Protein AF-A0A9R1WN78-F1 (afdb_monomer)

Foldseek 3Di:
DDVVVVVVVVVVVVVVVVPQDDDDPPFWLVNDDLVRSLSLLVVLVFDEAAFAAEPVVQCVLPCLCVLCVQLQNVLLNVDDDQWFLGVQLSQFLSNWDWDDAFQAIKIWGDFPRDIAIDHLVLLCVRRVGSVDRPPDPPDDATQDDPCLLPPPDCPDPVNQVLDVLFFPDHSVPQDQDLPRLLGTDLSLLVCLLNCCRRQQDDDPPPSSGDDSNSSSVSSCSRVVPHSHGSSSSLSNSSVCCSTDSNNSYHYHRRSSRVSCVVVVSADPVSVVVINRHDSVVRYDHPVSRPPSPPPPDDPDDDDDPPDDDDDDDDDPVVVVVVVVVVVVVVVVVVVVVVVVVVVVVVVVPPPDDDDDDDDDDDDDDDPQPWDAAPNATDGPVLNVVLNVCCVVPNQQCPPFPDPDRPVSNVLSRLVSVLVVCVVPDDLVVCVVCLVVNVVSVVVSVVRNGRCVVVVVVSVVSVVVVVVVVVVVVVVVVVVVVSVVVVVVVVVVVVVVVVVVVVVVVVVVVVVVVVVVVVVVVVPDDDDDD

pLDDT: mean 75.26, std 19.89, range [23.64, 98.5]

Radius of gyration: 38.38 Å; Cα contacts (8 Å, |Δi|>4): 533; chains: 1; bounding box: 100×77×128 Å

Structure (mmCIF, N/CA/C/O backbone):
data_AF-A0A9R1WN78-F1
#
_entry.id   AF-A0A9R1WN78-F1
#
loop_
_atom_site.group_PDB
_atom_site.id
_atom_site.type_symbol
_atom_site.label_atom_id
_atom_site.label_alt_id
_atom_site.label_comp_id
_atom_site.label_asym_id
_atom_site.label_entity_id
_atom_site.label_seq_id
_atom_site.pdbx_PDB_ins_code
_atom_site.Cartn_x
_atom_site.Cartn_y
_atom_site.Cartn_z
_atom_site.occupancy
_atom_site.B_iso_or_equiv
_atom_site.auth_seq_id
_atom_site.auth_comp_id
_atom_site.auth_asym_id
_atom_site.auth_atom_id
_atom_site.pdbx_PDB_model_num
ATOM 1 N N . MET A 1 1 ? -44.577 1.901 -25.208 1.00 52.97 1 MET A N 1
ATOM 2 C CA . MET A 1 1 ? -44.640 2.736 -23.996 1.00 52.97 1 MET A CA 1
ATOM 3 C C . MET A 1 1 ? -45.296 4.042 -24.375 1.00 52.97 1 MET A C 1
ATOM 5 O O . MET A 1 1 ? -44.700 4.784 -25.152 1.00 52.97 1 MET A O 1
ATOM 9 N N . THR A 1 2 ? -46.530 4.253 -23.927 1.00 62.47 2 THR A N 1
ATOM 10 C CA . THR A 1 2 ? -47.273 5.505 -24.140 1.00 62.47 2 THR A CA 1
ATOM 11 C C . THR A 1 2 ? -46.642 6.631 -23.314 1.00 62.47 2 THR A C 1
ATOM 13 O O . THR A 1 2 ? -45.937 6.374 -22.335 1.00 62.47 2 THR A O 1
ATOM 16 N N . ASP A 1 3 ? -46.834 7.888 -23.716 1.00 60.00 3 ASP A N 1
ATOM 17 C CA . ASP A 1 3 ? -46.209 9.029 -23.031 1.00 60.00 3 ASP A CA 1
ATOM 18 C C . ASP A 1 3 ? -46.700 9.190 -21.576 1.00 60.00 3 ASP A C 1
ATOM 20 O O . ASP A 1 3 ? -45.928 9.607 -20.714 1.00 60.00 3 ASP A O 1
ATOM 24 N N . GLU A 1 4 ? -47.902 8.700 -21.256 1.00 57.88 4 GLU A N 1
ATOM 25 C CA . GLU A 1 4 ? -48.415 8.586 -19.880 1.00 57.88 4 GLU A CA 1
ATOM 26 C C . GLU A 1 4 ? -47.627 7.571 -19.027 1.00 57.88 4 GLU A C 1
ATOM 28 O O . GLU A 1 4 ? -47.317 7.842 -17.868 1.00 57.88 4 GLU A O 1
ATOM 33 N N . GLU A 1 5 ? -47.198 6.433 -19.588 1.00 47.09 5 GLU A N 1
ATOM 34 C CA . GLU A 1 5 ? -46.370 5.446 -18.870 1.00 47.09 5 GLU A CA 1
ATOM 35 C C . GLU A 1 5 ? -44.957 5.973 -18.580 1.00 47.09 5 GLU A C 1
ATOM 37 O O . GLU A 1 5 ? -44.337 5.601 -17.579 1.00 47.09 5 GLU A O 1
ATOM 42 N N . LYS A 1 6 ? -44.429 6.851 -19.443 1.00 56.56 6 LYS A N 1
ATOM 43 C CA . LYS A 1 6 ? -43.162 7.554 -19.186 1.00 56.56 6 LYS A CA 1
ATOM 44 C C . LYS A 1 6 ? -43.326 8.592 -18.086 1.00 56.56 6 LYS A C 1
ATOM 46 O O . LYS A 1 6 ? -42.440 8.712 -17.243 1.00 56.56 6 LYS A O 1
ATOM 51 N N . GLN A 1 7 ? -44.441 9.314 -18.072 1.00 60.19 7 GLN A N 1
ATOM 52 C CA . GLN A 1 7 ? -44.708 10.360 -17.090 1.00 60.19 7 GLN A CA 1
ATOM 53 C C . GLN A 1 7 ? -44.928 9.770 -15.690 1.00 60.19 7 GLN A C 1
ATOM 55 O O . GLN A 1 7 ? -44.264 10.198 -14.750 1.00 60.19 7 GLN A O 1
ATOM 60 N N . ILE A 1 8 ? -45.691 8.678 -15.577 1.00 61.16 8 ILE A N 1
ATOM 61 C CA . ILE A 1 8 ? -45.889 7.941 -14.318 1.00 61.16 8 ILE A CA 1
ATOM 62 C C . ILE A 1 8 ? -44.568 7.354 -13.800 1.00 61.16 8 ILE A C 1
ATOM 64 O O . ILE A 1 8 ? -44.266 7.484 -12.616 1.00 61.16 8 ILE A O 1
ATOM 68 N N . LYS A 1 9 ? -43.724 6.770 -14.665 1.00 52.22 9 LYS A N 1
ATOM 69 C CA . LYS A 1 9 ? -42.389 6.288 -14.253 1.00 52.22 9 LYS A CA 1
ATOM 70 C C . LYS A 1 9 ? -41.464 7.421 -13.812 1.00 52.22 9 LYS A C 1
ATOM 72 O O . LYS A 1 9 ? -40.677 7.233 -12.889 1.00 52.22 9 LYS A O 1
ATOM 77 N N . THR A 1 10 ? -41.554 8.588 -14.448 1.00 56.00 10 THR A N 1
ATOM 78 C CA . THR A 1 10 ? -40.733 9.763 -14.116 1.00 56.00 10 THR A CA 1
ATOM 79 C C . THR A 1 10 ? -41.171 10.383 -12.787 1.00 56.00 10 THR A C 1
ATOM 81 O O . THR A 1 10 ? -40.327 10.711 -11.955 1.00 56.00 10 THR A O 1
ATOM 84 N N . GLU A 1 11 ? -42.478 10.466 -12.537 1.00 52.00 11 GLU A N 1
ATOM 85 C CA . GLU A 1 11 ? -43.053 10.949 -11.279 1.00 52.00 11 GLU A CA 1
ATOM 86 C C . GLU A 1 11 ? -42.831 9.962 -10.126 1.00 52.00 11 GLU A C 1
ATOM 88 O O . GLU A 1 11 ? -42.456 10.381 -9.031 1.00 52.00 11 GLU A O 1
ATOM 93 N N . GLN A 1 12 ? -42.937 8.652 -10.374 1.00 50.44 12 GLN A N 1
ATOM 94 C CA . GLN A 1 12 ? -42.575 7.615 -9.401 1.00 50.44 12 GLN A CA 1
ATOM 95 C C . GLN A 1 12 ? -41.075 7.646 -9.074 1.00 50.44 12 GLN A C 1
ATOM 97 O O . GLN A 1 12 ? -40.710 7.622 -7.899 1.00 50.44 12 GLN A O 1
ATOM 102 N N . HIS A 1 13 ? -40.192 7.796 -10.068 1.00 47.28 13 HIS A N 1
ATOM 103 C CA . HIS A 1 13 ? -38.755 7.975 -9.825 1.00 47.28 13 HIS A CA 1
ATOM 104 C C . HIS A 1 13 ? -38.437 9.258 -9.042 1.00 47.28 13 HIS A C 1
ATOM 106 O O . HIS A 1 13 ? -37.548 9.248 -8.187 1.00 47.28 13 HIS A O 1
ATOM 112 N N . ALA A 1 14 ? -39.154 10.355 -9.298 1.00 47.88 14 ALA A N 1
ATOM 113 C CA . ALA A 1 14 ? -39.000 11.609 -8.564 1.00 47.88 14 ALA A CA 1
ATOM 114 C C . ALA A 1 14 ? -39.529 11.517 -7.120 1.00 47.88 14 ALA A C 1
ATOM 116 O O . ALA A 1 14 ? -38.940 12.107 -6.212 1.00 47.88 14 ALA A O 1
ATOM 117 N N . HIS A 1 15 ? -40.600 10.750 -6.885 1.00 40.50 15 HIS A N 1
ATOM 118 C CA . HIS A 1 15 ? -41.156 10.509 -5.553 1.00 40.50 15 HIS A CA 1
ATOM 119 C C . HIS A 1 15 ? -40.252 9.598 -4.706 1.00 40.50 15 HIS A C 1
ATOM 121 O O . HIS A 1 15 ? -40.000 9.901 -3.542 1.00 40.50 15 HIS A O 1
ATOM 127 N N . VAL A 1 16 ? -39.665 8.556 -5.308 1.00 49.69 16 VAL A N 1
ATOM 128 C CA . VAL A 1 16 ? -38.678 7.675 -4.654 1.00 49.69 16 VAL A CA 1
ATOM 129 C C . VAL A 1 16 ? -37.390 8.432 -4.306 1.00 49.69 16 VAL A C 1
ATOM 131 O O . VAL A 1 16 ? -36.855 8.256 -3.214 1.00 49.69 16 VAL A O 1
ATOM 134 N N . LYS A 1 17 ? -36.918 9.344 -5.171 1.00 51.62 17 LYS A N 1
ATOM 135 C CA . LYS A 1 17 ? -35.765 10.215 -4.864 1.00 51.62 17 LYS A CA 1
ATOM 136 C C . LYS A 1 17 ? -36.006 11.143 -3.669 1.00 51.62 17 LYS A C 1
ATOM 138 O O . LYS A 1 17 ? -35.068 11.408 -2.930 1.00 51.62 17 LYS A O 1
ATOM 143 N N . LYS A 1 18 ? -37.241 11.619 -3.464 1.00 52.19 18 LYS A N 1
ATOM 144 C CA . LYS A 1 18 ? -37.604 12.495 -2.334 1.00 52.19 18 LYS A CA 1
ATOM 145 C C . LYS A 1 18 ? -37.668 11.779 -0.979 1.00 52.19 18 LYS A C 1
ATOM 147 O O . LYS A 1 18 ? -37.672 12.462 0.038 1.00 52.19 18 LYS A O 1
ATOM 152 N N . GLN A 1 19 ? -37.738 10.447 -0.954 1.00 60.09 19 GLN A N 1
ATOM 153 C CA . GLN A 1 19 ? -37.835 9.659 0.284 1.00 60.09 19 GLN A CA 1
ATOM 154 C C . GLN A 1 19 ? -36.508 9.026 0.724 1.00 60.09 19 GLN A C 1
ATOM 156 O O . GLN A 1 19 ? -36.435 8.466 1.815 1.00 60.09 19 GLN A O 1
ATOM 161 N N . GLN A 1 20 ? -35.454 9.093 -0.093 1.00 66.94 20 GLN A N 1
ATOM 162 C CA . GLN A 1 20 ? -34.156 8.540 0.287 1.00 66.94 20 GLN A CA 1
ATOM 163 C C . GLN A 1 20 ? -33.356 9.546 1.122 1.00 66.94 20 GLN A C 1
ATOM 165 O O . GLN A 1 20 ? -33.268 10.710 0.730 1.00 66.94 20 GLN A O 1
ATOM 170 N N . PRO A 1 21 ? -32.728 9.114 2.231 1.00 80.62 21 PRO A N 1
ATOM 171 C CA . PRO A 1 21 ? -31.893 9.994 3.032 1.00 80.62 21 PRO A CA 1
ATOM 172 C C . PRO A 1 21 ? -30.714 10.513 2.196 1.00 80.62 21 PRO A C 1
ATOM 174 O O . PRO A 1 21 ? -30.135 9.786 1.376 1.00 80.62 21 PRO A O 1
ATOM 177 N N . GLU A 1 22 ? -30.373 11.786 2.396 1.00 86.25 22 GLU A N 1
ATOM 178 C CA . GLU A 1 22 ? -29.258 12.459 1.730 1.00 86.25 22 GLU A CA 1
ATOM 179 C C . GLU A 1 22 ? -28.224 12.942 2.744 1.00 86.25 22 GLU A C 1
ATOM 181 O O . GLU A 1 22 ? -28.546 13.278 3.884 1.00 86.25 22 GLU A O 1
ATOM 186 N N . TRP A 1 23 ? -26.968 12.972 2.307 1.00 89.56 23 TRP A N 1
ATOM 187 C CA . TRP A 1 23 ? -25.873 13.524 3.091 1.00 89.56 23 TRP A CA 1
ATOM 188 C C . TRP A 1 23 ? -26.045 15.032 3.229 1.00 89.56 23 TRP A C 1
ATOM 190 O O . TRP A 1 23 ? -26.181 15.737 2.228 1.00 89.56 23 TRP A O 1
ATOM 200 N N . ILE A 1 24 ? -25.984 15.535 4.462 1.00 87.75 24 ILE A N 1
ATOM 201 C CA . ILE A 1 24 ? -25.933 16.982 4.692 1.00 87.75 24 ILE A CA 1
ATOM 202 C C . ILE A 1 24 ? -24.504 17.439 4.370 1.00 87.75 24 ILE A C 1
ATOM 204 O O . ILE A 1 24 ? -23.552 16.879 4.919 1.00 87.75 24 ILE A O 1
ATOM 208 N N . PRO A 1 25 ? -24.308 18.431 3.483 1.00 87.25 25 PRO A N 1
ATOM 209 C CA . PRO A 1 25 ? -22.974 18.914 3.149 1.00 87.25 25 PRO A CA 1
ATOM 210 C C . PRO A 1 25 ? -22.183 19.333 4.393 1.00 87.25 25 PRO A C 1
ATOM 212 O O . PRO A 1 25 ? -22.677 20.078 5.236 1.00 87.25 25 PRO A O 1
ATOM 215 N N . GLY A 1 26 ? -20.945 18.850 4.495 1.00 83.31 26 GLY A N 1
ATOM 216 C CA . GLY A 1 26 ? -20.051 19.129 5.622 1.00 83.31 26 GLY A CA 1
ATOM 217 C C . GLY A 1 26 ? -20.288 18.268 6.864 1.00 83.31 26 GLY A C 1
ATOM 218 O O . GLY A 1 26 ? -19.461 18.321 7.769 1.00 83.31 26 GLY A O 1
ATOM 219 N N . TYR A 1 27 ? -21.356 17.463 6.904 1.00 89.69 27 TYR A N 1
ATOM 220 C CA . TYR A 1 27 ? -21.581 16.533 8.004 1.00 89.69 27 TYR A CA 1
ATOM 221 C C . TYR A 1 27 ? -20.777 15.253 7.795 1.00 89.69 27 TYR A C 1
ATOM 223 O O . TYR A 1 27 ? -20.657 14.737 6.679 1.00 89.69 27 TYR A O 1
ATOM 231 N N . THR A 1 28 ? -20.253 14.723 8.891 1.00 92.62 28 THR A N 1
ATOM 232 C CA . THR A 1 28 ? -19.768 13.351 8.955 1.00 92.62 28 THR A CA 1
ATOM 233 C C . THR A 1 28 ? -20.923 12.398 9.270 1.00 92.62 28 THR A C 1
ATOM 235 O O . THR A 1 28 ? -21.980 12.817 9.746 1.00 92.62 28 THR A O 1
ATOM 238 N N . LEU A 1 29 ? -20.755 11.100 8.998 1.00 93.25 29 LEU A N 1
ATOM 239 C CA . LEU A 1 29 ? -21.853 10.139 9.155 1.00 93.25 29 LEU A CA 1
ATOM 240 C C . LEU A 1 29 ? -22.415 10.092 10.580 1.00 93.25 29 LEU A C 1
ATOM 242 O O . LEU A 1 29 ? -23.632 10.064 10.762 1.00 93.25 29 LEU A O 1
ATOM 246 N N . SER A 1 30 ? -21.543 10.119 11.591 1.00 93.88 30 SER A N 1
ATOM 247 C CA . SER A 1 30 ? -21.948 10.133 12.999 1.00 93.88 30 SER A CA 1
ATOM 248 C C . SER A 1 30 ? -22.775 11.362 13.397 1.00 93.88 30 SER A C 1
ATOM 250 O O . SER A 1 30 ? -23.521 11.296 14.373 1.00 93.88 30 SER A O 1
ATOM 252 N N . GLN A 1 31 ? -22.716 12.458 12.635 1.00 94.56 31 GLN A N 1
ATOM 253 C CA . GLN A 1 31 ? -23.523 13.659 12.876 1.00 94.56 31 GLN A CA 1
ATOM 254 C C . GLN A 1 31 ? -24.962 13.532 12.353 1.00 94.56 31 GLN A C 1
ATOM 256 O O . GLN A 1 31 ? -25.804 14.378 12.655 1.00 94.56 31 GLN A O 1
ATOM 261 N N . HIS A 1 32 ? -25.276 12.484 11.588 1.00 93.88 32 HIS A N 1
ATOM 262 C CA . HIS A 1 32 ? -26.643 12.173 11.172 1.00 93.88 32 HIS A CA 1
ATOM 263 C C . HIS A 1 32 ? -27.412 11.377 12.244 1.00 93.88 32 HIS A C 1
ATOM 265 O O . HIS A 1 32 ? -26.780 10.711 13.072 1.00 93.88 32 HIS A O 1
ATOM 271 N N . PRO A 1 33 ? -28.762 11.408 12.235 1.00 92.44 33 PRO A N 1
ATOM 272 C CA . PRO A 1 33 ? -29.593 10.529 13.065 1.00 92.44 33 PRO A CA 1
ATOM 273 C C . PRO A 1 33 ? -29.248 9.053 12.852 1.00 92.44 33 PRO A C 1
ATOM 275 O O . PRO A 1 33 ? -29.004 8.634 11.719 1.00 92.44 33 PRO A O 1
ATOM 278 N N . GLU A 1 34 ? -29.208 8.273 13.933 1.00 89.94 34 GLU A N 1
ATOM 279 C CA . GLU A 1 34 ? -28.734 6.883 13.928 1.00 89.94 34 GLU A CA 1
ATOM 280 C C . GLU A 1 34 ? -29.525 5.999 12.955 1.00 89.94 34 GLU A C 1
ATOM 282 O O . GLU A 1 34 ? -28.941 5.184 12.242 1.00 89.94 34 GLU A O 1
ATOM 287 N N . GLU A 1 35 ? -30.827 6.251 12.833 1.00 90.75 35 GLU A N 1
ATOM 288 C CA . GLU A 1 35 ? -31.771 5.479 12.025 1.00 90.75 35 GLU A CA 1
ATOM 289 C C . GLU A 1 35 ? -31.475 5.557 10.521 1.00 90.75 35 GLU A C 1
ATOM 291 O O . GLU A 1 35 ? -31.875 4.674 9.763 1.00 90.75 35 GLU A O 1
ATOM 296 N N . ILE A 1 36 ? -30.773 6.605 10.070 1.00 92.06 36 ILE A N 1
ATOM 297 C CA . ILE A 1 36 ? -30.464 6.815 8.650 1.00 92.06 36 ILE A CA 1
ATOM 298 C C . ILE A 1 36 ? -28.996 6.557 8.298 1.00 92.06 36 ILE A C 1
ATOM 300 O O . ILE A 1 36 ? -28.668 6.503 7.110 1.00 92.06 36 ILE A O 1
ATOM 304 N N . ARG A 1 37 ? -28.103 6.382 9.285 1.00 94.44 37 ARG A N 1
ATOM 305 C CA . ARG A 1 37 ? -26.649 6.263 9.043 1.00 94.44 37 ARG A CA 1
ATOM 306 C C . ARG A 1 37 ? -26.309 5.083 8.145 1.00 94.44 37 ARG A C 1
ATOM 308 O O . ARG A 1 37 ? -25.579 5.250 7.172 1.00 94.44 37 ARG A O 1
ATOM 315 N N . GLN A 1 38 ? -26.886 3.915 8.422 1.00 94.06 38 GLN A N 1
ATOM 316 C CA . GLN A 1 38 ? -26.626 2.720 7.624 1.00 94.06 38 GLN A CA 1
ATOM 317 C C . GLN A 1 38 ? -27.085 2.911 6.170 1.00 94.06 38 GLN A C 1
ATOM 319 O O . GLN A 1 38 ? -26.332 2.640 5.238 1.00 94.06 38 GLN A O 1
ATOM 324 N N . ALA A 1 39 ? -28.285 3.462 5.957 1.00 92.75 39 ALA A N 1
ATOM 325 C CA . ALA A 1 39 ? -28.803 3.742 4.617 1.00 92.75 39 ALA A CA 1
ATOM 326 C C . ALA A 1 39 ? -27.921 4.750 3.852 1.00 92.75 39 ALA A C 1
ATOM 328 O O . ALA A 1 39 ? -27.628 4.556 2.669 1.00 92.75 39 ALA A O 1
ATOM 329 N N . LEU A 1 40 ? -27.446 5.799 4.532 1.00 93.56 40 LEU A N 1
ATOM 330 C CA . LEU A 1 40 ? -26.511 6.777 3.972 1.00 93.56 40 LEU A CA 1
ATOM 331 C C . LEU A 1 40 ? -25.146 6.168 3.640 1.00 93.56 40 LEU A C 1
ATOM 333 O O . LEU A 1 40 ? -24.553 6.533 2.621 1.00 93.56 40 LEU A O 1
ATOM 337 N N . PHE A 1 41 ? -24.656 5.238 4.465 1.00 94.19 41 PHE A N 1
ATOM 338 C CA . PHE A 1 41 ? -23.435 4.489 4.190 1.00 94.19 41 PHE A CA 1
ATOM 339 C C . PHE A 1 41 ? -23.592 3.621 2.938 1.00 94.19 41 PHE A C 1
ATOM 341 O O . PHE A 1 41 ? -22.766 3.697 2.030 1.00 94.19 41 PHE A O 1
ATOM 348 N N . MET A 1 42 ? -24.688 2.866 2.835 1.00 93.06 42 MET A N 1
ATOM 349 C CA . MET A 1 42 ? -24.951 1.989 1.688 1.00 93.06 42 MET A CA 1
ATOM 350 C C . MET A 1 42 ? -25.130 2.762 0.377 1.00 93.06 42 MET A C 1
ATOM 352 O O . MET A 1 42 ? -24.745 2.273 -0.685 1.00 93.06 42 MET A O 1
ATOM 356 N N . ARG A 1 43 ? -25.617 4.010 0.430 1.00 90.75 43 ARG A N 1
ATOM 357 C CA . ARG A 1 43 ? -25.722 4.892 -0.747 1.00 90.75 43 ARG A CA 1
ATOM 358 C C . ARG A 1 43 ? -24.367 5.219 -1.388 1.00 90.75 43 ARG A C 1
ATOM 360 O O . ARG A 1 43 ? -24.336 5.570 -2.565 1.00 90.75 43 ARG A O 1
ATOM 367 N N . LYS A 1 44 ? -23.253 5.065 -0.660 1.00 89.25 44 LYS A N 1
ATOM 368 C CA . LYS A 1 44 ? -21.896 5.204 -1.217 1.00 89.25 44 LYS A CA 1
ATOM 369 C C . LYS A 1 44 ? -21.543 4.093 -2.215 1.00 89.25 44 LYS A C 1
ATOM 371 O O . LYS A 1 44 ? -20.538 4.230 -2.904 1.00 89.25 44 LYS A O 1
ATOM 376 N N . ASN A 1 45 ? -22.338 3.018 -2.277 1.00 86.12 45 ASN A N 1
ATOM 377 C CA . ASN A 1 45 ? -22.032 1.776 -2.988 1.00 86.12 45 ASN A CA 1
ATOM 378 C C . ASN A 1 45 ? -20.659 1.215 -2.569 1.00 86.12 45 ASN A C 1
ATOM 380 O O . ASN A 1 45 ? -19.702 1.281 -3.346 1.00 86.12 45 ASN A O 1
ATOM 384 N N . PRO A 1 46 ? -20.527 0.762 -1.308 1.00 90.25 46 PRO A N 1
ATOM 385 C CA . PRO A 1 46 ? -19.228 0.437 -0.751 1.00 90.25 46 PRO A CA 1
ATOM 386 C C . PRO A 1 46 ? -18.572 -0.742 -1.478 1.00 90.25 46 PRO A C 1
ATOM 388 O O . PRO A 1 46 ? -19.199 -1.777 -1.705 1.00 90.25 46 PRO A O 1
ATOM 391 N N . SER A 1 47 ? -17.288 -0.599 -1.802 1.00 90.50 47 SER A N 1
ATOM 392 C CA . SER A 1 47 ? -16.456 -1.673 -2.349 1.00 90.50 47 SER A CA 1
ATOM 393 C C . SER A 1 47 ? -15.406 -2.086 -1.325 1.00 90.50 47 SER A C 1
ATOM 395 O O . SER A 1 47 ? -14.945 -1.262 -0.541 1.00 90.50 47 SER A O 1
ATOM 397 N N . VAL A 1 48 ? -15.016 -3.361 -1.299 1.00 90.44 48 VAL A N 1
ATOM 398 C CA . VAL A 1 48 ? -13.990 -3.851 -0.365 1.00 90.44 48 VAL A CA 1
ATOM 399 C C . VAL A 1 48 ? -12.647 -3.964 -1.078 1.00 90.44 48 VAL A C 1
ATOM 401 O O . VAL A 1 48 ? -12.492 -4.743 -2.022 1.00 90.44 48 VAL A O 1
ATOM 404 N N . SER A 1 49 ? -11.676 -3.193 -0.601 1.00 88.25 49 SER A N 1
ATOM 405 C CA . SER A 1 49 ? -10.272 -3.276 -0.986 1.00 88.25 49 SER A CA 1
ATOM 406 C C . SER A 1 49 ? -9.540 -4.271 -0.101 1.00 88.25 49 SER A C 1
ATOM 408 O O . SER A 1 49 ? -9.676 -4.265 1.121 1.00 88.25 49 SER A O 1
ATOM 410 N N . ILE A 1 50 ? -8.732 -5.108 -0.736 1.00 87.00 50 ILE A N 1
ATOM 411 C CA . ILE A 1 50 ? -7.946 -6.150 -0.081 1.00 87.00 50 ILE A CA 1
ATOM 412 C C . ILE A 1 50 ? -6.459 -5.930 -0.331 1.00 87.00 50 ILE A C 1
ATOM 414 O O . ILE A 1 50 ? -6.059 -5.388 -1.366 1.00 87.00 50 ILE A O 1
ATOM 418 N N . GLU A 1 51 ? -5.672 -6.380 0.631 1.00 86.75 51 GLU A N 1
ATOM 419 C CA . GLU A 1 51 ? -4.219 -6.381 0.620 1.00 86.75 51 GLU A CA 1
ATOM 420 C C . GLU A 1 51 ? -3.650 -7.243 -0.522 1.00 86.75 51 GLU A C 1
ATOM 422 O O . GLU A 1 51 ? -4.275 -8.204 -0.984 1.00 86.75 51 GLU A O 1
ATOM 427 N N . LYS A 1 52 ? -2.451 -6.886 -1.000 1.00 84.75 52 LYS A N 1
ATOM 428 C CA . LYS A 1 52 ? -1.694 -7.657 -1.998 1.00 84.75 52 LYS A CA 1
ATOM 429 C C . LYS A 1 52 ? -0.547 -8.401 -1.319 1.00 84.75 52 LYS A C 1
ATOM 431 O O . LYS A 1 52 ? 0.227 -7.794 -0.578 1.00 84.75 52 LYS A O 1
ATOM 436 N N . LYS A 1 53 ? -0.346 -9.668 -1.689 1.00 85.00 53 LYS A N 1
ATOM 437 C CA . LYS A 1 53 ? 0.849 -10.429 -1.294 1.00 85.00 53 LYS A CA 1
ATOM 438 C C . LYS A 1 53 ? 2.094 -9.739 -1.846 1.00 85.00 53 LYS A C 1
ATOM 440 O O . LYS A 1 53 ? 2.156 -9.491 -3.044 1.00 85.00 53 LYS A O 1
ATOM 445 N N . VAL A 1 54 ? 3.087 -9.425 -1.021 1.00 85.06 54 VAL A N 1
ATOM 446 C CA . VAL A 1 54 ? 4.308 -8.748 -1.491 1.00 85.06 54 VAL A CA 1
ATOM 447 C C . VAL A 1 54 ? 5.358 -9.782 -1.883 1.00 85.06 54 VAL A C 1
ATOM 449 O O . VAL A 1 54 ? 5.760 -10.601 -1.060 1.00 85.06 54 VAL A O 1
ATOM 452 N N . LYS A 1 55 ? 5.845 -9.739 -3.129 1.00 84.38 55 LYS A N 1
ATOM 453 C CA . LYS A 1 55 ? 6.975 -10.578 -3.545 1.00 84.38 55 LYS A CA 1
ATOM 454 C C . LYS A 1 55 ? 8.286 -9.968 -3.052 1.00 84.38 55 LYS A C 1
ATOM 456 O O . LYS A 1 55 ? 8.867 -9.120 -3.720 1.00 84.38 55 LYS A O 1
ATOM 461 N N . MET A 1 56 ? 8.734 -10.396 -1.872 1.00 77.69 56 MET A N 1
ATOM 462 C CA . MET A 1 56 ? 9.909 -9.834 -1.190 1.00 77.69 56 MET A CA 1
ATOM 463 C C . MET A 1 56 ? 11.168 -9.783 -2.049 1.00 77.69 56 MET A C 1
ATOM 465 O O . MET A 1 56 ? 11.836 -8.753 -2.066 1.00 77.69 56 MET A O 1
ATOM 469 N N . GLU A 1 57 ? 11.433 -10.848 -2.804 1.00 77.88 57 GLU A N 1
ATOM 470 C CA . GLU A 1 57 ? 12.602 -11.001 -3.680 1.00 77.88 57 GLU A CA 1
ATOM 471 C C . GLU A 1 57 ? 12.772 -9.833 -4.665 1.00 77.88 57 GLU A C 1
ATOM 473 O O . GLU A 1 57 ? 13.891 -9.443 -4.996 1.00 77.88 57 GLU A O 1
ATOM 478 N N . ASP A 1 58 ? 11.666 -9.224 -5.105 1.00 75.06 58 ASP A N 1
ATOM 479 C CA . ASP A 1 58 ? 11.689 -8.090 -6.033 1.00 75.06 58 ASP A CA 1
ATOM 480 C C . ASP A 1 58 ? 12.154 -6.783 -5.351 1.00 75.06 58 ASP A C 1
ATOM 482 O O . ASP A 1 58 ? 12.492 -5.809 -6.028 1.00 75.06 58 ASP A O 1
ATOM 486 N N . PHE A 1 59 ? 12.186 -6.748 -4.014 1.00 73.12 59 PHE A N 1
ATOM 487 C CA . PHE A 1 59 ? 12.498 -5.572 -3.196 1.00 73.12 59 PHE A CA 1
ATOM 488 C C . PHE A 1 59 ? 13.732 -5.741 -2.284 1.00 73.12 59 PHE A C 1
ATOM 490 O O . PHE A 1 59 ? 14.152 -4.768 -1.651 1.00 73.12 59 PHE A O 1
ATOM 497 N N . GLU A 1 60 ? 14.343 -6.931 -2.232 1.00 63.75 60 GLU A N 1
ATOM 498 C CA . GLU A 1 60 ? 15.486 -7.263 -1.357 1.00 63.75 60 GLU A CA 1
ATOM 499 C C . GLU A 1 60 ? 16.716 -6.372 -1.573 1.00 63.75 60 GLU A C 1
ATOM 501 O O . GLU A 1 60 ? 17.402 -5.997 -0.623 1.00 63.75 60 GLU A O 1
ATOM 506 N N . ASP A 1 61 ? 16.975 -5.975 -2.820 1.00 55.19 61 ASP A N 1
ATOM 507 C CA . ASP A 1 61 ? 18.142 -5.167 -3.199 1.00 55.19 61 ASP A CA 1
ATOM 508 C C . ASP A 1 61 ? 18.092 -3.718 -2.667 1.00 55.19 61 ASP A C 1
ATOM 510 O O . ASP A 1 61 ? 19.056 -2.967 -2.844 1.00 55.19 61 ASP A O 1
ATOM 514 N N . TYR A 1 62 ? 16.984 -3.298 -2.049 1.00 56.81 62 TYR A N 1
ATOM 515 C CA . TYR A 1 62 ? 16.695 -1.880 -1.859 1.00 56.81 62 TYR A CA 1
ATOM 516 C C . TYR A 1 62 ? 16.743 -1.376 -0.410 1.00 56.81 62 TYR A C 1
ATOM 518 O O . TYR A 1 62 ? 16.675 -0.166 -0.224 1.00 56.81 62 TYR A O 1
ATOM 526 N N . ASP A 1 63 ? 16.861 -2.226 0.622 1.00 63.09 63 ASP A N 1
ATOM 527 C CA . ASP A 1 63 ? 16.788 -1.799 2.048 1.00 63.09 63 ASP A CA 1
ATOM 528 C C . ASP A 1 63 ? 15.513 -0.960 2.357 1.00 63.09 63 ASP A C 1
ATOM 530 O O . ASP A 1 63 ? 15.388 -0.237 3.345 1.00 63.09 63 ASP A O 1
ATOM 534 N N . VAL A 1 64 ? 14.536 -1.024 1.447 1.00 67.25 64 VAL A N 1
ATOM 535 C CA . VAL A 1 64 ? 13.309 -0.214 1.422 1.00 67.25 64 VAL A CA 1
ATOM 536 C C . VAL A 1 64 ? 12.259 -0.743 2.369 1.00 67.25 64 VAL A C 1
ATOM 538 O O . VAL A 1 64 ? 11.375 0.010 2.758 1.00 67.25 64 VAL A O 1
ATOM 541 N N . MET A 1 65 ? 12.368 -2.015 2.746 1.00 78.81 65 MET A N 1
ATOM 542 C CA . MET A 1 65 ? 11.460 -2.656 3.689 1.00 78.81 65 MET A CA 1
ATOM 543 C C . MET A 1 65 ? 11.962 -2.555 5.132 1.00 78.81 65 MET A C 1
ATOM 545 O O . MET A 1 65 ? 11.167 -2.763 6.045 1.00 78.81 65 MET A O 1
ATOM 549 N N . ASP A 1 66 ? 13.233 -2.188 5.367 1.00 83.62 66 ASP A N 1
ATOM 550 C CA . ASP A 1 66 ? 13.755 -1.987 6.728 1.00 83.62 66 ASP A CA 1
ATOM 551 C C . ASP A 1 66 ? 12.894 -1.011 7.543 1.00 83.62 66 ASP A C 1
ATOM 553 O O . ASP A 1 66 ? 12.552 -1.362 8.666 1.00 83.62 66 ASP A O 1
ATOM 557 N N . PRO A 1 67 ? 12.413 0.128 7.004 1.00 89.06 67 PRO A N 1
ATOM 558 C CA . PRO A 1 67 ? 11.454 0.980 7.705 1.00 89.06 67 PRO A CA 1
ATOM 559 C C . PRO A 1 67 ? 10.203 0.253 8.220 1.00 89.06 67 PRO A C 1
ATOM 561 O O . PRO A 1 67 ? 9.759 0.533 9.328 1.00 89.06 67 PRO A O 1
ATOM 564 N N . ILE A 1 68 ? 9.657 -0.707 7.468 1.00 89.69 68 ILE A N 1
ATOM 565 C CA . ILE A 1 68 ? 8.477 -1.485 7.878 1.00 89.69 68 ILE A CA 1
ATOM 566 C C . ILE A 1 68 ? 8.848 -2.441 9.019 1.00 89.69 68 ILE A C 1
ATOM 568 O O . ILE A 1 68 ? 8.202 -2.446 10.067 1.00 89.69 68 ILE A O 1
ATOM 572 N N . TYR A 1 69 ? 9.931 -3.207 8.866 1.00 89.31 69 TYR A N 1
ATOM 573 C CA . TYR A 1 69 ? 10.388 -4.129 9.911 1.00 89.31 69 TYR A CA 1
ATOM 574 C C . TYR A 1 69 ? 10.863 -3.405 11.173 1.00 89.31 69 TYR A C 1
ATOM 576 O O . TYR A 1 69 ? 10.617 -3.874 12.284 1.00 89.31 69 TYR A O 1
ATOM 584 N N . ARG A 1 70 ? 11.513 -2.249 11.023 1.00 89.94 70 ARG A N 1
ATOM 585 C CA . ARG A 1 70 ? 11.972 -1.405 12.127 1.00 89.94 70 ARG A CA 1
ATOM 586 C C . ARG A 1 70 ? 10.810 -0.928 12.980 1.00 89.94 70 ARG A C 1
ATOM 588 O O . ARG A 1 70 ? 10.936 -0.909 14.198 1.00 89.94 70 ARG A O 1
ATOM 595 N N . MET A 1 71 ? 9.687 -0.600 12.353 1.00 91.31 71 MET A N 1
ATOM 596 C CA . MET A 1 71 ? 8.464 -0.190 13.039 1.00 91.31 71 MET A CA 1
ATOM 597 C C . MET A 1 71 ? 7.691 -1.368 13.653 1.00 91.31 71 MET A C 1
ATOM 599 O O . MET A 1 71 ? 6.676 -1.157 14.314 1.00 91.31 71 MET A O 1
ATOM 603 N N . GLY A 1 72 ? 8.153 -2.609 13.467 1.00 92.19 72 GLY A N 1
ATOM 604 C CA . GLY A 1 72 ? 7.443 -3.806 13.915 1.00 92.19 72 GLY A CA 1
ATOM 605 C C . GLY A 1 72 ? 6.202 -4.104 13.071 1.00 92.19 72 GLY A C 1
ATOM 606 O O . GLY A 1 72 ? 5.239 -4.672 13.573 1.00 92.19 72 GLY A O 1
ATOM 607 N N . TRP A 1 73 ? 6.189 -3.677 11.805 1.00 93.38 73 TRP A N 1
ATOM 608 C CA . TRP A 1 73 ? 5.066 -3.848 10.876 1.00 93.38 73 TRP A CA 1
ATOM 609 C C . TRP A 1 73 ? 5.292 -5.005 9.883 1.00 93.38 73 TRP A C 1
ATOM 611 O O . TRP A 1 73 ? 4.596 -5.087 8.876 1.00 93.38 73 TRP A O 1
ATOM 621 N N . GLY A 1 74 ? 6.268 -5.889 10.126 1.00 89.81 74 GLY A N 1
ATOM 622 C CA . GLY A 1 74 ? 6.654 -6.953 9.181 1.00 89.81 74 GLY A CA 1
ATOM 623 C C . GLY A 1 74 ? 5.481 -7.832 8.735 1.00 89.81 74 GLY A C 1
ATOM 624 O O . GLY A 1 74 ? 5.327 -8.101 7.546 1.00 89.81 74 GLY A O 1
ATOM 625 N N . GLY A 1 75 ? 4.577 -8.141 9.667 1.00 89.31 75 GLY A N 1
ATOM 626 C CA . GLY A 1 75 ? 3.379 -8.929 9.407 1.00 89.31 75 GLY A CA 1
ATOM 627 C C . GLY A 1 75 ? 2.452 -8.377 8.316 1.00 89.31 75 GLY A C 1
ATOM 628 O O . GLY A 1 75 ? 1.802 -9.147 7.618 1.00 89.31 75 GLY A O 1
ATOM 629 N N . VAL A 1 76 ? 2.458 -7.059 8.069 1.00 87.94 76 VAL A N 1
ATOM 630 C CA . VAL A 1 76 ? 1.698 -6.426 6.969 1.00 87.94 76 VAL A CA 1
ATOM 631 C C . VAL A 1 76 ? 2.104 -6.975 5.604 1.00 87.94 76 VAL A C 1
ATOM 633 O O . VAL A 1 76 ? 1.293 -7.025 4.683 1.00 87.94 76 VAL A O 1
ATOM 636 N N . LEU A 1 77 ? 3.374 -7.344 5.453 1.00 86.38 77 LEU A N 1
ATOM 637 C CA . LEU A 1 77 ? 3.908 -7.805 4.182 1.00 86.38 77 LEU A CA 1
ATOM 638 C C . LEU A 1 77 ? 3.835 -9.325 4.010 1.00 86.38 77 LEU A C 1
ATOM 640 O O . LEU A 1 77 ? 3.849 -9.817 2.883 1.00 86.38 77 LEU A O 1
ATOM 644 N N . GLU A 1 78 ? 3.796 -10.041 5.130 1.00 84.06 78 GLU A N 1
ATOM 645 C CA . GLU A 1 78 ? 3.789 -11.504 5.210 1.00 84.06 78 GLU A CA 1
ATOM 646 C C . GLU A 1 78 ? 2.368 -12.075 5.275 1.00 84.06 78 GLU A C 1
ATOM 648 O O . GLU A 1 78 ? 2.177 -13.284 5.170 1.00 84.06 78 GLU A O 1
ATOM 653 N N . PHE A 1 79 ? 1.360 -11.222 5.459 1.00 82.75 79 PHE A N 1
ATOM 654 C CA . PHE A 1 79 ? -0.012 -11.666 5.620 1.00 82.75 79 PHE A CA 1
ATOM 655 C C . PHE A 1 79 ? -0.580 -12.280 4.340 1.00 82.75 79 PHE A C 1
ATOM 657 O O . PHE A 1 79 ? -0.709 -11.623 3.304 1.00 82.75 79 PHE A O 1
ATOM 664 N N . GLU A 1 80 ? -0.989 -13.542 4.448 1.00 77.75 80 GLU A N 1
ATOM 665 C CA . GLU A 1 80 ? -1.605 -14.297 3.365 1.00 77.75 80 GLU A CA 1
ATOM 666 C C . GLU A 1 80 ? -3.076 -14.598 3.668 1.00 77.75 80 GLU A C 1
ATOM 668 O O . GLU A 1 80 ? -3.435 -15.157 4.710 1.00 77.75 80 GLU A O 1
ATOM 673 N N . SER A 1 81 ? -3.934 -14.231 2.719 1.00 79.06 81 SER A N 1
ATOM 674 C CA . SER A 1 81 ? -5.348 -14.585 2.694 1.00 79.06 81 SER A CA 1
ATOM 675 C C . SER A 1 81 ? -5.817 -14.657 1.243 1.00 79.06 81 SER A C 1
ATOM 677 O O . SER A 1 81 ? -5.456 -13.817 0.420 1.00 79.06 81 SER A O 1
ATOM 679 N N . ASP A 1 82 ? -6.617 -15.667 0.928 1.00 76.62 82 ASP A N 1
ATOM 680 C CA . ASP A 1 82 ? -7.271 -15.882 -0.367 1.00 76.62 82 ASP A CA 1
ATOM 681 C C . ASP A 1 82 ? -8.786 -15.659 -0.307 1.00 76.62 82 ASP A C 1
ATOM 683 O O . ASP A 1 82 ? -9.446 -15.639 -1.347 1.00 76.62 82 ASP A O 1
ATOM 687 N N . ILE A 1 83 ? -9.345 -15.480 0.894 1.00 84.12 83 ILE A N 1
ATOM 688 C CA . ILE A 1 83 ? -10.787 -15.381 1.126 1.00 84.12 83 ILE A CA 1
ATOM 689 C C . ILE A 1 83 ? -11.166 -13.978 1.596 1.00 84.12 83 ILE A C 1
ATOM 691 O O . ILE A 1 83 ? -10.613 -13.463 2.569 1.00 84.12 83 ILE A O 1
ATOM 695 N N . CYS A 1 84 ? -12.154 -13.375 0.930 1.00 88.38 84 CYS A N 1
ATOM 696 C CA . CYS A 1 84 ? -12.781 -12.126 1.358 1.00 88.38 84 CYS A CA 1
ATOM 697 C C . CYS A 1 84 ? -14.307 -12.279 1.491 1.00 88.38 84 CYS A C 1
ATOM 699 O O . CYS A 1 84 ? -15.003 -12.539 0.506 1.00 88.38 84 CYS A O 1
ATOM 701 N N . TYR A 1 85 ? -14.834 -12.045 2.697 1.00 90.81 85 TYR A N 1
ATOM 702 C CA . TYR A 1 85 ? -16.271 -12.037 2.997 1.00 90.81 85 TYR A CA 1
ATOM 703 C C . TYR A 1 85 ? -16.838 -10.624 2.829 1.00 90.81 85 TYR A C 1
ATOM 705 O O . TYR A 1 85 ? -17.086 -9.912 3.802 1.00 90.81 85 TYR A O 1
ATOM 713 N N . LYS A 1 86 ? -17.019 -10.186 1.577 1.00 90.12 86 LYS A N 1
ATOM 714 C CA . LYS A 1 86 ? -17.400 -8.795 1.269 1.00 90.12 86 LYS A CA 1
ATOM 715 C C . LYS A 1 86 ? -18.661 -8.332 1.998 1.00 90.12 86 LYS A C 1
ATOM 717 O O . LYS A 1 86 ? -18.647 -7.245 2.564 1.00 90.12 86 LYS A O 1
ATOM 722 N N . GLN A 1 87 ? -19.727 -9.134 1.980 1.00 91.00 87 GLN A N 1
ATOM 723 C CA . GLN A 1 87 ? -21.008 -8.722 2.555 1.00 91.00 87 GLN A CA 1
ATOM 724 C C . GLN A 1 87 ? -20.938 -8.581 4.087 1.00 91.00 87 GLN A C 1
ATOM 726 O O . GLN A 1 87 ? -21.235 -7.491 4.565 1.00 91.00 87 GLN A O 1
ATOM 731 N N . PRO A 1 88 ? -20.421 -9.563 4.855 1.00 93.81 88 PRO A N 1
ATOM 732 C CA . PRO A 1 88 ? -20.197 -9.392 6.295 1.00 93.81 88 PRO A CA 1
ATOM 733 C C . PRO A 1 88 ? -19.312 -8.194 6.650 1.00 93.81 88 PRO A C 1
ATOM 735 O O . PRO A 1 88 ? -19.577 -7.487 7.619 1.00 93.81 88 PRO A O 1
ATOM 738 N N . VAL A 1 89 ? -18.276 -7.927 5.847 1.00 95.56 89 VAL A N 1
ATOM 739 C CA . VAL A 1 89 ? -17.415 -6.747 6.016 1.00 95.56 89 VAL A CA 1
ATOM 740 C C . VAL A 1 89 ? -18.199 -5.445 5.814 1.00 95.56 89 VAL A C 1
ATOM 742 O O . VAL A 1 89 ? -18.052 -4.513 6.607 1.00 95.56 89 VAL A O 1
ATOM 745 N N . ILE A 1 90 ? -19.033 -5.376 4.772 1.00 95.62 90 ILE A N 1
ATOM 746 C CA . ILE A 1 90 ? -19.892 -4.219 4.487 1.00 95.62 90 ILE A CA 1
ATOM 747 C C . ILE A 1 90 ? -20.927 -4.025 5.603 1.00 95.62 90 ILE A C 1
ATOM 749 O O . ILE A 1 90 ? -21.090 -2.906 6.089 1.00 95.62 90 ILE A O 1
ATOM 753 N N . ASP A 1 91 ? -21.583 -5.095 6.047 1.00 94.94 91 ASP A N 1
ATOM 754 C CA . ASP A 1 91 ? -22.587 -5.047 7.112 1.00 94.94 91 ASP A CA 1
ATOM 755 C C . ASP A 1 91 ? -21.971 -4.506 8.407 1.00 94.94 91 ASP A C 1
ATOM 757 O O . ASP A 1 91 ? -22.472 -3.529 8.979 1.00 94.94 91 ASP A O 1
ATOM 761 N N . TRP A 1 92 ? -20.813 -5.055 8.787 1.00 97.56 92 TRP A N 1
ATOM 762 C CA . TRP A 1 92 ? -20.072 -4.632 9.969 1.00 97.56 92 TRP A CA 1
ATOM 763 C C . TRP A 1 92 ? -19.680 -3.154 9.903 1.00 97.56 92 TRP A C 1
ATOM 765 O O . TRP A 1 92 ? -19.938 -2.402 10.843 1.00 97.56 92 TRP A O 1
ATOM 775 N N . ILE A 1 93 ? -19.093 -2.705 8.787 1.00 97.12 93 ILE A N 1
ATOM 776 C CA . ILE A 1 93 ? -18.619 -1.322 8.680 1.00 97.12 93 ILE A CA 1
ATOM 777 C C . ILE A 1 93 ? -19.777 -0.317 8.579 1.00 97.12 93 ILE A C 1
ATOM 779 O O . ILE A 1 93 ? -19.658 0.808 9.058 1.00 97.12 93 ILE A O 1
ATOM 783 N N . SER A 1 94 ? -20.908 -0.715 7.983 1.00 96.06 94 SER A N 1
ATOM 784 C CA . SER A 1 94 ? -22.079 0.151 7.777 1.00 96.06 94 SER A CA 1
ATOM 785 C C . SER A 1 94 ? -22.789 0.550 9.074 1.00 96.06 94 SER A C 1
ATOM 787 O O . SER A 1 94 ? -23.593 1.482 9.077 1.00 96.06 94 SER A O 1
ATOM 789 N N . THR A 1 95 ? -22.473 -0.139 10.171 1.00 96.56 95 THR A N 1
ATOM 790 C CA . THR A 1 95 ? -23.075 0.023 11.501 1.00 96.56 95 THR A CA 1
ATOM 791 C C . THR A 1 95 ? -22.043 0.409 12.564 1.00 96.56 95 THR A C 1
ATOM 793 O O . THR A 1 95 ? -22.286 0.244 13.759 1.00 96.56 95 THR A O 1
ATOM 796 N N . LEU A 1 96 ? -20.884 0.921 12.139 1.00 97.06 96 LEU A N 1
ATOM 797 C CA . LEU A 1 96 ? -19.765 1.205 13.027 1.00 97.06 96 LEU A CA 1
ATOM 798 C C . LEU A 1 96 ? -20.103 2.198 14.144 1.00 97.06 96 LEU A C 1
ATOM 800 O O . LEU A 1 96 ? -20.601 3.304 13.925 1.00 97.06 96 LEU A O 1
ATOM 804 N N . GLN A 1 97 ? -19.692 1.827 15.347 1.00 96.06 97 GLN A N 1
ATOM 805 C CA . GLN A 1 97 ? -19.637 2.668 16.528 1.00 96.06 97 GLN A CA 1
ATOM 806 C C . GLN A 1 97 ? -18.193 2.749 17.018 1.00 96.06 97 GLN A C 1
ATOM 808 O O . GLN A 1 97 ? -17.454 1.762 17.018 1.00 96.06 97 GLN A O 1
ATOM 813 N N . ARG A 1 98 ? -17.787 3.949 17.432 1.00 95.94 98 ARG A N 1
ATOM 814 C CA . ARG A 1 98 ? -16.453 4.225 17.959 1.00 95.94 98 ARG A CA 1
ATOM 815 C C . ARG A 1 98 ? -16.500 4.351 19.473 1.00 95.94 98 ARG A C 1
ATOM 817 O O . ARG A 1 98 ? -17.308 5.106 20.007 1.00 95.94 98 ARG A O 1
ATOM 824 N N . HIS A 1 99 ? -15.582 3.666 20.144 1.00 96.12 99 HIS A N 1
ATOM 825 C CA . HIS A 1 99 ? -15.415 3.712 21.591 1.00 96.12 99 HIS A CA 1
ATOM 826 C C . HIS A 1 99 ? -13.964 4.053 21.934 1.00 96.12 99 HIS A C 1
ATOM 828 O O . HIS A 1 99 ? -13.044 3.490 21.347 1.00 96.12 99 HIS A O 1
ATOM 834 N N . GLY A 1 100 ? -13.761 4.965 22.884 1.00 93.56 100 GLY A N 1
ATOM 835 C CA . GLY A 1 100 ? -12.425 5.391 23.299 1.00 93.56 100 GLY A CA 1
ATOM 836 C C . GLY A 1 100 ? -11.635 6.152 22.227 1.00 93.56 100 GLY A C 1
ATOM 837 O O . GLY A 1 100 ? -12.122 6.490 21.140 1.00 93.56 100 GLY A O 1
ATOM 838 N N . ASP A 1 101 ? -10.383 6.436 22.561 1.00 93.06 101 ASP A N 1
ATOM 839 C CA . ASP A 1 101 ? -9.422 7.160 21.738 1.00 93.06 101 ASP A CA 1
ATOM 840 C C . ASP A 1 101 ? -7.991 6.633 21.933 1.00 93.06 101 ASP A C 1
ATOM 842 O O . ASP A 1 101 ? -7.708 5.807 22.808 1.00 93.06 101 ASP A O 1
ATOM 846 N N . GLY A 1 102 ? -7.089 7.056 21.042 1.00 93.44 102 GLY A N 1
ATOM 847 C CA . GLY A 1 102 ? -5.679 6.676 21.072 1.00 93.44 102 GLY A CA 1
ATOM 848 C C . GLY A 1 102 ? -5.464 5.161 21.204 1.00 93.44 102 GLY A C 1
ATOM 849 O O . GLY A 1 102 ? -5.920 4.375 20.368 1.00 93.44 102 GLY A O 1
ATOM 850 N N . ALA A 1 103 ? -4.789 4.755 22.282 1.00 93.19 103 ALA A N 1
ATOM 851 C CA . ALA A 1 103 ? -4.490 3.357 22.603 1.00 93.19 103 ALA A CA 1
ATOM 852 C C . ALA A 1 103 ? -5.708 2.532 23.059 1.00 93.19 103 ALA A C 1
ATOM 854 O O . ALA A 1 103 ? -5.647 1.307 23.038 1.00 93.19 103 ALA A O 1
ATOM 855 N N . SER A 1 104 ? -6.794 3.187 23.479 1.00 95.19 104 SER A N 1
ATOM 856 C CA . SER A 1 104 ? -8.038 2.545 23.934 1.00 95.19 104 SER A CA 1
ATOM 857 C C . SER A 1 104 ? -9.107 2.442 22.841 1.00 95.19 104 SER A C 1
ATOM 859 O O . SER A 1 104 ? -10.182 1.898 23.084 1.00 95.19 104 SER A O 1
ATOM 861 N N . LEU A 1 105 ? -8.821 2.974 21.645 1.00 97.19 105 LEU A N 1
ATOM 862 C CA . LEU A 1 105 ? -9.753 3.010 20.524 1.00 97.19 105 LEU A CA 1
ATOM 863 C C . LEU A 1 105 ? -10.231 1.599 20.143 1.00 97.19 105 LEU A C 1
ATOM 865 O O . LEU A 1 105 ? -9.442 0.743 19.748 1.00 97.19 105 LEU A O 1
ATOM 869 N N . ALA A 1 106 ? -11.543 1.406 20.176 1.00 98.00 106 ALA A N 1
ATOM 870 C CA . ALA A 1 106 ? -12.233 0.207 19.734 1.00 98.00 106 ALA A CA 1
ATOM 871 C C . ALA A 1 106 ? -13.366 0.571 18.767 1.00 98.00 106 ALA A C 1
ATOM 873 O O . ALA A 1 106 ? -13.980 1.637 18.861 1.00 98.00 106 ALA A O 1
ATOM 874 N N . LEU A 1 107 ? -13.637 -0.331 17.829 1.00 98.50 107 LEU A N 1
ATOM 875 C CA . LEU A 1 107 ? -14.653 -0.172 16.798 1.00 98.50 107 LEU A CA 1
ATOM 876 C C . LEU A 1 107 ? -15.615 -1.352 16.879 1.00 98.50 107 LEU A C 1
ATOM 878 O O . LEU A 1 107 ? -15.182 -2.497 16.782 1.00 98.50 107 LEU A O 1
ATOM 882 N N . THR A 1 108 ? -16.903 -1.080 17.052 1.00 98.25 108 THR A N 1
ATOM 883 C CA . THR A 1 108 ? -17.944 -2.109 17.147 1.00 98.25 108 THR A CA 1
ATOM 884 C C . THR A 1 108 ? -18.886 -1.988 15.965 1.00 98.25 108 THR A C 1
ATOM 886 O O . THR A 1 108 ? -19.367 -0.901 15.674 1.00 98.25 108 THR A O 1
ATOM 889 N N . GLY A 1 109 ? -19.159 -3.098 15.293 1.00 97.69 109 GLY A N 1
ATOM 890 C CA . GLY A 1 109 ? -20.106 -3.174 14.181 1.00 97.69 109 GLY A CA 1
ATOM 891 C C . GLY A 1 109 ? -20.995 -4.404 14.309 1.00 97.69 109 GLY A C 1
ATOM 892 O O . GLY A 1 109 ? -20.745 -5.277 15.144 1.00 97.69 109 GLY A O 1
ATOM 893 N N . ILE A 1 110 ? -22.042 -4.469 13.494 1.00 96.69 110 ILE A N 1
ATOM 894 C CA . ILE A 1 110 ? -23.076 -5.502 13.559 1.00 96.69 110 ILE A CA 1
ATOM 895 C C . ILE A 1 110 ? -23.024 -6.383 12.310 1.00 96.69 110 ILE A C 1
ATOM 897 O O . ILE A 1 110 ? -23.034 -5.881 11.192 1.00 96.69 110 ILE A O 1
ATOM 901 N N . VAL A 1 111 ? -23.039 -7.702 12.508 1.00 95.25 111 VAL A N 1
ATOM 902 C CA . VAL A 1 111 ? -23.238 -8.705 11.448 1.00 95.25 111 VAL A CA 1
ATOM 903 C C . VAL A 1 111 ? -24.332 -9.658 11.909 1.00 95.25 111 VAL A C 1
ATOM 905 O O . VAL A 1 111 ? -24.295 -10.140 13.042 1.00 95.25 111 VAL A O 1
ATOM 908 N N . SER A 1 112 ? -25.346 -9.888 11.072 1.00 91.00 112 SER A N 1
ATOM 909 C CA . SER A 1 112 ? -26.481 -10.774 11.393 1.00 91.00 112 SER A CA 1
ATOM 910 C C . SER A 1 112 ? -27.126 -10.491 12.764 1.00 91.00 112 SER A C 1
ATOM 912 O O . SER A 1 112 ? -27.494 -11.404 13.502 1.00 91.00 112 SER A O 1
ATOM 914 N N . GLY A 1 113 ? -27.222 -9.210 13.140 1.00 91.56 113 GLY A N 1
ATOM 915 C CA . GLY A 1 113 ? -27.815 -8.758 14.405 1.00 91.56 113 GLY A CA 1
ATOM 916 C C . GLY A 1 113 ? -26.938 -8.928 15.655 1.00 91.56 113 GLY A C 1
ATOM 917 O O . GLY A 1 113 ? -27.376 -8.567 16.746 1.00 91.56 113 GLY A O 1
ATOM 918 N N . LYS A 1 114 ? -25.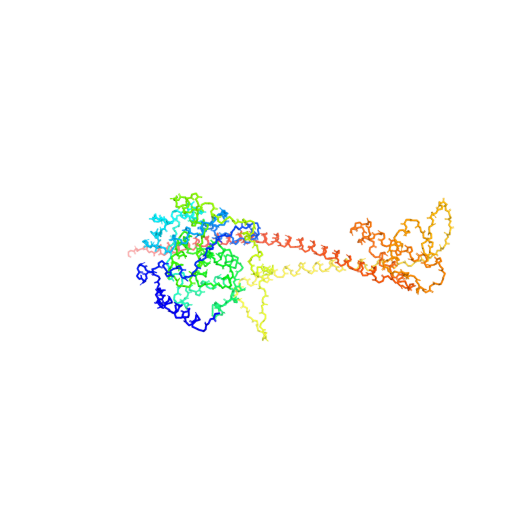708 -9.440 15.529 1.00 96.44 114 LYS A N 1
ATOM 919 C CA . LYS A 1 114 ? -24.743 -9.572 16.631 1.00 96.44 114 LYS A CA 1
ATOM 920 C C . LYS A 1 114 ? -23.642 -8.524 16.522 1.00 96.44 114 LYS A C 1
ATOM 922 O O . LYS A 1 114 ? -23.220 -8.181 15.422 1.00 96.44 114 LYS A O 1
ATOM 927 N N . GLN A 1 115 ? -23.179 -8.026 17.666 1.00 97.56 115 GLN A N 1
ATOM 928 C CA . GLN A 1 115 ? -22.099 -7.044 17.736 1.00 97.56 115 GLN A CA 1
ATOM 929 C C . GLN A 1 115 ? -20.732 -7.722 17.789 1.00 97.56 115 GLN A C 1
ATOM 931 O O . GLN A 1 115 ? -20.533 -8.681 18.533 1.00 97.56 115 GLN A O 1
ATOM 936 N N . TYR A 1 116 ? -19.784 -7.162 17.046 1.00 98.12 116 TYR A N 1
ATOM 937 C CA . TYR A 1 116 ? -18.400 -7.609 16.988 1.00 98.12 116 TYR A CA 1
ATOM 938 C C . TYR A 1 116 ? -17.476 -6.407 17.149 1.00 98.12 116 TYR A C 1
ATOM 940 O O . TYR A 1 116 ? -17.573 -5.440 16.390 1.00 98.12 116 TYR A O 1
ATOM 948 N N . THR A 1 117 ? -16.570 -6.472 18.123 1.00 98.38 117 THR A N 1
ATOM 949 C CA . THR A 1 117 ? -15.651 -5.373 18.448 1.00 98.38 117 THR A CA 1
ATOM 950 C C . THR A 1 117 ? -14.233 -5.691 17.989 1.00 98.38 117 THR A C 1
ATOM 952 O O . THR A 1 117 ? -13.643 -6.690 18.415 1.00 98.38 117 THR A O 1
ATOM 955 N N . LEU A 1 118 ? -13.682 -4.817 17.150 1.00 98.50 118 LEU A N 1
ATOM 956 C CA . LEU A 1 118 ? -12.288 -4.798 16.728 1.00 98.50 118 LEU A CA 1
ATOM 957 C C . LEU A 1 118 ? -11.480 -3.907 17.683 1.00 98.50 118 LEU A C 1
ATOM 959 O O . LEU A 1 118 ? -11.881 -2.783 17.990 1.00 98.50 118 LEU A O 1
ATOM 963 N N . THR A 1 119 ? -10.338 -4.410 18.147 1.00 98.06 119 THR A N 1
ATOM 964 C CA . THR A 1 119 ? -9.396 -3.704 19.033 1.00 98.06 119 THR A CA 1
ATOM 965 C C . THR A 1 119 ? -7.985 -3.790 18.461 1.00 98.06 119 THR A C 1
ATOM 967 O O . THR A 1 119 ? -7.716 -4.638 17.602 1.00 98.06 119 THR A O 1
ATOM 970 N N . HIS A 1 120 ? -7.054 -2.962 18.952 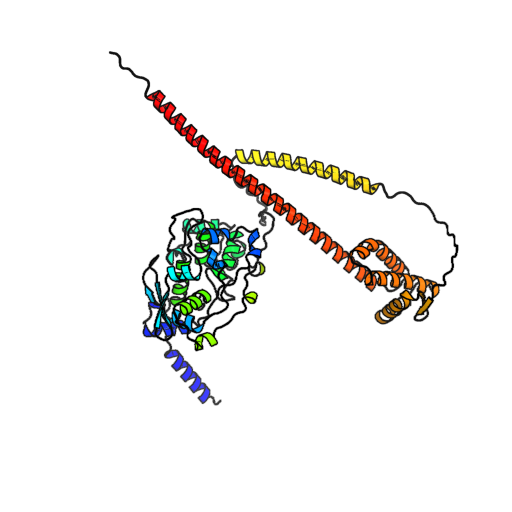1.00 97.75 120 HIS A N 1
ATOM 971 C CA . HIS A 1 120 ? -5.653 -3.052 18.525 1.00 97.75 120 HIS A CA 1
ATOM 972 C C . HIS A 1 120 ? -5.072 -4.447 18.735 1.00 97.75 120 HIS A C 1
ATOM 974 O O . HIS A 1 120 ? -4.405 -4.953 17.841 1.00 97.75 120 HIS A O 1
ATOM 980 N N . ASP A 1 121 ? -5.355 -5.095 19.866 1.00 97.19 121 ASP A N 1
ATOM 981 C CA . ASP A 1 121 ? -4.813 -6.425 20.172 1.00 97.19 121 ASP A CA 1
ATOM 982 C C . ASP A 1 121 ? -5.277 -7.490 19.177 1.00 97.19 121 ASP A C 1
ATOM 984 O O . ASP A 1 121 ? -4.469 -8.306 18.736 1.00 97.19 121 ASP A O 1
ATOM 988 N N . LYS A 1 122 ? -6.542 -7.434 18.739 1.00 97.38 122 LYS A N 1
ATOM 989 C CA . LYS A 1 122 ? -7.046 -8.335 17.694 1.00 97.38 122 LYS A CA 1
ATOM 990 C C . LYS A 1 122 ? -6.322 -8.108 16.368 1.00 97.38 122 LYS A C 1
ATOM 992 O O . LYS A 1 122 ? -5.941 -9.071 15.709 1.00 97.38 122 LYS A O 1
ATOM 997 N N . ILE A 1 123 ? -6.074 -6.850 15.995 1.00 97.00 123 ILE A N 1
ATOM 998 C CA . ILE A 1 123 ? -5.319 -6.519 14.776 1.00 97.00 123 ILE A CA 1
ATOM 999 C C . ILE A 1 123 ? -3.876 -7.029 14.877 1.00 97.00 123 ILE A C 1
ATOM 1001 O O . ILE A 1 123 ? -3.385 -7.664 13.945 1.00 97.00 123 ILE A O 1
ATOM 1005 N N . ARG A 1 124 ? -3.213 -6.808 16.019 1.00 96.56 124 ARG A N 1
ATOM 1006 C CA . ARG A 1 124 ? -1.851 -7.298 16.288 1.00 96.56 124 ARG A CA 1
ATOM 1007 C C . ARG A 1 124 ? -1.767 -8.813 16.193 1.00 96.56 124 ARG A C 1
ATOM 1009 O O . ARG A 1 124 ? -0.834 -9.321 15.584 1.00 96.56 124 ARG A O 1
ATOM 1016 N N . GLN A 1 125 ? -2.747 -9.523 16.748 1.00 94.81 125 GLN A N 1
ATOM 1017 C CA . GLN A 1 125 ? -2.815 -10.981 16.700 1.00 94.81 125 GLN A CA 1
ATOM 1018 C C . GLN A 1 125 ? -3.048 -11.509 15.278 1.00 94.81 125 GLN A C 1
ATOM 1020 O O . GLN A 1 125 ? -2.460 -12.519 14.905 1.00 94.81 125 GLN A O 1
ATOM 1025 N N . ILE A 1 126 ? -3.897 -10.843 14.490 1.00 92.69 126 ILE A N 1
ATOM 1026 C CA . ILE A 1 126 ? -4.222 -11.262 13.119 1.00 92.69 126 ILE A CA 1
ATOM 1027 C C . ILE A 1 126 ? -3.047 -11.030 12.172 1.00 92.69 126 ILE A C 1
ATOM 1029 O O . ILE A 1 126 ? -2.715 -11.920 11.393 1.00 92.69 126 ILE A O 1
ATOM 1033 N N . PHE A 1 127 ? -2.442 -9.842 12.217 1.00 89.62 127 PHE A N 1
ATOM 1034 C CA . PHE A 1 127 ? -1.381 -9.482 11.284 1.00 89.62 127 PHE A CA 1
ATOM 1035 C C . PHE A 1 127 ? 0.023 -9.835 11.771 1.00 89.62 127 PHE A C 1
ATOM 1037 O O . PHE A 1 127 ? 0.905 -9.973 10.939 1.00 89.62 127 PHE A O 1
ATOM 1044 N N . GLY A 1 128 ? 0.273 -9.951 13.078 1.00 91.44 128 GLY A N 1
ATOM 1045 C CA . GLY A 1 128 ? 1.641 -10.022 13.604 1.00 91.44 128 GLY A CA 1
ATOM 1046 C C . GLY A 1 128 ? 2.367 -8.675 13.494 1.00 91.44 128 GLY A C 1
ATOM 1047 O O . GLY A 1 128 ? 3.475 -8.589 12.970 1.00 91.44 128 GLY A O 1
ATOM 1048 N N . VAL A 1 129 ? 1.710 -7.604 13.943 1.00 93.69 129 VAL A N 1
ATOM 1049 C CA . VAL A 1 129 ? 2.187 -6.210 13.843 1.00 93.69 129 VAL A CA 1
ATOM 1050 C C . VAL A 1 129 ? 2.303 -5.556 15.211 1.00 93.69 129 VAL A C 1
ATOM 1052 O O . VAL A 1 129 ? 1.842 -6.096 16.214 1.00 93.69 129 VAL A O 1
ATOM 1055 N N . ASP A 1 130 ? 2.914 -4.375 15.237 1.00 94.75 130 ASP A N 1
ATOM 1056 C CA . ASP A 1 130 ? 3.285 -3.644 16.445 1.00 94.75 130 ASP A CA 1
ATOM 1057 C C . ASP A 1 130 ? 4.164 -4.488 17.390 1.00 94.75 130 ASP A C 1
ATOM 1059 O O . ASP A 1 130 ? 4.026 -4.446 18.612 1.00 94.75 130 ASP A O 1
ATOM 1063 N N . THR A 1 131 ? 5.088 -5.274 16.825 1.00 92.00 131 THR A N 1
ATOM 1064 C CA . THR A 1 131 ? 5.940 -6.223 17.569 1.00 92.00 131 THR A CA 1
ATOM 1065 C C . THR A 1 131 ? 7.087 -5.561 18.347 1.00 92.00 131 THR A C 1
ATOM 1067 O O . THR A 1 131 ? 7.957 -6.250 18.879 1.00 92.00 131 THR A O 1
ATOM 1070 N N . GLY A 1 132 ? 7.121 -4.228 18.392 1.00 88.69 132 GLY A N 1
ATOM 1071 C CA . GLY A 1 132 ? 8.175 -3.417 18.994 1.00 88.69 132 GLY A CA 1
ATOM 1072 C C . GLY A 1 132 ? 9.090 -2.758 17.960 1.00 88.69 132 GLY A C 1
ATOM 1073 O O . GLY A 1 132 ? 9.271 -3.252 16.846 1.00 88.69 132 GLY A O 1
ATOM 1074 N N . ILE A 1 133 ? 9.687 -1.628 18.352 1.00 89.06 133 ILE A N 1
ATOM 1075 C CA . ILE A 1 133 ? 10.584 -0.845 17.495 1.00 89.06 133 ILE A CA 1
ATOM 1076 C C . ILE A 1 133 ? 11.996 -1.441 17.534 1.00 89.06 133 ILE A C 1
ATOM 1078 O O . ILE A 1 133 ? 12.657 -1.476 18.578 1.00 89.06 133 ILE A O 1
ATOM 1082 N N . ARG A 1 134 ? 12.485 -1.925 16.387 1.00 84.62 134 ARG A N 1
ATOM 1083 C CA . ARG A 1 134 ? 13.806 -2.561 16.285 1.00 84.62 134 ARG A CA 1
ATOM 1084 C C . ARG A 1 134 ? 14.905 -1.559 16.635 1.00 84.62 134 ARG A C 1
ATOM 1086 O O . ARG A 1 134 ? 14.981 -0.481 16.059 1.00 84.62 134 ARG A O 1
ATOM 1093 N N . GLY A 1 135 ? 15.801 -1.957 17.534 1.00 82.50 135 GLY A N 1
ATOM 1094 C CA . GLY A 1 135 ? 16.912 -1.113 17.985 1.00 82.50 135 GLY A CA 1
ATOM 1095 C C . GLY A 1 135 ? 16.542 -0.121 19.091 1.00 82.50 135 GLY A C 1
ATOM 1096 O O . GLY A 1 135 ? 17.441 0.517 19.632 1.00 82.50 135 GLY A O 1
ATOM 1097 N N . GLU A 1 136 ? 15.267 -0.049 19.488 1.00 85.31 136 GLU A N 1
ATOM 1098 C CA . GLU A 1 136 ? 14.783 0.828 20.561 1.00 85.31 136 GLU A CA 1
ATOM 1099 C C . GLU A 1 136 ? 13.897 0.055 21.560 1.00 85.31 136 GLU A C 1
ATOM 1101 O O . GLU A 1 136 ? 12.679 0.253 21.614 1.00 85.31 136 GLU A O 1
ATOM 1106 N N . PRO A 1 137 ? 14.483 -0.853 22.370 1.00 82.06 137 PRO A N 1
ATOM 1107 C CA . PRO A 1 137 ? 13.726 -1.634 23.344 1.00 82.06 137 PRO A CA 1
ATOM 1108 C C . PRO A 1 137 ? 12.967 -0.736 24.327 1.00 82.06 137 PRO A C 1
ATOM 1110 O O . PRO A 1 137 ? 13.543 0.172 24.923 1.00 82.06 137 PRO A O 1
ATOM 1113 N N . GLY A 1 138 ? 11.675 -1.011 24.518 1.00 82.75 138 GLY A N 1
ATOM 1114 C CA . GLY A 1 138 ? 10.816 -0.265 25.442 1.00 82.75 138 GLY A CA 1
ATOM 1115 C C . GLY A 1 138 ? 10.234 1.036 24.883 1.00 82.75 138 GLY A C 1
ATOM 1116 O O . GLY A 1 138 ? 9.448 1.678 25.579 1.00 82.75 138 GLY A O 1
ATOM 1117 N N . ARG A 1 139 ? 10.555 1.424 23.639 1.00 91.81 139 ARG A N 1
ATOM 1118 C CA . ARG A 1 139 ? 9.869 2.541 22.983 1.00 91.81 139 ARG A CA 1
ATOM 1119 C C . ARG A 1 139 ? 8.404 2.186 22.731 1.00 91.81 139 ARG A C 1
ATOM 1121 O O . ARG A 1 139 ? 8.104 1.198 22.065 1.00 91.81 139 ARG A O 1
ATOM 1128 N N . ALA A 1 140 ? 7.508 3.003 23.277 1.00 92.81 140 ALA A N 1
ATOM 1129 C CA . ALA A 1 140 ? 6.072 2.849 23.098 1.00 92.81 140 ALA A CA 1
ATOM 1130 C C . ALA A 1 140 ? 5.621 3.337 21.716 1.00 92.81 140 ALA A C 1
ATOM 1132 O O . ALA A 1 140 ? 6.220 4.250 21.143 1.00 92.81 140 ALA A O 1
ATOM 1133 N N . TYR A 1 141 ? 4.536 2.743 21.219 1.00 95.50 141 TYR A N 1
ATOM 1134 C CA . TYR A 1 141 ? 3.855 3.234 20.029 1.00 95.50 141 TYR A CA 1
ATOM 1135 C C . TYR A 1 141 ? 3.048 4.499 20.328 1.00 95.50 141 TYR A C 1
ATOM 1137 O O . TYR A 1 141 ? 2.472 4.658 21.406 1.00 95.50 141 TYR A O 1
ATOM 1145 N N . GLU A 1 142 ? 2.973 5.366 19.331 1.00 94.62 142 GLU A N 1
ATOM 1146 C CA . GLU A 1 142 ? 2.150 6.561 19.301 1.00 94.62 142 GLU A CA 1
ATOM 1147 C C . GLU A 1 142 ? 0.821 6.277 18.593 1.00 94.62 142 GLU A C 1
ATOM 1149 O O . GLU A 1 142 ? 0.740 5.476 17.652 1.00 94.62 142 GLU A O 1
ATOM 1154 N N . TYR A 1 143 ? -0.221 6.972 19.048 1.00 95.25 143 TYR A N 1
ATOM 1155 C CA . TYR A 1 143 ? -1.598 6.814 18.586 1.00 95.25 143 TYR A CA 1
ATOM 1156 C C . TYR A 1 143 ? -2.129 8.164 18.081 1.00 95.25 143 TYR A C 1
ATOM 1158 O O . TYR A 1 143 ? -2.910 8.814 18.779 1.00 95.25 143 TYR A O 1
ATOM 1166 N N . PRO A 1 144 ? -1.622 8.639 16.928 1.00 91.31 144 PRO A N 1
ATOM 1167 C CA . PRO A 1 144 ? -1.974 9.946 16.386 1.00 91.31 144 PRO A CA 1
ATOM 1168 C C . PRO A 1 144 ? -3.440 10.007 15.966 1.00 91.31 144 PRO A C 1
ATOM 1170 O O . PRO A 1 144 ? -3.967 9.042 15.432 1.00 91.31 144 PRO A O 1
ATOM 1173 N N . ASP A 1 145 ? -4.081 11.161 16.126 1.00 90.50 145 ASP A N 1
ATOM 1174 C CA . ASP A 1 145 ? -5.437 11.379 15.628 1.00 90.50 145 ASP A CA 1
ATOM 1175 C C . ASP A 1 145 ? -5.469 11.797 14.141 1.00 90.50 145 ASP A C 1
ATOM 1177 O O . ASP A 1 145 ? -4.451 11.855 13.441 1.00 90.50 145 ASP A O 1
ATOM 1181 N N . GLU A 1 146 ? -6.670 12.104 13.642 1.00 87.50 146 GLU A N 1
ATOM 1182 C CA . GLU A 1 146 ? -6.872 12.553 12.261 1.00 87.50 146 GLU A CA 1
ATOM 1183 C C . GLU A 1 146 ? -6.114 13.853 11.949 1.00 87.50 146 GLU A C 1
ATOM 1185 O O . GLU A 1 146 ? -5.670 14.026 10.820 1.00 87.50 146 GLU A O 1
ATOM 1190 N N . SER A 1 147 ? -5.916 14.743 12.929 1.00 89.19 147 SER A N 1
ATOM 1191 C CA . SER A 1 147 ? -5.252 16.036 12.725 1.00 89.19 147 SER A CA 1
ATOM 1192 C C . SER A 1 147 ? -3.749 15.894 12.489 1.00 89.19 147 SER A C 1
ATOM 1194 O O . SER A 1 147 ? -3.163 16.673 11.742 1.00 89.19 147 SER A O 1
ATOM 1196 N N . TYR A 1 148 ? -3.119 14.868 13.065 1.00 88.88 148 TYR A N 1
ATOM 1197 C CA . TYR A 1 148 ? -1.724 14.546 12.767 1.00 88.88 148 TYR A CA 1
ATOM 1198 C C . TYR A 1 148 ? -1.563 13.958 11.358 1.00 88.88 148 TYR A C 1
ATOM 1200 O O . TYR A 1 148 ? -0.570 14.228 10.671 1.00 88.88 148 TYR A O 1
ATOM 1208 N N . LEU A 1 149 ? -2.516 13.116 10.940 1.00 88.69 149 LEU A N 1
ATOM 1209 C CA . LEU A 1 149 ? -2.484 12.470 9.630 1.00 88.69 149 LEU A CA 1
ATOM 1210 C C . LEU A 1 149 ? -2.837 13.459 8.516 1.00 88.69 149 LEU A C 1
ATOM 1212 O O . LEU A 1 149 ? -2.149 13.494 7.499 1.00 88.69 149 LEU A O 1
ATOM 1216 N N . GLU A 1 150 ? -3.861 14.280 8.723 1.00 87.88 150 GLU A N 1
ATOM 1217 C CA . GLU A 1 150 ? -4.360 15.295 7.796 1.00 87.88 150 GLU A CA 1
ATOM 1218 C C . GLU A 1 150 ? -4.344 16.686 8.464 1.00 87.88 150 GLU A C 1
ATOM 1220 O O . GLU A 1 150 ? -5.399 17.227 8.806 1.00 87.88 150 GLU A O 1
ATOM 1225 N N . PRO A 1 151 ? -3.153 17.284 8.671 1.00 86.19 151 PRO A N 1
ATOM 1226 C CA . PRO A 1 151 ? -3.036 18.607 9.271 1.00 86.19 151 PRO A CA 1
ATOM 1227 C C . PRO A 1 151 ? -3.731 19.672 8.423 1.00 86.19 151 PRO A C 1
ATOM 1229 O O . PRO A 1 151 ? -3.615 19.701 7.198 1.00 86.19 151 PRO A O 1
ATOM 1232 N N . SER A 1 152 ? -4.433 20.586 9.094 1.00 83.81 152 SER A N 1
ATOM 1233 C CA . SER A 1 152 ? -5.152 21.694 8.453 1.00 83.81 152 SER A CA 1
ATOM 1234 C C . SER A 1 152 ? -4.226 22.815 7.975 1.00 83.81 152 SER A C 1
ATOM 1236 O O . SER A 1 152 ? -4.559 23.513 7.020 1.00 83.81 152 SER A O 1
ATOM 1238 N N . ASN A 1 153 ? -3.066 22.981 8.620 1.00 84.75 153 ASN A N 1
ATOM 1239 C CA . ASN A 1 153 ? -2.055 23.967 8.252 1.00 84.75 153 ASN A CA 1
ATOM 1240 C C . ASN A 1 153 ? -0.816 23.284 7.652 1.00 84.75 153 ASN A C 1
ATOM 1242 O O . ASN A 1 153 ? -0.004 22.694 8.367 1.00 84.75 153 ASN A O 1
ATOM 1246 N N . LEU A 1 154 ? -0.666 23.415 6.334 1.00 84.81 154 LEU A N 1
ATOM 1247 C CA . LEU A 1 154 ? 0.436 22.844 5.554 1.00 84.81 154 LEU A CA 1
ATOM 1248 C C . LEU A 1 154 ? 1.624 23.811 5.382 1.00 84.81 154 LEU A C 1
ATOM 1250 O O . LEU A 1 154 ? 2.521 23.539 4.594 1.00 84.81 154 LEU A O 1
ATOM 1254 N N . GLU A 1 155 ? 1.638 24.937 6.096 1.00 82.25 155 GLU A N 1
ATOM 1255 C CA . GLU A 1 155 ? 2.725 25.932 6.061 1.00 82.25 155 GLU A CA 1
ATOM 1256 C C . GLU A 1 155 ? 3.644 25.834 7.290 1.00 82.25 155 GLU A C 1
ATOM 1258 O O . GLU A 1 155 ? 4.571 26.621 7.463 1.00 82.25 155 GLU A O 1
ATOM 1263 N N . THR A 1 156 ? 3.388 24.874 8.181 1.00 84.94 156 THR A N 1
ATOM 1264 C CA . THR A 1 156 ? 4.196 24.685 9.390 1.00 84.94 156 THR A CA 1
ATOM 1265 C C . THR A 1 156 ? 5.588 24.142 9.063 1.00 84.94 156 THR A C 1
ATOM 1267 O O . THR A 1 156 ? 5.761 23.361 8.126 1.00 84.94 156 THR A O 1
ATOM 1270 N N . GLN A 1 157 ? 6.580 24.495 9.888 1.00 85.31 157 GLN A N 1
ATOM 1271 C CA . GLN A 1 157 ? 7.937 23.960 9.739 1.00 85.31 157 GLN A CA 1
ATOM 1272 C C . GLN A 1 157 ? 7.967 22.427 9.853 1.00 85.31 157 GLN A C 1
ATOM 1274 O O . GLN A 1 157 ? 8.670 21.785 9.085 1.00 85.31 157 GLN A O 1
ATOM 1279 N N . ASP A 1 158 ? 7.158 21.832 10.740 1.00 86.00 158 ASP A N 1
ATOM 1280 C CA . ASP A 1 158 ? 7.041 20.367 10.840 1.00 86.00 158 ASP A CA 1
ATOM 1281 C C . ASP A 1 158 ? 6.600 19.756 9.507 1.00 86.00 158 ASP A C 1
ATOM 1283 O O . ASP A 1 158 ? 7.202 18.799 9.028 1.00 86.00 158 ASP A O 1
ATOM 1287 N N . TRP A 1 159 ? 5.584 20.336 8.866 1.00 87.56 159 TRP A N 1
ATOM 1288 C CA . TRP A 1 159 ? 5.111 19.853 7.576 1.00 87.56 159 TRP A CA 1
ATOM 1289 C C . TRP A 1 159 ? 6.167 20.004 6.473 1.00 87.56 159 TRP A C 1
ATOM 1291 O O . TRP A 1 159 ? 6.386 19.079 5.689 1.00 87.56 159 TRP A O 1
ATOM 1301 N N . ILE A 1 160 ? 6.866 21.139 6.451 1.00 83.62 160 ILE A N 1
ATOM 1302 C CA . ILE A 1 160 ? 7.996 21.384 5.552 1.00 83.62 160 ILE A CA 1
ATOM 1303 C C . ILE A 1 160 ? 9.092 20.322 5.741 1.00 83.62 160 ILE A C 1
ATOM 1305 O O . ILE A 1 160 ? 9.567 19.762 4.751 1.00 83.62 160 ILE A O 1
ATOM 1309 N N . ASP A 1 161 ? 9.443 19.983 6.980 1.00 84.81 161 ASP A N 1
ATOM 1310 C CA . ASP A 1 161 ? 10.448 18.962 7.285 1.00 84.81 161 ASP A CA 1
ATOM 1311 C C . ASP A 1 161 ? 10.016 17.577 6.763 1.00 84.81 161 ASP A C 1
ATOM 1313 O O . ASP A 1 161 ? 10.828 16.849 6.185 1.00 84.81 161 ASP A O 1
ATOM 1317 N N . ARG A 1 162 ? 8.722 17.221 6.879 1.00 88.94 162 ARG A N 1
ATOM 1318 C CA . ARG A 1 162 ? 8.177 15.975 6.295 1.00 88.94 162 ARG A CA 1
ATOM 1319 C C . ARG A 1 162 ? 8.373 15.935 4.785 1.00 88.94 162 ARG A C 1
ATOM 1321 O O . ARG A 1 162 ? 8.767 14.908 4.234 1.00 88.94 162 ARG A O 1
ATOM 1328 N N . LEU A 1 163 ? 8.096 17.048 4.110 1.00 87.06 163 LEU A N 1
ATOM 1329 C CA . LEU A 1 163 ? 8.264 17.160 2.666 1.00 87.06 163 LEU A CA 1
ATOM 1330 C C . LEU A 1 163 ? 9.736 17.039 2.252 1.00 87.06 163 LEU A C 1
ATOM 1332 O O . LEU A 1 163 ? 10.049 16.275 1.340 1.00 87.06 163 LEU A O 1
ATOM 1336 N N . GLN A 1 164 ? 10.646 17.728 2.943 1.00 84.31 164 GLN A N 1
ATOM 1337 C CA . GLN A 1 164 ? 12.086 17.653 2.666 1.00 84.31 164 GLN A CA 1
ATOM 1338 C C . GLN A 1 164 ? 12.653 16.248 2.886 1.00 84.31 164 GLN A C 1
ATOM 1340 O O . GLN A 1 164 ? 13.556 15.815 2.164 1.00 84.31 164 GLN A O 1
ATOM 1345 N N . GLU A 1 165 ? 12.122 15.506 3.859 1.00 87.06 165 GLU A N 1
ATOM 1346 C CA . GLU A 1 165 ? 12.536 14.127 4.106 1.00 87.06 165 GLU A CA 1
ATOM 1347 C C . GLU A 1 165 ? 12.106 13.196 2.963 1.00 87.06 165 GLU A C 1
ATOM 1349 O O . GLU A 1 165 ? 12.871 12.311 2.575 1.00 87.06 165 GLU A O 1
ATOM 1354 N N . LEU A 1 166 ? 10.933 13.425 2.365 1.00 87.88 166 LEU A N 1
ATOM 1355 C CA . LEU A 1 166 ? 10.315 12.510 1.399 1.00 87.88 166 LEU A CA 1
ATOM 1356 C C . LEU A 1 166 ? 10.563 12.848 -0.077 1.00 87.88 166 LEU A C 1
ATOM 1358 O O . LEU A 1 166 ? 10.506 11.938 -0.906 1.00 87.88 166 LEU A O 1
ATOM 1362 N N . PHE A 1 167 ? 10.845 14.104 -0.424 1.00 84.94 167 PHE A N 1
ATOM 1363 C CA . PHE A 1 167 ? 10.956 14.576 -1.812 1.00 84.94 167 PHE A CA 1
ATOM 1364 C C . PHE A 1 167 ? 12.351 15.136 -2.132 1.00 84.94 167 PHE A C 1
ATOM 1366 O O . PHE A 1 167 ? 13.087 15.557 -1.243 1.00 84.94 167 PHE A O 1
ATOM 1373 N N . PHE A 1 168 ? 12.731 15.140 -3.415 1.00 72.44 168 PHE A N 1
ATOM 1374 C CA . PHE A 1 168 ? 13.962 15.800 -3.892 1.00 72.44 168 PHE A CA 1
ATOM 1375 C C . PHE A 1 168 ? 13.812 17.312 -4.098 1.00 72.44 168 PHE A C 1
ATOM 1377 O O . PHE A 1 168 ? 14.811 18.016 -4.239 1.00 72.44 168 PHE A O 1
ATOM 1384 N N . LEU A 1 169 ? 12.576 17.802 -4.167 1.00 67.94 169 LEU A N 1
ATOM 1385 C CA . LEU A 1 169 ? 12.268 19.183 -4.511 1.00 67.94 169 LEU A CA 1
ATOM 1386 C C . LEU A 1 169 ? 12.103 20.071 -3.266 1.00 67.94 169 LEU A C 1
ATOM 1388 O O . LEU A 1 169 ? 11.668 19.577 -2.223 1.00 67.94 169 LEU A O 1
ATOM 1392 N N . PRO A 1 170 ? 12.39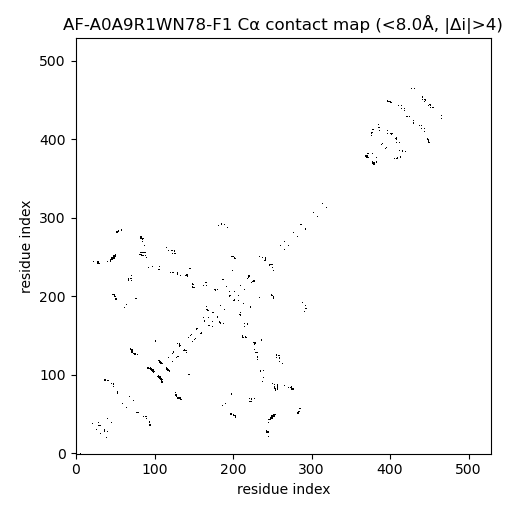1 21.385 -3.368 1.00 66.56 170 PRO A N 1
ATOM 1393 C CA . PRO A 1 170 ? 12.066 22.343 -2.317 1.00 66.56 170 PRO A CA 1
ATOM 1394 C C . PRO A 1 170 ? 10.565 22.311 -1.957 1.00 66.56 170 PRO A C 1
ATOM 1396 O O . PRO A 1 170 ? 9.741 22.219 -2.873 1.00 66.56 170 PRO A O 1
ATOM 1399 N N . PRO A 1 171 ? 10.189 22.452 -0.671 1.00 63.62 171 PRO A N 1
ATOM 1400 C CA . PRO A 1 171 ? 8.800 22.394 -0.190 1.00 63.62 171 PRO A CA 1
ATOM 1401 C C . PRO A 1 171 ? 7.821 23.246 -1.002 1.00 63.62 171 PRO A C 1
ATOM 1403 O O . PRO A 1 171 ? 6.776 22.756 -1.426 1.00 63.62 171 PRO A O 1
ATOM 1406 N N . ASP A 1 172 ? 8.221 24.479 -1.319 1.00 65.44 172 ASP A N 1
ATOM 1407 C CA . ASP A 1 172 ? 7.409 25.478 -2.030 1.00 65.44 172 ASP A CA 1
ATOM 1408 C C . ASP A 1 172 ? 7.079 25.078 -3.479 1.00 65.44 172 ASP A C 1
ATOM 1410 O O . ASP A 1 172 ? 6.205 25.658 -4.125 1.00 65.44 172 ASP A O 1
ATOM 1414 N N . THR A 1 173 ? 7.783 24.076 -4.011 1.00 62.28 173 THR A N 1
ATOM 1415 C CA . THR A 1 173 ? 7.601 23.563 -5.375 1.00 62.28 173 THR A CA 1
ATOM 1416 C C . THR A 1 173 ? 6.797 22.263 -5.429 1.00 62.28 173 THR A C 1
ATOM 1418 O O . THR A 1 173 ? 6.359 21.861 -6.512 1.00 62.28 173 THR A O 1
ATOM 1421 N N . ILE A 1 174 ? 6.537 21.627 -4.281 1.00 61.31 174 ILE A N 1
ATOM 1422 C CA . ILE A 1 174 ? 5.774 20.379 -4.202 1.00 61.31 174 ILE A CA 1
ATOM 1423 C C . ILE A 1 174 ? 4.287 20.708 -4.339 1.00 61.31 174 ILE A C 1
ATOM 1425 O O . ILE A 1 174 ? 3.568 20.980 -3.379 1.00 61.31 174 ILE A O 1
ATOM 1429 N N . LYS A 1 175 ? 3.793 20.669 -5.576 1.00 55.09 175 LYS A N 1
ATOM 1430 C CA . LYS A 1 175 ? 2.353 20.695 -5.843 1.00 55.09 175 LYS A CA 1
ATOM 1431 C C . LYS A 1 175 ? 1.798 19.299 -5.559 1.00 55.09 175 LYS A C 1
ATOM 1433 O O . LYS A 1 175 ? 2.202 18.345 -6.218 1.00 55.09 175 LYS A O 1
ATOM 1438 N N . TYR A 1 176 ? 0.836 19.176 -4.638 1.00 55.84 176 TYR A N 1
ATOM 1439 C CA . TYR A 1 176 ? 0.138 17.923 -4.262 1.00 55.84 176 TYR A CA 1
ATOM 1440 C C . TYR A 1 176 ? -0.691 17.269 -5.394 1.00 55.84 176 TYR A C 1
ATOM 1442 O O . TYR A 1 176 ? -1.638 16.518 -5.156 1.00 55.84 176 TYR A O 1
ATOM 1450 N N . THR A 1 177 ? -0.378 17.564 -6.653 1.00 46.28 177 THR A N 1
ATOM 1451 C CA . THR A 1 177 ? -1.014 17.007 -7.841 1.00 46.28 177 THR A CA 1
ATOM 1452 C C . THR A 1 177 ? -0.343 15.694 -8.250 1.00 46.28 177 THR A C 1
ATOM 1454 O O . THR A 1 177 ? 0.772 15.382 -7.845 1.00 46.28 177 THR A O 1
ATOM 1457 N N . SER A 1 178 ? -1.024 14.909 -9.086 1.00 45.81 178 SER A N 1
ATOM 1458 C CA . SER A 1 178 ? -0.625 13.593 -9.626 1.00 45.81 178 SER A CA 1
ATOM 1459 C C . SER A 1 178 ? 0.794 13.495 -10.227 1.00 45.81 178 SER A C 1
ATOM 1461 O O . SER A 1 178 ? 1.263 12.394 -10.500 1.00 45.81 178 SER A O 1
ATOM 1463 N N . SER A 1 179 ? 1.486 14.621 -10.402 1.00 49.78 179 SER A N 1
ATOM 1464 C CA . SER A 1 179 ? 2.891 14.762 -10.793 1.00 49.78 179 SER A CA 1
ATOM 1465 C C . SER A 1 179 ? 3.905 14.456 -9.674 1.00 49.78 179 SER A C 1
ATOM 1467 O O . SER A 1 179 ? 5.000 14.000 -9.983 1.00 49.78 179 SER A O 1
ATOM 1469 N N . GLY A 1 180 ? 3.550 14.604 -8.389 1.00 60.25 180 GLY A N 1
ATOM 1470 C CA . GLY A 1 180 ? 4.513 14.531 -7.273 1.00 60.25 180 GLY A CA 1
ATOM 1471 C C . GLY A 1 180 ? 5.136 13.152 -7.002 1.00 60.25 180 GLY A C 1
ATOM 1472 O O . GLY A 1 180 ? 6.122 13.041 -6.284 1.00 60.25 180 GLY A O 1
ATOM 1473 N N . LYS A 1 181 ? 4.614 12.067 -7.590 1.00 70.56 181 LYS A N 1
ATOM 1474 C CA . LYS A 1 181 ? 5.208 10.721 -7.437 1.00 70.56 181 LYS A CA 1
ATOM 1475 C C . LYS A 1 181 ? 6.581 10.583 -8.081 1.00 70.56 181 LYS A C 1
ATOM 1477 O O . LYS A 1 181 ? 7.353 9.709 -7.687 1.00 70.56 181 LYS A O 1
ATOM 1482 N N . ALA A 1 182 ? 6.838 11.355 -9.136 1.00 68.69 182 ALA A N 1
ATOM 1483 C CA . ALA A 1 182 ? 8.135 11.356 -9.798 1.00 68.69 182 ALA A CA 1
ATOM 1484 C C . ALA A 1 182 ? 9.215 11.945 -8.880 1.00 68.69 182 ALA A C 1
ATOM 1486 O O . ALA A 1 182 ? 10.351 11.486 -8.920 1.00 68.69 182 ALA A O 1
ATOM 1487 N N . ASP A 1 183 ? 8.809 12.873 -8.014 1.00 75.50 183 ASP A N 1
ATOM 1488 C CA . ASP A 1 183 ? 9.688 13.682 -7.174 1.00 75.50 183 ASP A CA 1
ATOM 1489 C C . ASP A 1 183 ? 9.946 13.070 -5.788 1.00 75.50 183 ASP A C 1
ATOM 1491 O O . ASP A 1 183 ? 10.792 13.567 -5.039 1.00 75.50 183 ASP A O 1
ATOM 1495 N N . LEU A 1 184 ? 9.233 11.990 -5.434 1.00 80.62 184 LEU A N 1
ATOM 1496 C CA . LEU A 1 184 ? 9.517 11.210 -4.230 1.00 80.62 184 LEU A CA 1
ATOM 1497 C C . LEU A 1 184 ? 10.934 10.640 -4.295 1.00 80.62 184 LEU A C 1
ATOM 1499 O O . LEU A 1 184 ? 11.344 10.048 -5.300 1.00 80.62 184 LEU A O 1
ATOM 1503 N N . LYS A 1 185 ? 11.647 10.718 -3.169 1.00 82.44 185 LYS A N 1
ATOM 1504 C CA . LYS A 1 185 ? 12.897 9.987 -2.985 1.00 82.44 185 LYS A CA 1
ATOM 1505 C C . LYS A 1 185 ? 12.651 8.490 -3.187 1.00 82.44 185 LYS A C 1
ATOM 1507 O O . LYS A 1 185 ? 11.558 7.997 -2.890 1.00 82.44 185 LYS A O 1
ATOM 1512 N N . PRO A 1 186 ? 13.653 7.722 -3.643 1.00 79.81 186 PRO A N 1
ATOM 1513 C CA . PRO A 1 186 ? 13.397 6.373 -4.123 1.00 79.81 186 PRO A CA 1
ATOM 1514 C C . PRO A 1 186 ? 12.842 5.439 -3.038 1.00 79.81 186 PRO A C 1
ATOM 1516 O O . PRO A 1 186 ? 11.922 4.671 -3.309 1.00 79.81 186 PRO A O 1
ATOM 1519 N N . GLN A 1 187 ? 13.309 5.570 -1.789 1.00 81.69 187 GLN A N 1
ATOM 1520 C CA . GLN A 1 187 ? 12.772 4.805 -0.660 1.00 81.69 187 GLN A CA 1
ATOM 1521 C C . GLN A 1 187 ? 11.312 5.169 -0.350 1.00 81.69 187 GLN A C 1
ATOM 1523 O O . GLN A 1 187 ? 10.474 4.280 -0.212 1.00 81.69 187 GLN A O 1
ATOM 1528 N N . ALA A 1 188 ? 10.982 6.465 -0.328 1.00 86.69 188 ALA A N 1
ATOM 1529 C CA . ALA A 1 188 ? 9.615 6.950 -0.129 1.00 86.69 188 ALA A CA 1
ATOM 1530 C C . ALA A 1 188 ? 8.671 6.485 -1.238 1.00 86.69 188 ALA A C 1
ATOM 1532 O O . ALA A 1 188 ? 7.533 6.119 -0.963 1.00 86.69 188 ALA A O 1
ATOM 1533 N N . LYS A 1 189 ? 9.151 6.432 -2.482 1.00 85.19 189 LYS A N 1
ATOM 1534 C CA . LYS A 1 189 ? 8.377 5.961 -3.632 1.00 85.19 189 LYS A CA 1
ATOM 1535 C C . LYS A 1 189 ? 8.003 4.485 -3.527 1.00 85.19 189 LYS A C 1
ATOM 1537 O O . LYS A 1 189 ? 6.855 4.135 -3.792 1.00 85.19 189 LYS A O 1
ATOM 1542 N N . VAL A 1 190 ? 8.950 3.635 -3.129 1.00 83.31 190 VAL A N 1
ATOM 1543 C CA . VAL A 1 190 ? 8.699 2.197 -2.945 1.00 83.31 190 VAL A CA 1
ATOM 1544 C C . VAL A 1 190 ? 7.732 1.975 -1.790 1.00 83.31 190 VAL A C 1
ATOM 1546 O O . VAL A 1 190 ? 6.722 1.301 -1.963 1.00 83.31 190 VAL A O 1
ATOM 1549 N N . LEU A 1 191 ? 7.998 2.600 -0.642 1.00 88.00 191 LEU A N 1
ATOM 1550 C CA . LEU A 1 191 ? 7.142 2.510 0.539 1.00 88.00 191 LEU A CA 1
ATOM 1551 C C . LEU A 1 191 ? 5.732 3.029 0.280 1.00 88.00 191 LEU A C 1
ATOM 1553 O O . LEU A 1 191 ? 4.767 2.431 0.740 1.00 88.00 191 LEU A O 1
ATOM 1557 N N . TRP A 1 192 ? 5.597 4.109 -0.489 1.00 88.56 192 TRP A N 1
ATOM 1558 C CA . TRP A 1 192 ? 4.299 4.609 -0.923 1.00 88.56 192 TRP A CA 1
ATOM 1559 C C . TRP A 1 192 ? 3.598 3.594 -1.831 1.00 88.56 192 TRP A C 1
ATOM 1561 O O . TRP A 1 192 ? 2.426 3.299 -1.615 1.00 88.56 192 TRP A O 1
ATOM 1571 N N . GLY A 1 193 ? 4.318 3.008 -2.794 1.00 85.19 193 GLY A N 1
ATOM 1572 C CA . GLY A 1 193 ? 3.788 1.972 -3.680 1.00 85.19 193 GLY A CA 1
ATOM 1573 C C . GLY A 1 193 ? 3.274 0.747 -2.920 1.00 85.19 193 GLY A C 1
ATOM 1574 O O . GLY A 1 193 ? 2.161 0.303 -3.174 1.00 85.19 193 GLY A O 1
ATOM 1575 N N . VAL A 1 194 ? 4.031 0.252 -1.939 1.00 86.56 194 VAL A N 1
ATOM 1576 C CA . VAL A 1 194 ? 3.602 -0.830 -1.032 1.00 86.56 194 VAL A CA 1
ATOM 1577 C C . VAL A 1 194 ? 2.439 -0.375 -0.148 1.00 86.56 194 VAL A C 1
ATOM 1579 O O . VAL A 1 194 ? 1.461 -1.102 0.039 1.00 86.56 194 VAL A O 1
ATOM 1582 N N . GLY A 1 195 ? 2.516 0.851 0.367 1.00 88.38 195 GLY A N 1
ATOM 1583 C CA . GLY A 1 195 ? 1.537 1.432 1.273 1.00 88.38 195 GLY A CA 1
ATOM 1584 C C . GLY A 1 195 ? 0.142 1.535 0.667 1.00 88.38 195 GLY A C 1
ATOM 1585 O O . GLY A 1 195 ? -0.820 1.171 1.336 1.00 88.38 195 GLY A O 1
ATOM 1586 N N . VAL A 1 196 ? 0.024 1.922 -0.608 1.00 85.00 196 VAL A N 1
ATOM 1587 C CA . VAL A 1 196 ? -1.270 2.020 -1.313 1.00 85.00 196 VAL A CA 1
ATOM 1588 C C . VAL A 1 196 ? -2.023 0.690 -1.366 1.00 85.00 196 VAL A C 1
ATOM 1590 O O . VAL A 1 196 ? -3.248 0.700 -1.462 1.00 85.00 196 VAL A O 1
ATOM 1593 N N . TRP A 1 197 ? -1.316 -0.437 -1.286 1.00 84.62 197 TRP A N 1
ATOM 1594 C CA . TRP A 1 197 ? -1.929 -1.761 -1.336 1.00 84.62 197 TRP A CA 1
ATOM 1595 C C . TRP A 1 197 ? -2.087 -2.409 0.036 1.00 84.62 197 TRP A C 1
ATOM 1597 O O . TRP A 1 197 ? -3.064 -3.121 0.223 1.00 84.62 197 TRP A O 1
ATOM 1607 N N . ASN A 1 198 ? -1.175 -2.158 0.982 1.00 86.62 198 ASN A N 1
ATOM 1608 C CA . ASN A 1 198 ? -1.107 -2.925 2.235 1.00 86.62 198 ASN A CA 1
ATOM 1609 C C . ASN A 1 198 ? -1.201 -2.090 3.522 1.00 86.62 198 ASN A C 1
ATOM 1611 O O . ASN A 1 198 ? -1.605 -2.607 4.558 1.00 86.62 198 ASN A O 1
ATOM 1615 N N . ILE A 1 199 ? -0.857 -0.799 3.496 1.00 87.69 199 ILE A N 1
ATOM 1616 C CA . ILE A 1 199 ? -0.908 0.065 4.695 1.00 87.69 199 ILE A CA 1
ATOM 1617 C C . ILE A 1 199 ? -2.175 0.923 4.698 1.00 87.69 199 ILE A C 1
ATOM 1619 O O . ILE A 1 199 ? -2.821 1.101 5.725 1.00 87.69 199 ILE A O 1
ATOM 1623 N N . PHE A 1 200 ? -2.555 1.429 3.533 1.00 84.06 200 PHE A N 1
ATOM 1624 C CA . PHE A 1 200 ? -3.776 2.187 3.297 1.00 84.06 200 PHE A CA 1
ATOM 1625 C C . PHE A 1 200 ? -4.407 1.723 1.974 1.00 84.06 200 PHE A C 1
ATOM 1627 O O . PHE A 1 200 ? -4.415 2.500 1.013 1.00 84.06 200 PHE A O 1
ATOM 1634 N N . PRO A 1 201 ? -4.910 0.467 1.913 1.00 83.25 201 PRO A N 1
ATOM 1635 C CA . PRO A 1 201 ? -5.490 -0.125 0.709 1.00 83.25 201 PRO A CA 1
ATOM 1636 C C . PRO A 1 201 ? -6.541 0.783 0.068 1.00 83.25 201 PRO A C 1
ATOM 1638 O O . PRO A 1 201 ? -7.397 1.343 0.758 1.00 83.25 201 PRO A O 1
ATOM 1641 N N . ARG A 1 202 ? -6.492 0.928 -1.259 1.00 77.00 202 ARG A N 1
ATOM 1642 C CA . ARG A 1 202 ? -7.457 1.722 -2.038 1.00 77.00 202 ARG A CA 1
ATOM 1643 C C . ARG A 1 202 ? -8.018 0.915 -3.194 1.00 77.00 202 ARG A C 1
ATOM 1645 O O . ARG A 1 202 ? -7.384 -0.021 -3.675 1.00 77.00 202 ARG A O 1
ATOM 1652 N N . GLU A 1 203 ? -9.185 1.340 -3.668 1.00 69.06 203 GLU A N 1
ATOM 1653 C CA . GLU A 1 203 ? -9.796 0.768 -4.861 1.00 69.06 203 GLU A CA 1
ATOM 1654 C C . GLU A 1 203 ? -8.916 0.976 -6.096 1.00 69.06 203 GLU A C 1
ATOM 1656 O O . GLU A 1 203 ? -8.285 2.028 -6.269 1.00 69.06 203 GLU A O 1
ATOM 1661 N N . ALA A 1 204 ? -8.914 -0.046 -6.955 1.00 60.28 204 ALA A N 1
ATOM 1662 C CA . ALA A 1 204 ? -8.118 -0.063 -8.165 1.00 60.28 204 ALA A CA 1
ATOM 1663 C C . ALA A 1 204 ? -8.484 1.115 -9.089 1.00 60.28 204 ALA A C 1
ATOM 1665 O O . ALA A 1 204 ? -9.658 1.327 -9.384 1.00 60.28 204 ALA A O 1
ATOM 1666 N N . GLY A 1 205 ? -7.495 1.884 -9.546 1.00 61.28 205 GLY A N 1
ATOM 1667 C CA . GLY A 1 205 ? -7.678 3.095 -10.360 1.00 61.28 205 GLY A CA 1
ATOM 1668 C C . GLY A 1 205 ? -7.620 4.418 -9.581 1.00 61.28 205 GLY A C 1
ATOM 1669 O O . GLY A 1 205 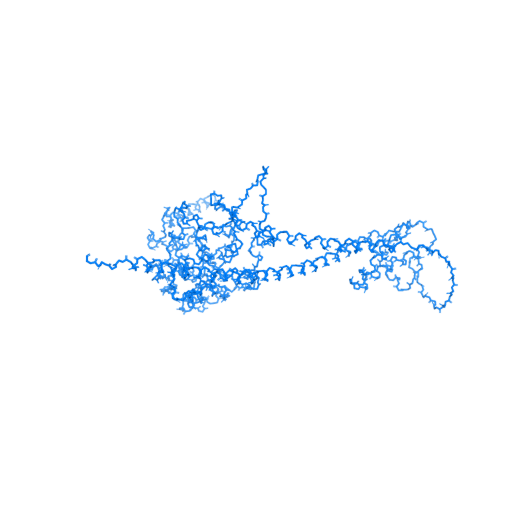? -7.460 5.485 -10.184 1.00 61.28 205 GLY A O 1
ATOM 1670 N N . TYR A 1 206 ? -7.674 4.380 -8.244 1.00 62.28 206 TYR A N 1
ATOM 1671 C CA . TYR A 1 206 ? -7.515 5.557 -7.374 1.00 62.28 206 TYR A CA 1
ATOM 1672 C C . TYR A 1 206 ? -6.116 5.674 -6.747 1.00 62.28 206 TYR A C 1
ATOM 1674 O O . TYR A 1 206 ? -5.882 6.498 -5.854 1.00 62.28 206 TYR A O 1
ATOM 1682 N N . GLU A 1 207 ? -5.145 4.904 -7.237 1.00 65.44 207 GLU A N 1
ATOM 1683 C CA . GLU A 1 207 ? -3.757 4.921 -6.767 1.00 65.44 207 GLU A CA 1
ATOM 1684 C C . GLU A 1 207 ? -2.979 6.121 -7.309 1.00 65.44 207 GLU A C 1
ATOM 1686 O O . GLU A 1 207 ? -1.817 6.317 -6.978 1.00 65.44 207 GLU A O 1
ATOM 1691 N N . SER A 1 208 ? -3.567 6.950 -8.173 1.00 64.62 208 SER A N 1
ATOM 1692 C CA . SER A 1 208 ? -2.845 7.966 -8.949 1.00 64.62 208 SER A CA 1
ATOM 1693 C C . SER A 1 208 ? -2.342 9.179 -8.147 1.00 64.62 208 SER A C 1
ATOM 1695 O O . SER A 1 208 ? -1.519 9.927 -8.673 1.00 64.62 208 SER A O 1
ATOM 1697 N N . LYS A 1 209 ? -2.761 9.371 -6.885 1.00 75.19 209 LYS A N 1
ATOM 1698 C CA . LYS A 1 209 ? -2.444 10.574 -6.088 1.00 75.19 209 LYS A CA 1
ATOM 1699 C C . LYS A 1 209 ? -1.908 10.250 -4.690 1.00 75.19 209 LYS A C 1
ATOM 1701 O O . LYS A 1 209 ? -2.502 9.452 -3.960 1.00 75.19 209 LYS A O 1
ATOM 1706 N N . ILE A 1 210 ? -0.824 10.933 -4.318 1.00 80.69 210 ILE A N 1
ATOM 1707 C CA . ILE A 1 210 ? -0.314 10.982 -2.942 1.00 80.69 210 ILE A CA 1
ATOM 1708 C C . ILE A 1 210 ? -1.254 11.888 -2.140 1.00 80.69 210 ILE A C 1
ATOM 1710 O O . ILE A 1 210 ? -1.543 13.007 -2.563 1.00 80.69 210 ILE A O 1
ATOM 1714 N N . ARG A 1 211 ? -1.773 11.394 -1.016 1.00 83.25 211 ARG A N 1
ATOM 1715 C CA . ARG A 1 211 ? -2.623 12.159 -0.090 1.00 83.25 211 ARG A CA 1
ATOM 1716 C C . ARG A 1 211 ? -1.772 12.767 1.024 1.00 83.25 211 ARG A C 1
ATOM 1718 O O . ARG A 1 211 ? -0.714 12.238 1.343 1.00 83.25 211 ARG A O 1
ATOM 1725 N N . VAL A 1 212 ? -2.274 13.824 1.663 1.00 86.31 212 VAL A N 1
ATOM 1726 C CA . VAL A 1 212 ? -1.652 14.452 2.849 1.00 86.31 212 VAL A CA 1
ATOM 1727 C C . VAL A 1 212 ? -1.342 13.399 3.924 1.00 86.31 212 VAL A C 1
ATOM 1729 O O . VAL A 1 212 ? -0.212 13.297 4.391 1.00 86.31 212 VAL A O 1
ATOM 1732 N N . ARG A 1 213 ? -2.306 12.517 4.206 1.00 88.94 213 ARG A N 1
ATOM 1733 C CA . ARG A 1 213 ? -2.135 11.356 5.093 1.00 88.94 213 ARG A CA 1
ATOM 1734 C C . ARG A 1 213 ? -0.968 10.442 4.717 1.00 88.94 213 ARG A C 1
ATOM 1736 O O . ARG A 1 213 ? -0.285 9.944 5.608 1.00 88.94 213 ARG A O 1
ATOM 1743 N N . ASP A 1 214 ? -0.725 10.220 3.428 1.00 88.88 214 ASP A N 1
ATOM 1744 C CA . ASP A 1 214 ? 0.356 9.338 2.980 1.00 88.88 214 ASP A CA 1
ATOM 1745 C C . ASP A 1 214 ? 1.709 9.924 3.372 1.00 88.88 214 ASP A C 1
ATOM 1747 O O . ASP A 1 214 ? 2.574 9.197 3.840 1.00 88.88 214 ASP A O 1
ATOM 1751 N N . ILE A 1 215 ? 1.873 11.241 3.226 1.00 89.88 215 ILE A N 1
ATOM 1752 C CA . ILE A 1 215 ? 3.093 11.971 3.596 1.00 89.88 215 ILE A CA 1
ATOM 1753 C C . ILE A 1 215 ? 3.367 11.796 5.094 1.00 89.88 215 ILE A C 1
ATOM 1755 O O . ILE A 1 215 ? 4.476 11.429 5.472 1.00 89.88 215 ILE A O 1
ATOM 1759 N N . SER A 1 216 ? 2.353 11.974 5.945 1.00 91.06 216 SER A N 1
ATOM 1760 C CA . SER A 1 216 ? 2.473 11.779 7.398 1.00 91.06 216 SER A CA 1
ATOM 1761 C C . SER A 1 216 ? 2.908 10.354 7.763 1.00 91.06 216 SER A C 1
ATOM 1763 O O . SER A 1 216 ? 3.833 10.172 8.555 1.00 91.06 216 SER A O 1
ATOM 1765 N N . ILE A 1 217 ? 2.292 9.340 7.146 1.00 92.38 217 ILE A N 1
ATOM 1766 C CA . ILE A 1 217 ? 2.620 7.929 7.398 1.00 92.38 217 ILE A CA 1
ATOM 1767 C C . ILE A 1 217 ? 4.032 7.599 6.898 1.00 92.38 217 ILE A C 1
ATOM 1769 O O . ILE A 1 217 ? 4.820 7.000 7.629 1.00 92.38 217 ILE A O 1
ATOM 1773 N N . LEU A 1 218 ? 4.379 8.011 5.675 1.00 91.75 218 LEU A N 1
ATOM 1774 C CA . LEU A 1 218 ? 5.694 7.762 5.079 1.00 91.75 218 LEU A CA 1
ATOM 1775 C C . LEU A 1 218 ? 6.814 8.433 5.864 1.00 91.75 218 LEU A C 1
ATOM 1777 O O . LEU A 1 218 ? 7.867 7.827 6.045 1.00 91.75 218 LEU A O 1
ATOM 1781 N N . TYR A 1 219 ? 6.593 9.657 6.343 1.00 91.31 219 TYR A N 1
ATOM 1782 C CA . TYR A 1 219 ? 7.560 10.358 7.175 1.00 91.31 219 TYR A CA 1
ATOM 1783 C C . TYR A 1 219 ? 7.807 9.614 8.487 1.00 91.31 219 TYR A C 1
ATOM 1785 O O . TYR A 1 219 ? 8.966 9.392 8.844 1.00 91.31 219 TYR A O 1
ATOM 1793 N N . GLY A 1 220 ? 6.745 9.183 9.180 1.00 90.25 220 GLY A N 1
ATOM 1794 C CA . GLY A 1 220 ? 6.870 8.378 10.398 1.00 90.25 220 GLY A CA 1
ATOM 1795 C C . GLY A 1 220 ? 7.663 7.096 10.142 1.00 90.25 220 GLY A C 1
ATOM 1796 O O . GLY A 1 220 ? 8.620 6.800 10.858 1.00 90.25 220 GLY A O 1
ATOM 1797 N N . LEU A 1 221 ? 7.338 6.404 9.047 1.00 90.62 221 LEU A N 1
ATOM 1798 C CA . LEU A 1 221 ? 8.003 5.169 8.653 1.00 90.62 221 LEU A CA 1
ATOM 1799 C C . LEU A 1 221 ? 9.492 5.383 8.337 1.00 90.62 221 LEU A C 1
ATOM 1801 O O . LEU A 1 221 ? 10.337 4.702 8.911 1.00 90.62 221 LEU A O 1
ATOM 1805 N N . ILE A 1 222 ? 9.832 6.333 7.455 1.00 88.75 222 ILE A N 1
ATOM 1806 C CA . ILE A 1 222 ? 11.207 6.569 6.976 1.00 88.75 222 ILE A CA 1
ATOM 1807 C C . ILE A 1 222 ? 12.091 7.146 8.070 1.00 88.75 222 ILE A C 1
ATOM 1809 O O . ILE A 1 222 ? 13.173 6.613 8.315 1.00 88.75 222 ILE A O 1
ATOM 1813 N N . SER A 1 223 ? 11.627 8.202 8.738 1.00 88.12 223 SER A N 1
ATOM 1814 C CA . SER A 1 223 ? 12.425 8.897 9.748 1.00 88.12 223 SER A CA 1
ATOM 1815 C C . SER A 1 223 ? 12.589 8.070 11.024 1.00 88.12 223 SER A C 1
ATOM 1817 O O . SER A 1 223 ? 13.553 8.267 11.761 1.00 88.12 223 SER A O 1
ATOM 1819 N N . GLY A 1 224 ? 11.627 7.184 11.323 1.00 84.88 224 GLY A N 1
ATOM 1820 C CA . GLY A 1 224 ? 11.541 6.470 12.597 1.00 84.88 224 GLY A CA 1
ATOM 1821 C C . GLY A 1 224 ? 11.331 7.393 13.804 1.00 84.88 224 GLY A C 1
ATOM 1822 O O . GLY A 1 224 ? 11.386 6.931 14.942 1.00 84.88 224 GLY A O 1
ATOM 1823 N N . ARG A 1 225 ? 11.103 8.700 13.600 1.00 83.62 225 ARG A N 1
ATOM 1824 C CA . ARG A 1 225 ? 10.938 9.681 14.687 1.00 83.62 225 ARG A CA 1
ATOM 1825 C C . ARG A 1 225 ? 9.607 9.538 15.403 1.00 83.62 225 ARG A C 1
ATOM 1827 O O . ARG A 1 225 ? 9.551 9.792 16.598 1.00 83.62 225 ARG A O 1
ATOM 1834 N N . VAL A 1 226 ? 8.581 9.087 14.687 1.00 86.12 226 VAL A N 1
ATOM 1835 C CA . VAL A 1 226 ? 7.241 8.855 15.226 1.00 86.12 226 VAL A CA 1
ATOM 1836 C C . VAL A 1 226 ? 6.947 7.368 15.132 1.00 86.12 226 VAL A C 1
ATOM 1838 O O . VAL A 1 226 ? 6.892 6.817 14.033 1.00 86.12 226 VAL A O 1
ATOM 1841 N N . ALA A 1 227 ? 6.783 6.716 16.280 1.00 90.94 227 ALA A N 1
ATOM 1842 C CA . ALA A 1 227 ? 6.569 5.273 16.358 1.00 90.94 227 ALA A CA 1
ATOM 1843 C C . ALA A 1 227 ? 5.076 4.947 16.210 1.00 90.94 227 ALA A C 1
ATOM 1845 O O . ALA A 1 227 ? 4.439 4.506 17.155 1.00 90.94 227 ALA A O 1
ATOM 1846 N N . ILE A 1 228 ? 4.481 5.213 15.049 1.00 93.12 228 ILE A N 1
ATOM 1847 C CA . ILE A 1 228 ? 3.038 5.024 14.835 1.00 93.12 228 ILE A CA 1
ATOM 1848 C C . ILE A 1 228 ? 2.657 3.535 14.953 1.00 93.12 228 ILE A C 1
ATOM 1850 O O . ILE A 1 228 ? 3.312 2.674 14.363 1.00 93.12 228 ILE A O 1
ATOM 1854 N N . SER A 1 229 ? 1.586 3.224 15.690 1.00 95.50 229 SER A N 1
ATOM 1855 C CA . SER A 1 229 ? 0.979 1.880 15.701 1.00 95.50 229 SER A CA 1
ATOM 1856 C C . SER A 1 229 ? 0.272 1.594 14.371 1.00 95.50 229 SER A C 1
ATOM 1858 O O . SER A 1 229 ? -0.610 2.350 13.954 1.00 95.50 229 SER A O 1
ATOM 1860 N N . TYR A 1 230 ? 0.602 0.474 13.723 1.00 95.31 230 TYR A N 1
ATOM 1861 C CA . TYR A 1 230 ? -0.104 0.019 12.524 1.00 95.31 230 TYR A CA 1
ATOM 1862 C C . TYR A 1 230 ? -1.554 -0.334 12.848 1.00 95.31 230 TYR A C 1
ATOM 1864 O O . TYR A 1 230 ? -2.468 0.055 12.121 1.00 95.31 230 TYR A O 1
ATOM 1872 N N . ALA A 1 231 ? -1.779 -1.023 13.972 1.00 96.69 231 ALA A N 1
ATOM 1873 C CA . ALA A 1 231 ? -3.125 -1.372 14.407 1.00 96.69 231 ALA A CA 1
ATOM 1874 C C . ALA A 1 231 ? -4.001 -0.123 14.572 1.00 96.69 231 ALA A C 1
ATOM 1876 O O . ALA A 1 231 ? -5.163 -0.114 14.170 1.00 96.69 231 ALA A O 1
ATOM 1877 N N . HIS A 1 232 ? -3.430 0.968 15.086 1.00 96.25 232 HIS A N 1
ATOM 1878 C CA . HIS A 1 232 ? -4.144 2.233 15.181 1.00 96.25 232 HIS A CA 1
ATOM 1879 C C . HIS A 1 232 ? -4.456 2.849 13.811 1.00 96.25 232 HIS A C 1
ATOM 1881 O O . HIS A 1 232 ? -5.569 3.331 13.603 1.00 96.25 232 HIS A O 1
ATOM 1887 N N . LEU A 1 233 ? -3.523 2.791 12.853 1.00 95.31 233 LEU A N 1
ATOM 1888 C CA . LEU A 1 233 ? -3.762 3.274 11.487 1.00 95.31 233 LEU A CA 1
ATOM 1889 C C . LEU A 1 233 ? -4.908 2.532 10.797 1.00 95.31 233 LEU A C 1
ATOM 1891 O O . LEU A 1 233 ? -5.737 3.179 10.158 1.00 95.31 233 LEU A O 1
ATOM 1895 N N . VAL A 1 234 ? -4.998 1.209 10.964 1.00 95.31 234 VAL A N 1
ATOM 1896 C CA . VAL A 1 234 ? -6.130 0.410 10.463 1.00 95.31 234 VAL A CA 1
ATOM 1897 C C . VAL A 1 234 ? -7.442 0.954 11.031 1.00 95.31 234 VAL A C 1
ATOM 1899 O O . VAL A 1 234 ? -8.360 1.260 10.272 1.00 95.31 234 VAL A O 1
ATOM 1902 N N . MET A 1 235 ? -7.517 1.164 12.348 1.00 96.00 235 MET A N 1
ATOM 1903 C CA . MET A 1 235 ? -8.722 1.683 13.010 1.00 96.00 235 MET A CA 1
ATOM 1904 C C . MET A 1 235 ? -9.127 3.067 12.483 1.00 96.00 235 MET A C 1
ATOM 1906 O O . MET A 1 235 ? -10.304 3.306 12.209 1.00 96.00 235 MET A O 1
ATOM 1910 N N . LEU A 1 236 ? -8.165 3.970 12.275 1.00 94.25 236 LEU A N 1
ATOM 1911 C CA . LEU A 1 236 ? -8.434 5.295 11.707 1.00 94.25 236 LEU A CA 1
ATOM 1912 C C . LEU A 1 236 ? -8.880 5.225 10.245 1.00 94.25 236 LEU A C 1
ATOM 1914 O O . LEU A 1 236 ? -9.799 5.941 9.855 1.00 94.25 236 LEU A O 1
ATOM 1918 N N . ASN A 1 237 ? -8.277 4.349 9.439 1.00 92.50 237 ASN A N 1
ATOM 1919 C CA . ASN A 1 237 ? -8.672 4.146 8.045 1.00 92.50 237 ASN A CA 1
ATOM 1920 C C . ASN A 1 237 ? -10.122 3.641 7.939 1.00 92.50 237 ASN A C 1
ATOM 1922 O O . ASN A 1 237 ? -10.890 4.131 7.103 1.00 92.50 237 ASN A O 1
ATOM 1926 N N . LEU A 1 238 ? -10.513 2.704 8.808 1.00 95.19 238 LEU A N 1
ATOM 1927 C CA . LEU A 1 238 ? -11.879 2.179 8.880 1.00 95.19 238 LEU A CA 1
ATOM 1928 C C . LEU A 1 238 ? -12.868 3.256 9.330 1.00 95.19 238 LEU A C 1
ATOM 1930 O O . LEU A 1 238 ? -13.870 3.495 8.655 1.00 95.19 238 LEU A O 1
ATOM 1934 N N . TRP A 1 239 ? -12.551 3.970 10.413 1.00 95.56 239 TRP A N 1
ATOM 1935 C CA . TRP A 1 239 ? -13.405 5.040 10.925 1.00 95.56 239 TRP A CA 1
ATOM 1936 C C . TRP A 1 239 ? -13.586 6.176 9.913 1.00 95.56 239 TRP A C 1
ATOM 1938 O O . TRP A 1 239 ? -14.702 6.626 9.669 1.00 95.56 239 TRP A O 1
ATOM 1948 N N . ALA A 1 240 ? -12.513 6.601 9.244 1.00 91.81 240 ALA A N 1
ATOM 1949 C CA . ALA A 1 240 ? -12.593 7.633 8.215 1.00 91.81 240 ALA A CA 1
ATOM 1950 C C . ALA A 1 240 ? -13.435 7.192 7.002 1.00 91.81 240 ALA A C 1
ATOM 1952 O O . ALA A 1 240 ? -14.074 8.025 6.355 1.00 91.81 240 ALA A O 1
ATOM 1953 N N . THR A 1 241 ? -13.452 5.893 6.684 1.00 92.56 241 THR A N 1
ATOM 1954 C CA . THR A 1 241 ? -14.318 5.331 5.633 1.00 92.56 241 THR A CA 1
ATOM 1955 C C . THR A 1 241 ? -15.790 5.387 6.037 1.00 92.56 241 THR A C 1
ATOM 1957 O O . THR A 1 241 ? -16.640 5.785 5.237 1.00 92.56 241 THR A O 1
ATOM 1960 N N . TYR A 1 242 ? -16.093 5.058 7.293 1.00 95.31 242 TYR A N 1
ATOM 1961 C CA . TYR A 1 242 ? -17.434 5.203 7.853 1.00 95.31 242 TYR A CA 1
ATOM 1962 C C . TYR A 1 242 ? -17.916 6.660 7.802 1.00 95.31 242 TYR A C 1
ATOM 1964 O O . TYR A 1 242 ? -18.931 6.956 7.165 1.00 95.31 242 TYR A O 1
ATOM 1972 N N . GLU A 1 243 ? -17.130 7.587 8.349 1.00 94.31 243 GLU A N 1
ATOM 1973 C CA . GLU A 1 243 ? -17.513 8.994 8.501 1.00 94.31 243 GLU A CA 1
ATOM 1974 C C . GLU A 1 243 ? -17.652 9.759 7.175 1.00 94.31 243 GLU A C 1
ATOM 1976 O O . GLU A 1 243 ? -18.488 10.656 7.072 1.00 94.31 243 GLU A O 1
ATOM 1981 N N . SER A 1 244 ? -16.847 9.437 6.157 1.00 90.06 244 SER A N 1
ATOM 1982 C CA . SER A 1 244 ? -16.759 10.245 4.934 1.00 90.06 244 SER A CA 1
ATOM 1983 C C . SER A 1 244 ? -17.813 9.884 3.890 1.00 90.06 244 SER A C 1
ATOM 1985 O O . SER A 1 244 ? -17.851 8.749 3.419 1.00 90.06 244 SER A O 1
ATOM 1987 N N . ALA A 1 245 ? -18.571 10.870 3.405 1.00 87.56 245 ALA A N 1
ATOM 1988 C CA . ALA A 1 245 ? -19.502 10.715 2.279 1.00 87.56 245 ALA A CA 1
ATOM 1989 C C . ALA A 1 245 ? -18.838 10.232 0.971 1.00 87.56 245 ALA A C 1
ATOM 1991 O O . ALA A 1 245 ? -19.506 9.670 0.108 1.00 87.56 245 ALA A O 1
ATOM 1992 N N . TYR A 1 246 ? -17.528 10.456 0.820 1.00 85.25 246 TYR A N 1
ATOM 1993 C CA . TYR A 1 246 ? -16.799 10.262 -0.439 1.00 85.25 246 TYR A CA 1
ATOM 1994 C C . TYR A 1 246 ? -15.885 9.031 -0.445 1.00 85.25 246 TYR A C 1
ATOM 1996 O O . TYR A 1 246 ? -15.355 8.668 -1.494 1.00 85.25 246 TYR A O 1
ATOM 2004 N N . ARG A 1 247 ? -15.660 8.393 0.712 1.00 87.25 247 ARG A N 1
ATOM 2005 C CA . ARG A 1 247 ? -14.864 7.161 0.808 1.00 87.25 247 ARG A CA 1
ATOM 2006 C C . ARG A 1 247 ? -15.798 5.955 0.709 1.00 87.25 247 ARG A C 1
ATOM 2008 O O . ARG A 1 247 ? -16.360 5.523 1.708 1.00 87.25 247 ARG A O 1
ATOM 2015 N N . SER A 1 248 ? -15.974 5.437 -0.505 1.00 87.19 248 SER A N 1
ATOM 2016 C CA . SER A 1 248 ? -16.730 4.204 -0.777 1.00 87.19 248 SER A CA 1
ATOM 2017 C C . SER A 1 248 ? -15.883 2.939 -0.610 1.00 87.19 248 SER A C 1
ATOM 2019 O O . SER A 1 248 ? -16.421 1.869 -0.353 1.00 87.19 248 SER A O 1
ATOM 2021 N N . SER A 1 249 ? -14.559 3.044 -0.742 1.00 89.94 249 SER A N 1
ATOM 2022 C CA . SER A 1 249 ? -13.677 1.884 -0.649 1.00 89.94 249 SER A CA 1
ATOM 2023 C C . SER A 1 249 ? -13.300 1.570 0.797 1.00 89.94 249 SER A C 1
ATOM 2025 O O . SER A 1 249 ? -12.620 2.361 1.450 1.00 89.94 249 SER A O 1
ATOM 2027 N N . ILE A 1 250 ? -13.729 0.403 1.267 1.00 92.75 250 ILE A N 1
ATOM 2028 C CA . ILE A 1 250 ? -13.426 -0.179 2.570 1.00 92.75 250 ILE A CA 1
ATOM 2029 C C . ILE A 1 250 ? -12.032 -0.804 2.513 1.00 92.75 250 ILE A C 1
ATOM 2031 O O . ILE A 1 250 ? -11.842 -1.768 1.769 1.00 92.75 250 ILE A O 1
ATOM 2035 N N . PRO A 1 251 ? -11.049 -0.287 3.264 1.00 92.56 251 PRO A N 1
ATOM 2036 C CA . PRO A 1 251 ? -9.724 -0.879 3.304 1.00 92.56 251 PRO A CA 1
ATOM 2037 C C . PRO A 1 251 ? -9.722 -2.144 4.168 1.00 92.56 251 PRO A C 1
ATOM 2039 O O . PRO A 1 251 ? -10.619 -2.381 4.974 1.00 92.56 251 PRO A O 1
ATOM 2042 N N . HIS A 1 252 ? -8.649 -2.914 4.043 1.00 93.12 252 HIS A N 1
ATOM 2043 C CA . HIS A 1 252 ? -8.336 -4.044 4.910 1.00 93.12 252 HIS A CA 1
ATOM 2044 C C . HIS A 1 252 ? -9.314 -5.223 4.884 1.00 93.12 252 HIS A C 1
ATOM 2046 O O . HIS A 1 252 ? -9.579 -5.867 5.903 1.00 93.12 252 HIS A O 1
ATOM 2052 N N . GLY A 1 253 ? -9.866 -5.527 3.709 1.00 92.00 253 GLY A N 1
ATOM 2053 C CA . GLY A 1 253 ? -10.880 -6.561 3.548 1.00 92.00 253 GLY A CA 1
ATOM 2054 C C . GLY A 1 253 ? -10.455 -7.948 4.029 1.00 92.00 253 GLY A C 1
ATOM 2055 O O . GLY A 1 253 ? -11.298 -8.665 4.571 1.00 92.00 253 GLY A O 1
ATOM 2056 N N . TYR A 1 254 ? -9.182 -8.337 3.885 1.00 91.06 254 TYR A N 1
ATOM 2057 C CA . TYR A 1 254 ? -8.742 -9.641 4.377 1.00 91.06 254 TYR A CA 1
ATOM 2058 C C . TYR A 1 254 ? -8.573 -9.671 5.894 1.00 91.06 254 TYR A C 1
ATOM 2060 O O . TYR A 1 254 ? -8.996 -10.645 6.520 1.00 91.06 254 TYR A O 1
ATOM 2068 N N . LEU A 1 255 ? -8.045 -8.604 6.504 1.00 93.56 255 LEU A N 1
ATOM 2069 C CA . LEU A 1 255 ? -8.032 -8.492 7.963 1.00 93.56 255 LEU A CA 1
ATOM 2070 C C . LEU A 1 255 ? -9.452 -8.570 8.522 1.00 93.56 255 LEU A C 1
ATOM 2072 O O . LEU A 1 255 ? -9.695 -9.347 9.442 1.00 93.56 255 LEU A O 1
ATOM 2076 N N . LEU A 1 256 ? -10.391 -7.803 7.964 1.00 95.19 256 LEU A N 1
ATOM 2077 C CA . LEU A 1 256 ? -11.764 -7.776 8.468 1.00 95.19 256 LEU A CA 1
ATOM 2078 C C . LEU A 1 256 ? -12.450 -9.131 8.287 1.00 95.19 256 LEU A C 1
ATOM 2080 O O . LEU A 1 256 ? -13.142 -9.592 9.188 1.00 95.19 256 LEU A O 1
ATOM 2084 N N . SER A 1 257 ? -12.195 -9.806 7.165 1.00 93.62 257 SER A N 1
ATOM 2085 C CA . SER A 1 257 ? -12.689 -11.165 6.919 1.00 93.62 257 SER A CA 1
ATOM 2086 C C . SER A 1 257 ? -12.143 -12.156 7.949 1.00 93.62 257 SER A C 1
ATOM 2088 O O . SER A 1 257 ? -12.910 -12.924 8.527 1.00 93.62 257 SER A O 1
ATOM 2090 N N . ARG A 1 258 ? -10.833 -12.111 8.234 1.00 93.06 258 ARG A N 1
ATOM 2091 C CA . ARG A 1 258 ? -10.198 -12.970 9.243 1.00 93.06 258 ARG A CA 1
ATOM 2092 C C . ARG A 1 258 ? -10.710 -12.663 10.649 1.00 93.06 258 ARG A C 1
ATOM 2094 O O . ARG A 1 258 ? -10.974 -13.590 11.405 1.00 93.06 258 ARG A O 1
ATOM 2101 N N . PHE A 1 259 ? -10.870 -11.387 10.986 1.00 95.56 259 PHE A N 1
ATOM 2102 C CA . PHE A 1 259 ? -11.448 -10.941 12.251 1.00 95.56 259 PHE A CA 1
ATOM 2103 C C . PHE A 1 259 ? -12.859 -11.506 12.440 1.00 95.56 259 PHE A C 1
ATOM 2105 O O . PHE A 1 259 ? -13.099 -12.226 13.403 1.00 95.56 259 PHE A O 1
ATOM 2112 N N . LEU A 1 260 ? -13.766 -11.247 11.499 1.00 95.00 260 LEU A N 1
ATOM 2113 C CA . LEU A 1 260 ? -15.154 -11.702 11.581 1.00 95.00 260 LEU A CA 1
ATOM 2114 C C . LEU A 1 260 ? -15.253 -13.230 11.637 1.00 95.00 260 LEU A C 1
ATOM 2116 O O . LEU A 1 260 ? -16.046 -13.771 12.404 1.00 95.00 260 LEU A O 1
ATOM 2120 N N . HIS A 1 261 ? -14.411 -13.931 10.880 1.00 91.75 261 HIS A N 1
ATOM 2121 C CA . HIS A 1 261 ? -14.331 -15.385 10.939 1.00 91.75 261 HIS A CA 1
ATOM 2122 C C . HIS A 1 261 ? -13.864 -15.882 12.318 1.00 91.75 261 HIS A C 1
ATOM 2124 O O . HIS A 1 261 ? -14.505 -16.750 12.905 1.00 91.75 261 HIS A O 1
ATOM 2130 N N . ASN A 1 262 ? -12.782 -15.318 12.869 1.00 93.44 262 ASN A N 1
ATOM 2131 C CA . ASN A 1 262 ? -12.249 -15.712 14.180 1.00 93.44 262 ASN A CA 1
ATOM 2132 C C . ASN A 1 262 ? -13.241 -15.460 15.326 1.00 93.44 262 ASN A C 1
ATOM 2134 O O . ASN A 1 262 ? -13.249 -16.202 16.303 1.00 93.44 262 ASN A O 1
ATOM 2138 N N . GLU A 1 263 ? -14.085 -14.436 15.199 1.00 94.50 263 GLU A N 1
ATOM 2139 C CA . GLU A 1 263 ? -15.129 -14.113 16.176 1.00 94.50 263 GLU A CA 1
ATOM 2140 C C . GLU A 1 263 ? -16.434 -14.903 15.962 1.00 94.50 263 GLU A C 1
ATOM 2142 O O . GLU A 1 263 ? -17.395 -14.724 16.711 1.00 94.50 263 GLU A O 1
ATOM 2147 N N . GLY A 1 264 ? -16.501 -15.770 14.944 1.00 91.38 264 GLY A N 1
ATOM 2148 C CA . GLY A 1 264 ? -17.685 -16.580 14.648 1.00 91.38 264 GLY A CA 1
ATOM 2149 C C . GLY A 1 264 ? -18.862 -15.781 14.076 1.00 91.38 264 GLY A C 1
ATOM 2150 O O . GLY A 1 264 ? -20.018 -16.107 14.348 1.00 91.38 264 GLY A O 1
ATOM 2151 N N . ALA A 1 265 ? -18.586 -14.710 13.327 1.00 90.31 265 ALA A N 1
ATOM 2152 C CA . ALA A 1 265 ? -19.599 -13.925 12.617 1.00 90.31 265 ALA A CA 1
ATOM 2153 C C . ALA A 1 265 ? -20.001 -14.518 11.258 1.00 90.31 265 ALA A C 1
ATOM 2155 O O . ALA A 1 265 ? -21.051 -14.163 10.730 1.00 90.31 265 ALA A O 1
ATOM 2156 N N . ILE A 1 266 ? -19.164 -15.391 10.695 1.00 88.00 266 ILE A N 1
ATOM 2157 C CA . ILE A 1 266 ? -19.362 -16.018 9.385 1.00 88.00 266 ILE A CA 1
ATOM 2158 C C . ILE A 1 266 ? -19.986 -17.400 9.593 1.00 88.00 266 ILE A C 1
ATOM 2160 O O . ILE A 1 266 ? -19.421 -18.225 10.313 1.00 88.00 266 ILE A O 1
ATOM 2164 N N . ASP A 1 267 ? -21.147 -17.646 8.988 1.00 77.94 267 ASP A N 1
ATOM 2165 C CA . ASP A 1 267 ? -21.797 -18.960 8.973 1.00 77.94 267 ASP A CA 1
ATOM 2166 C C . ASP A 1 267 ? -21.439 -19.772 7.709 1.00 77.94 267 ASP A C 1
ATOM 2168 O O . ASP A 1 267 ? -20.708 -19.305 6.835 1.00 77.94 267 ASP A O 1
ATOM 2172 N N . MET A 1 268 ? -21.934 -21.014 7.624 1.00 63.25 268 MET A N 1
ATOM 2173 C CA . MET A 1 268 ? -21.657 -21.914 6.494 1.00 63.25 268 MET A CA 1
ATOM 2174 C C . MET A 1 268 ? -22.141 -21.362 5.146 1.00 63.25 268 MET A C 1
ATOM 2176 O O . MET A 1 268 ? -21.478 -21.584 4.136 1.00 63.25 268 MET A O 1
ATOM 2180 N N . ASP A 1 269 ? -23.266 -20.646 5.114 1.00 64.56 269 ASP A N 1
ATOM 2181 C CA . ASP A 1 269 ? -23.825 -20.119 3.867 1.00 64.56 269 ASP A CA 1
ATOM 2182 C C . ASP A 1 269 ? -22.985 -18.935 3.364 1.00 64.56 269 ASP A C 1
ATOM 2184 O O . ASP A 1 269 ? -22.664 -18.847 2.177 1.00 64.56 269 ASP A O 1
ATOM 2188 N N . MET A 1 270 ? -22.542 -18.064 4.276 1.00 75.25 270 MET A N 1
ATOM 2189 C CA . MET A 1 270 ? -21.598 -16.986 3.969 1.00 75.25 270 MET A CA 1
ATOM 2190 C C . MET A 1 270 ? -20.223 -17.509 3.538 1.00 75.25 270 MET A C 1
ATOM 2192 O O . MET A 1 270 ? -19.562 -16.873 2.714 1.00 75.25 270 MET A O 1
ATOM 2196 N N . ASP A 1 271 ? -19.796 -18.655 4.072 1.00 64.75 271 ASP A N 1
ATOM 2197 C CA . ASP A 1 271 ? -18.548 -19.310 3.671 1.00 64.75 271 ASP A CA 1
ATOM 2198 C C . ASP A 1 271 ? -18.608 -19.867 2.242 1.00 64.75 271 ASP A C 1
ATOM 2200 O O . ASP A 1 271 ? -17.633 -19.795 1.491 1.00 64.75 271 ASP A O 1
ATOM 2204 N N . MET A 1 272 ? -19.776 -20.343 1.804 1.00 58.22 272 MET A N 1
ATOM 2205 C CA . MET A 1 272 ? -19.962 -20.775 0.416 1.00 58.22 272 MET A CA 1
ATOM 2206 C C . MET A 1 272 ? -19.946 -19.610 -0.585 1.00 58.22 272 MET A C 1
ATOM 2208 O O . MET A 1 272 ? -19.468 -19.788 -1.704 1.00 58.22 272 MET A O 1
ATOM 2212 N N . GLU A 1 273 ? -20.389 -18.416 -0.177 1.00 64.06 273 GLU A N 1
ATOM 2213 C CA . GLU A 1 273 ? -20.369 -17.186 -0.995 1.00 64.06 273 GLU A CA 1
ATOM 2214 C C . GLU A 1 273 ? -19.039 -16.402 -0.873 1.00 64.06 273 GLU A C 1
ATOM 2216 O O . GLU A 1 273 ? -18.881 -15.269 -1.356 1.00 64.06 273 GLU A O 1
ATOM 2221 N N . ALA A 1 274 ? -18.042 -17.005 -0.218 1.00 71.31 274 ALA A N 1
ATOM 2222 C CA . ALA A 1 274 ? -16.702 -16.462 -0.094 1.00 71.31 274 ALA A CA 1
ATOM 2223 C C . ALA A 1 274 ? -16.113 -16.120 -1.465 1.00 71.31 274 ALA A C 1
ATOM 2225 O O . ALA A 1 274 ? -15.939 -16.973 -2.341 1.00 71.31 274 ALA A O 1
ATOM 2226 N N . HIS A 1 275 ? -15.696 -14.867 -1.630 1.00 70.44 275 HIS A N 1
ATOM 2227 C CA . HIS A 1 275 ? -14.938 -14.490 -2.810 1.00 70.44 275 HIS A CA 1
ATOM 2228 C C . HIS A 1 275 ? -13.506 -15.000 -2.659 1.00 70.44 275 HIS A C 1
ATOM 2230 O O . HIS A 1 275 ? -12.678 -14.361 -2.003 1.00 70.44 275 HIS A O 1
ATOM 2236 N N . ARG A 1 276 ? -13.228 -16.152 -3.278 1.00 73.69 276 ARG A N 1
ATOM 2237 C CA . ARG A 1 276 ? -11.883 -16.726 -3.380 1.00 73.69 276 ARG A CA 1
ATOM 2238 C C . ARG A 1 276 ? -11.133 -16.059 -4.519 1.00 73.69 276 ARG A C 1
ATOM 2240 O O . ARG A 1 276 ? -11.543 -16.130 -5.677 1.00 73.69 276 ARG A O 1
ATOM 2247 N N 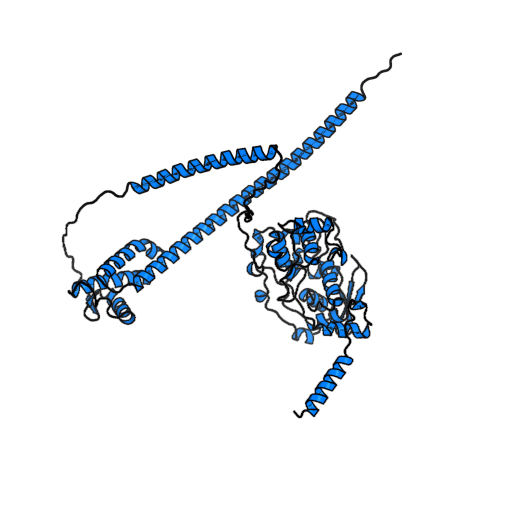. ILE A 1 277 ? -10.049 -15.376 -4.186 1.00 69.06 277 ILE A N 1
ATOM 2248 C CA . ILE A 1 277 ? -9.250 -14.622 -5.146 1.00 69.06 277 ILE A CA 1
ATOM 2249 C C . ILE A 1 277 ? -7.926 -15.348 -5.334 1.00 69.06 277 ILE A C 1
ATOM 2251 O O . ILE A 1 277 ? -7.259 -15.706 -4.368 1.00 69.06 277 ILE A O 1
ATOM 2255 N N . ASN A 1 278 ? -7.534 -15.558 -6.592 1.00 61.78 278 ASN A N 1
ATOM 2256 C CA . ASN A 1 278 ? -6.244 -16.160 -6.896 1.00 61.78 278 ASN A CA 1
ATOM 2257 C C . ASN A 1 278 ? -5.116 -15.240 -6.390 1.00 61.78 278 ASN A C 1
ATOM 2259 O O . ASN A 1 278 ? -4.929 -14.135 -6.907 1.00 61.78 278 ASN A O 1
ATOM 2263 N N . ILE A 1 279 ? -4.373 -15.714 -5.385 1.00 61.22 279 ILE A N 1
ATOM 2264 C CA . ILE A 1 279 ? -3.263 -14.994 -4.749 1.00 61.22 279 ILE A CA 1
ATOM 2265 C C . ILE A 1 279 ? -2.169 -14.635 -5.771 1.00 61.22 279 ILE A C 1
ATOM 2267 O O . ILE A 1 279 ? -1.589 -13.550 -5.695 1.00 61.22 279 ILE A O 1
ATOM 2271 N N . GLU A 1 280 ? -1.907 -15.490 -6.765 1.00 59.34 280 GLU A N 1
ATOM 2272 C CA . GLU A 1 280 ? -0.873 -15.248 -7.782 1.00 59.34 280 GLU A CA 1
ATOM 2273 C C . GLU A 1 280 ? -1.219 -14.050 -8.675 1.00 59.34 280 GLU A C 1
ATOM 2275 O O . GLU A 1 280 ? -0.346 -13.251 -9.005 1.00 59.34 280 GLU A O 1
ATOM 2280 N N . LEU A 1 281 ? -2.507 -13.840 -8.977 1.00 59.41 281 LEU A N 1
ATOM 2281 C CA . LEU A 1 281 ? -2.986 -12.657 -9.712 1.00 59.41 281 LEU A CA 1
ATOM 2282 C C . LEU A 1 281 ? -2.959 -11.368 -8.865 1.00 59.41 281 LEU A C 1
ATOM 2284 O O . LEU A 1 281 ? -3.185 -10.275 -9.383 1.00 59.41 281 LEU A O 1
ATOM 2288 N N . ARG A 1 282 ? -2.708 -11.485 -7.557 1.00 72.19 282 ARG A N 1
ATOM 2289 C CA . ARG A 1 282 ? -2.725 -10.402 -6.558 1.00 72.19 282 ARG A CA 1
ATOM 2290 C C . ARG A 1 282 ? -1.381 -10.237 -5.848 1.00 72.19 282 ARG A C 1
ATOM 2292 O O . ARG A 1 282 ? -1.324 -9.684 -4.750 1.00 72.19 282 ARG A O 1
ATOM 2299 N N . THR A 1 283 ? -0.301 -10.674 -6.487 1.00 81.38 283 THR A N 1
ATOM 2300 C CA . THR A 1 283 ? 1.056 -10.455 -5.989 1.00 81.38 283 THR A CA 1
ATOM 2301 C C . THR A 1 283 ? 1.560 -9.078 -6.422 1.00 81.38 283 THR A C 1
ATOM 2303 O O . THR A 1 283 ? 1.537 -8.745 -7.602 1.00 81.38 283 THR A O 1
ATOM 2306 N N . LEU A 1 284 ? 1.989 -8.260 -5.461 1.00 82.06 284 LEU A N 1
ATOM 2307 C CA . LEU A 1 284 ? 2.676 -6.998 -5.684 1.00 82.06 284 LEU A CA 1
ATOM 2308 C C . LEU A 1 284 ? 4.135 -7.271 -6.057 1.00 82.06 284 LEU A C 1
ATOM 2310 O O . LEU A 1 284 ? 4.901 -7.811 -5.255 1.00 82.06 284 LEU A O 1
ATOM 2314 N N . THR A 1 285 ? 4.505 -6.844 -7.258 1.00 80.88 285 THR A N 1
ATOM 2315 C CA . THR A 1 285 ? 5.853 -6.941 -7.826 1.00 80.88 285 THR A CA 1
ATOM 2316 C C . THR A 1 285 ? 6.448 -5.552 -8.045 1.00 80.88 285 THR A C 1
ATOM 2318 O O . THR A 1 285 ? 5.762 -4.531 -7.934 1.00 80.88 285 THR A O 1
ATOM 2321 N N . GLN A 1 286 ? 7.725 -5.484 -8.425 1.00 72.94 286 GLN A N 1
ATOM 2322 C CA . GLN A 1 286 ? 8.349 -4.217 -8.827 1.00 72.94 286 GLN A CA 1
ATOM 2323 C C . GLN A 1 286 ? 7.605 -3.529 -9.992 1.00 72.94 286 GLN A C 1
ATOM 2325 O O . GLN A 1 286 ? 7.588 -2.300 -10.076 1.00 72.94 286 GLN A O 1
ATOM 2330 N N . GLN A 1 287 ? 6.983 -4.305 -10.888 1.00 73.50 287 GLN A N 1
ATOM 2331 C CA . GLN A 1 287 ? 6.307 -3.797 -12.088 1.00 73.50 287 GLN A CA 1
ATOM 2332 C C . GLN A 1 287 ? 5.011 -3.043 -11.765 1.00 73.50 287 GLN A C 1
ATOM 2334 O O . GLN A 1 287 ? 4.620 -2.144 -12.508 1.00 73.50 287 GLN A O 1
ATOM 2339 N N . ASP A 1 288 ? 4.377 -3.363 -10.635 1.00 73.12 288 ASP A N 1
ATOM 2340 C CA . ASP A 1 288 ? 3.170 -2.690 -10.152 1.00 73.12 288 ASP A CA 1
ATOM 2341 C C . ASP A 1 288 ? 3.437 -1.268 -9.631 1.00 73.12 288 ASP A C 1
ATOM 2343 O O . ASP A 1 288 ? 2.492 -0.511 -9.398 1.00 73.12 288 ASP A O 1
ATOM 2347 N N . ILE A 1 289 ? 4.705 -0.886 -9.423 1.00 70.94 289 ILE A N 1
ATOM 2348 C CA . ILE A 1 289 ? 5.082 0.453 -8.962 1.00 70.94 289 ILE A CA 1
ATOM 2349 C C . ILE A 1 289 ? 5.553 1.283 -10.171 1.00 70.94 289 ILE A C 1
ATOM 2351 O O . ILE A 1 289 ? 6.703 1.166 -10.605 1.00 70.94 289 ILE A O 1
ATOM 2355 N N . PRO A 1 290 ? 4.695 2.151 -10.746 1.00 54.47 290 PRO A N 1
ATOM 2356 C CA . PRO A 1 290 ? 5.040 2.900 -11.948 1.00 54.47 290 PRO A CA 1
ATOM 2357 C C . PRO A 1 290 ? 6.222 3.849 -11.711 1.00 54.47 290 PRO A C 1
ATOM 2359 O O . PRO A 1 290 ? 6.333 4.506 -10.671 1.00 54.47 290 PRO A O 1
ATOM 2362 N N . ASN A 1 291 ? 7.091 3.965 -12.719 1.00 54.03 291 ASN A N 1
ATOM 2363 C CA . ASN A 1 291 ? 8.302 4.792 -12.701 1.00 54.03 291 ASN A CA 1
ATOM 2364 C C . ASN A 1 291 ? 9.329 4.389 -11.630 1.00 54.03 291 ASN A C 1
ATOM 2366 O O . ASN A 1 291 ? 10.127 5.232 -11.208 1.00 54.03 291 ASN A O 1
ATOM 2370 N N . LEU A 1 292 ? 9.354 3.127 -11.195 1.00 58.28 292 LEU A N 1
ATOM 2371 C CA . LEU A 1 292 ? 10.451 2.582 -10.393 1.00 58.28 292 LEU A CA 1
ATOM 2372 C C . LEU A 1 292 ? 11.713 2.335 -11.254 1.00 58.28 292 LEU A C 1
ATOM 2374 O O . LEU A 1 292 ? 12.321 1.270 -11.218 1.00 58.28 292 LEU A O 1
ATOM 2378 N N . VAL A 1 293 ? 12.104 3.326 -12.065 1.00 41.81 293 VAL A N 1
ATOM 2379 C CA . VAL A 1 293 ? 13.395 3.357 -12.759 1.00 41.81 293 VAL A CA 1
ATOM 2380 C C . VAL A 1 293 ? 14.390 3.955 -11.777 1.00 41.81 293 VAL A C 1
ATOM 2382 O O . VAL A 1 293 ? 14.529 5.170 -11.670 1.00 41.81 293 VAL A O 1
ATOM 2385 N N . PHE A 1 294 ? 15.064 3.100 -11.017 1.00 43.69 294 PHE A N 1
ATOM 2386 C CA . PHE A 1 294 ? 16.281 3.527 -10.346 1.00 43.69 294 PHE A CA 1
ATOM 2387 C C . PHE A 1 294 ? 17.339 3.704 -11.433 1.00 43.69 294 PHE A C 1
ATOM 2389 O O . PHE A 1 294 ? 17.895 2.717 -11.920 1.00 43.69 294 PHE A O 1
ATOM 2396 N N . SER A 1 295 ? 17.593 4.949 -11.843 1.00 33.75 295 SER A N 1
ATOM 2397 C CA . SER A 1 295 ? 18.881 5.241 -12.462 1.00 33.75 295 SER A CA 1
ATOM 2398 C C . SER A 1 295 ? 19.949 4.800 -11.463 1.00 33.75 295 SER A C 1
ATOM 2400 O O . SER A 1 295 ? 19.904 5.178 -10.293 1.00 33.75 295 SER A O 1
ATOM 2402 N N . LEU A 1 296 ? 20.858 3.933 -11.904 1.00 36.16 296 LEU A N 1
ATOM 2403 C CA . LEU A 1 296 ? 22.035 3.523 -11.133 1.00 36.16 296 LEU A CA 1
ATOM 2404 C C . LEU A 1 296 ? 23.066 4.657 -11.035 1.00 36.16 296 LEU A C 1
ATOM 2406 O O . LEU A 1 296 ? 24.109 4.486 -10.411 1.00 36.16 296 LEU A O 1
ATOM 2410 N N . GLU A 1 297 ? 22.772 5.808 -11.635 1.00 27.70 297 GLU A N 1
ATOM 2411 C CA . GLU A 1 297 ? 23.507 7.036 -11.409 1.00 27.70 297 GLU A CA 1
ATOM 2412 C C . GLU A 1 297 ? 22.905 7.768 -10.199 1.00 27.70 297 GLU A C 1
ATOM 2414 O O . GLU A 1 297 ? 21.678 7.909 -10.110 1.00 27.70 297 GLU A O 1
ATOM 2419 N N . PRO A 1 298 ? 23.735 8.283 -9.273 1.00 27.52 298 PRO A N 1
ATOM 2420 C CA . PRO A 1 298 ? 23.301 9.350 -8.376 1.00 27.52 298 PRO A CA 1
ATOM 2421 C C . PRO A 1 298 ? 22.647 10.457 -9.218 1.00 27.52 298 PRO A C 1
ATOM 2423 O O . PRO A 1 298 ? 23.074 10.652 -10.357 1.00 27.52 298 PRO A O 1
ATOM 2426 N N . PRO A 1 299 ? 21.646 11.202 -8.718 1.00 30.86 299 PRO A N 1
ATOM 2427 C CA . PRO A 1 299 ? 21.103 12.328 -9.466 1.00 30.86 299 PRO A CA 1
ATOM 2428 C C . PRO A 1 299 ? 22.217 13.354 -9.729 1.00 30.86 299 PRO A C 1
ATOM 2430 O O . PRO A 1 299 ? 22.538 14.174 -8.873 1.00 30.86 299 PRO A O 1
ATOM 2433 N N . PHE A 1 300 ? 22.810 13.310 -10.921 1.00 26.91 300 PHE A N 1
ATOM 2434 C CA . PHE A 1 300 ? 23.663 14.360 -11.455 1.00 26.91 300 PHE A CA 1
ATOM 2435 C C . PHE A 1 300 ? 22.814 15.229 -12.391 1.00 26.91 300 PHE A C 1
ATOM 2437 O O . PHE A 1 300 ? 22.537 14.877 -13.529 1.00 26.91 300 PHE A O 1
ATOM 2444 N N . HIS A 1 301 ? 22.395 16.367 -11.833 1.00 29.09 301 HIS A N 1
ATOM 2445 C CA . HIS A 1 301 ? 22.023 17.644 -12.457 1.00 29.09 301 HIS A CA 1
ATOM 2446 C C . HIS A 1 301 ? 21.069 17.670 -13.670 1.00 29.09 301 HIS A C 1
ATOM 2448 O O . HIS A 1 301 ? 21.443 17.378 -14.804 1.00 29.09 301 HIS A O 1
ATOM 2454 N N . ILE A 1 302 ? 19.887 18.263 -13.460 1.00 27.33 302 ILE A N 1
ATOM 2455 C CA . ILE A 1 302 ? 19.126 18.929 -14.525 1.00 27.33 302 ILE A CA 1
ATOM 2456 C C . ILE A 1 302 ? 19.670 20.354 -14.679 1.00 27.33 302 ILE A C 1
ATOM 2458 O O . ILE A 1 302 ? 19.669 21.139 -13.731 1.00 27.33 302 ILE A O 1
ATOM 2462 N N . LYS A 1 303 ? 20.129 20.679 -15.890 1.00 23.64 303 LYS A N 1
ATOM 2463 C CA . LYS A 1 303 ? 20.277 22.060 -16.362 1.00 23.64 303 LYS A CA 1
ATOM 2464 C C . LYS A 1 303 ? 18.885 22.667 -16.529 1.00 23.64 303 LYS A C 1
ATOM 2466 O O . LYS A 1 303 ? 18.037 22.038 -17.159 1.00 23.64 303 LYS A O 1
ATOM 2471 N N . ASP A 1 304 ? 18.667 23.889 -16.054 1.00 35.00 304 ASP A N 1
ATOM 2472 C CA . ASP A 1 304 ? 17.582 24.706 -16.601 1.00 35.00 304 ASP A CA 1
ATOM 2473 C C . ASP A 1 304 ? 18.031 25.379 -17.915 1.00 35.00 304 ASP A C 1
ATOM 2475 O O . ASP A 1 304 ? 19.207 25.350 -18.295 1.00 35.00 304 ASP A O 1
ATOM 2479 N N . TRP A 1 305 ? 17.081 25.976 -18.631 1.00 37.19 305 TRP A N 1
ATOM 2480 C CA . TRP A 1 305 ? 17.275 26.602 -19.941 1.00 37.19 305 TRP A CA 1
ATOM 2481 C C . TRP A 1 305 ? 18.181 27.856 -19.938 1.00 37.19 305 TRP A C 1
ATOM 2483 O O . TRP A 1 305 ? 18.435 28.403 -21.012 1.00 37.19 305 TRP A O 1
ATOM 2493 N N . GLN A 1 306 ? 18.689 28.310 -18.781 1.00 36.19 306 GLN A N 1
ATOM 2494 C CA . GLN A 1 306 ? 19.524 29.511 -18.623 1.00 36.19 306 GLN A CA 1
ATOM 2495 C C . GLN A 1 306 ? 20.938 29.272 -18.061 1.00 36.19 306 GLN A C 1
ATOM 2497 O O . GLN A 1 306 ? 21.674 30.237 -17.846 1.00 36.19 306 GLN A O 1
ATOM 2502 N N . ASN A 1 307 ? 21.389 28.021 -17.916 1.00 36.62 307 ASN A N 1
ATOM 2503 C CA . ASN A 1 307 ? 22.823 27.701 -17.796 1.00 36.62 307 ASN A CA 1
ATOM 2504 C C . ASN A 1 307 ? 23.562 28.366 -16.596 1.00 36.62 307 ASN A C 1
ATOM 2506 O O . ASN A 1 307 ? 24.704 28.808 -16.739 1.00 36.62 307 ASN A O 1
ATOM 2510 N N . ARG A 1 308 ? 22.962 28.427 -15.394 1.00 33.62 308 ARG A N 1
ATOM 2511 C CA . ARG A 1 308 ? 23.674 28.837 -14.159 1.00 33.62 308 ARG A CA 1
ATOM 2512 C C . ARG A 1 308 ? 23.872 27.675 -13.181 1.00 33.62 308 ARG A C 1
ATOM 2514 O O . ARG A 1 308 ? 22.934 26.952 -12.867 1.00 33.62 308 ARG A O 1
ATOM 2521 N N . THR A 1 309 ? 25.101 27.530 -12.683 1.00 30.59 309 THR A N 1
ATOM 2522 C CA . THR A 1 309 ? 25.541 26.492 -11.735 1.00 30.59 309 THR A CA 1
ATOM 2523 C C . THR A 1 309 ? 25.528 27.036 -10.302 1.00 30.59 309 THR A C 1
ATOM 2525 O O . THR A 1 309 ? 26.115 28.088 -10.061 1.00 30.59 309 THR A O 1
ATOM 2528 N N . PHE A 1 310 ? 24.939 26.314 -9.344 1.00 27.30 310 PHE A N 1
ATOM 2529 C CA . PHE A 1 310 ? 25.120 26.572 -7.907 1.00 27.30 310 PHE A CA 1
ATOM 2530 C C 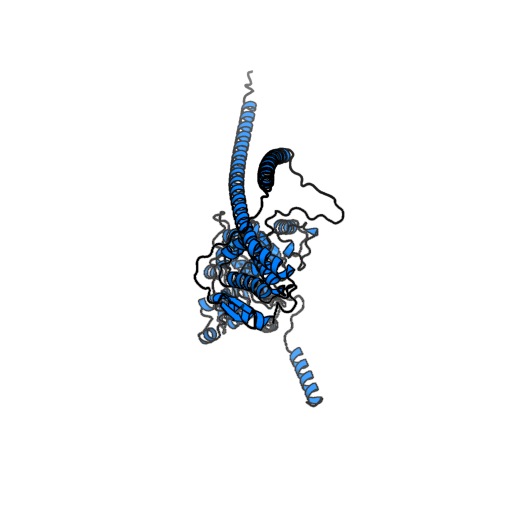. PHE A 1 310 ? 25.825 25.385 -7.237 1.00 27.30 310 PHE A C 1
ATOM 2532 O O . PHE A 1 310 ? 25.544 24.228 -7.547 1.00 27.30 310 PHE A O 1
ATOM 2539 N N . VAL A 1 311 ? 26.768 25.696 -6.346 1.00 29.11 311 VAL A N 1
ATOM 2540 C CA . VAL A 1 311 ? 27.602 24.754 -5.587 1.00 29.11 311 VAL A CA 1
ATOM 2541 C C . VAL A 1 311 ? 26.992 24.582 -4.196 1.00 29.11 311 VAL A C 1
ATOM 2543 O O . VAL A 1 311 ? 26.673 25.576 -3.554 1.00 29.11 311 VAL A O 1
ATOM 2546 N N . ALA A 1 312 ? 26.834 23.338 -3.738 1.00 29.73 312 ALA A N 1
ATOM 2547 C CA . ALA A 1 312 ? 26.507 23.043 -2.346 1.00 29.73 312 ALA A CA 1
ATOM 2548 C C . ALA A 1 312 ? 27.719 23.364 -1.456 1.00 29.73 312 ALA A C 1
ATOM 2550 O O . ALA A 1 312 ? 28.843 22.953 -1.761 1.00 29.73 312 ALA A O 1
ATOM 2551 N N . ASP A 1 313 ? 27.496 24.115 -0.383 1.00 29.97 313 ASP A N 1
ATOM 2552 C CA . ASP A 1 313 ? 28.537 24.534 0.551 1.00 29.97 313 ASP A CA 1
ATOM 2553 C C . ASP A 1 313 ? 29.099 23.338 1.334 1.00 29.97 313 ASP A C 1
ATOM 2555 O O . ASP A 1 313 ? 28.507 22.869 2.300 1.00 29.97 313 ASP A O 1
ATOM 2559 N N . PHE A 1 314 ? 30.262 22.846 0.904 1.00 34.31 314 PHE A N 1
ATOM 2560 C CA . PHE A 1 314 ? 31.128 21.977 1.702 1.00 34.31 314 PHE A CA 1
ATOM 2561 C C . PHE A 1 314 ? 32.069 22.823 2.560 1.00 34.31 314 PHE A C 1
ATOM 2563 O O . PHE A 1 314 ? 32.644 23.806 2.060 1.00 34.31 314 PHE A O 1
ATOM 2570 N N . GLU A 1 315 ? 32.277 22.398 3.807 1.00 41.59 315 GLU A N 1
ATOM 2571 C CA . GLU A 1 315 ? 33.284 22.971 4.701 1.00 41.59 315 GLU A CA 1
ATOM 2572 C C . GLU A 1 315 ? 34.694 22.849 4.068 1.00 41.59 315 GLU A C 1
ATOM 2574 O O . GLU A 1 315 ? 34.966 21.898 3.321 1.00 41.59 315 GLU A O 1
ATOM 2579 N N . PRO A 1 316 ? 35.623 23.798 4.309 1.00 41.00 316 PRO A N 1
ATOM 2580 C CA . PRO A 1 316 ? 36.916 23.876 3.611 1.00 41.00 316 PRO A CA 1
ATOM 2581 C C . PRO A 1 316 ? 37.786 22.615 3.718 1.00 41.00 316 PRO A C 1
ATOM 2583 O O . PRO A 1 316 ? 38.585 22.328 2.824 1.00 41.00 316 PRO A O 1
ATOM 2586 N N . GLU A 1 317 ? 37.621 21.853 4.797 1.00 42.75 317 GLU A N 1
ATOM 2587 C CA . GLU A 1 317 ? 38.369 20.625 5.079 1.00 42.75 317 GLU A CA 1
ATOM 2588 C C . GLU A 1 317 ? 37.905 19.449 4.198 1.00 42.75 317 GLU A C 1
ATOM 2590 O O . GLU A 1 317 ? 38.721 18.635 3.762 1.00 42.75 317 GLU A O 1
ATOM 2595 N N . GLU A 1 318 ? 36.620 19.404 3.837 1.00 42.00 318 GLU A N 1
ATOM 2596 C CA . GLU A 1 318 ? 36.027 18.350 3.001 1.00 42.00 318 GLU A CA 1
ATOM 2597 C C . GLU A 1 318 ? 36.423 18.510 1.522 1.00 42.00 318 GLU A C 1
ATOM 2599 O O . GLU A 1 318 ? 36.621 17.521 0.811 1.00 42.00 318 GLU A O 1
ATOM 2604 N N . ARG A 1 319 ? 36.658 19.751 1.065 1.00 43.47 319 ARG A N 1
ATOM 2605 C CA . ARG A 1 319 ? 37.138 20.034 -0.303 1.00 43.47 319 ARG A CA 1
ATOM 2606 C C . ARG A 1 319 ? 38.544 19.494 -0.556 1.00 43.47 319 ARG A C 1
ATOM 2608 O O . ARG A 1 319 ? 38.821 19.030 -1.657 1.00 43.47 319 ARG A O 1
ATOM 2615 N N . GLN A 1 320 ? 39.425 19.510 0.446 1.00 46.84 320 GLN A N 1
ATOM 2616 C CA . GLN A 1 320 ? 40.793 19.002 0.284 1.00 46.84 320 GLN A CA 1
ATOM 2617 C C . GLN A 1 320 ? 40.847 17.476 0.168 1.00 46.84 320 GLN A C 1
ATOM 2619 O O . GLN A 1 320 ? 41.715 16.951 -0.528 1.00 46.84 320 GLN A O 1
ATOM 2624 N N . ILE A 1 321 ? 39.923 16.765 0.817 1.00 49.06 321 ILE A N 1
ATOM 2625 C CA . ILE A 1 321 ? 39.830 15.302 0.742 1.00 49.06 321 ILE A CA 1
ATOM 2626 C C . ILE A 1 321 ? 39.302 14.887 -0.636 1.00 49.06 321 ILE A C 1
ATOM 2628 O O . ILE A 1 321 ? 39.903 14.041 -1.297 1.00 49.06 321 ILE A O 1
ATOM 2632 N N . VAL A 1 322 ? 38.249 15.555 -1.118 1.00 44.03 322 VAL A N 1
ATOM 2633 C CA . VAL A 1 322 ? 37.658 15.285 -2.438 1.00 44.03 322 VAL A CA 1
ATOM 2634 C C . VAL A 1 322 ? 38.627 15.613 -3.579 1.00 44.03 322 VAL A C 1
ATOM 2636 O O . VAL A 1 322 ? 38.701 14.866 -4.552 1.00 44.03 322 VAL A O 1
ATOM 2639 N N . GLU A 1 323 ? 39.400 16.696 -3.475 1.00 48.38 323 GLU A N 1
ATOM 2640 C CA . GLU A 1 323 ? 40.395 17.049 -4.497 1.00 48.38 323 GLU A CA 1
ATOM 2641 C C . GLU A 1 323 ? 41.617 16.108 -4.488 1.00 48.38 323 GLU A C 1
ATOM 2643 O O . GLU A 1 323 ? 42.122 15.767 -5.559 1.00 48.38 323 GLU A O 1
ATOM 2648 N N . ARG A 1 324 ? 42.045 15.586 -3.323 1.00 51.06 324 ARG A N 1
ATOM 2649 C CA . ARG A 1 324 ? 43.076 14.527 -3.264 1.00 51.06 324 ARG A CA 1
ATOM 2650 C C . ARG A 1 324 ? 42.595 13.215 -3.881 1.00 51.06 324 ARG A C 1
ATOM 2652 O O . ARG A 1 324 ? 43.322 12.628 -4.679 1.00 51.06 324 ARG A O 1
ATOM 2659 N N . GLU A 1 325 ? 41.368 12.786 -3.584 1.00 51.62 325 GLU A N 1
ATOM 2660 C CA . GLU A 1 325 ? 40.805 11.567 -4.181 1.00 51.62 325 GLU A CA 1
ATOM 2661 C C . GLU A 1 325 ? 40.566 11.708 -5.692 1.00 51.62 325 GLU A C 1
ATOM 2663 O O . GLU A 1 325 ? 40.741 10.748 -6.447 1.00 51.62 325 GLU A O 1
ATOM 2668 N N . LYS A 1 326 ? 40.200 12.905 -6.172 1.00 45.72 326 LYS A N 1
ATOM 2669 C CA . LYS A 1 326 ? 40.114 13.184 -7.613 1.00 45.72 326 LYS A CA 1
ATOM 2670 C C . LYS A 1 326 ? 41.477 13.085 -8.293 1.00 45.72 326 LYS A C 1
ATOM 2672 O O . LYS A 1 326 ? 41.550 12.475 -9.358 1.00 45.72 326 LYS A O 1
ATOM 2677 N N . ALA A 1 327 ? 42.534 13.631 -7.693 1.00 47.72 327 ALA A N 1
ATOM 2678 C CA . ALA A 1 327 ? 43.886 13.552 -8.246 1.00 47.72 327 ALA A CA 1
ATOM 2679 C C . ALA A 1 327 ? 44.384 12.095 -8.351 1.00 47.72 327 ALA A C 1
ATOM 2681 O O . ALA A 1 327 ? 44.945 11.709 -9.376 1.00 47.72 327 ALA A O 1
ATOM 2682 N N . GLU A 1 328 ? 44.087 11.246 -7.359 1.00 48.31 328 GLU A N 1
ATOM 2683 C CA . GLU A 1 328 ? 44.433 9.814 -7.398 1.00 48.31 328 GLU A CA 1
ATOM 2684 C C . GLU A 1 328 ? 43.611 9.011 -8.427 1.00 48.31 328 GLU A C 1
ATOM 2686 O O . GLU A 1 328 ? 44.132 8.089 -9.061 1.00 48.31 328 GLU A O 1
ATOM 2691 N N . ARG A 1 329 ? 42.337 9.366 -8.655 1.00 47.84 329 ARG A N 1
ATOM 2692 C CA . ARG A 1 329 ? 41.475 8.711 -9.665 1.00 47.84 329 ARG A CA 1
ATOM 2693 C C . ARG A 1 329 ? 41.741 9.158 -11.104 1.00 47.84 329 ARG A C 1
ATOM 2695 O O . ARG A 1 329 ? 41.326 8.457 -12.030 1.00 47.84 329 ARG A O 1
ATOM 2702 N N . VAL A 1 330 ? 42.368 10.315 -11.310 1.00 45.72 330 VAL A N 1
ATOM 2703 C CA . VAL A 1 330 ? 42.829 10.764 -12.636 1.00 45.72 330 VAL A CA 1
ATOM 2704 C C . VAL A 1 330 ? 44.111 10.017 -13.014 1.00 45.72 330 VAL A C 1
ATOM 2706 O O . VAL A 1 330 ? 44.144 9.404 -14.075 1.00 45.72 330 VAL A O 1
ATOM 2709 N N . GLY A 1 331 ? 45.070 9.880 -12.089 1.00 44.44 331 GLY A N 1
ATOM 2710 C CA . GLY A 1 331 ? 46.299 9.110 -12.334 1.00 44.44 331 GLY A CA 1
ATOM 2711 C C . GLY A 1 331 ? 46.080 7.621 -12.655 1.00 44.44 331 GLY A C 1
ATOM 2712 O O . GLY A 1 331 ? 46.844 7.039 -13.418 1.00 44.44 331 GLY A O 1
ATOM 2713 N N . ARG A 1 332 ? 45.007 6.991 -12.141 1.00 47.31 332 ARG A N 1
ATOM 2714 C CA . ARG A 1 332 ? 44.627 5.613 -12.531 1.00 47.31 332 ARG A CA 1
ATOM 2715 C C . ARG A 1 332 ? 43.952 5.510 -13.901 1.00 47.31 332 ARG A C 1
ATOM 2717 O O . ARG A 1 332 ? 43.952 4.425 -14.469 1.00 47.31 332 ARG A O 1
ATOM 2724 N N . ARG A 1 333 ? 43.356 6.589 -14.418 1.00 40.25 333 ARG A N 1
ATOM 2725 C CA . ARG A 1 333 ? 42.702 6.598 -15.738 1.00 40.25 333 ARG A CA 1
ATOM 2726 C C . ARG A 1 333 ? 43.710 6.771 -16.871 1.00 40.25 333 ARG A C 1
ATOM 2728 O O . ARG A 1 333 ? 43.574 6.098 -17.887 1.00 40.25 333 ARG A O 1
ATOM 2735 N N . ASP A 1 334 ? 44.750 7.567 -16.646 1.00 42.31 334 ASP A N 1
ATOM 2736 C CA . ASP A 1 334 ? 45.804 7.800 -17.639 1.00 42.31 334 ASP A CA 1
ATOM 2737 C C . ASP A 1 334 ? 46.632 6.522 -17.907 1.00 42.31 334 ASP A C 1
ATOM 2739 O O . ASP A 1 334 ? 46.936 6.209 -19.056 1.00 42.31 334 ASP A O 1
ATOM 2743 N N . GLY A 1 335 ? 46.883 5.697 -16.879 1.00 41.03 335 GLY A N 1
ATOM 2744 C CA . GLY A 1 335 ? 47.574 4.405 -17.037 1.00 41.03 335 GLY A CA 1
ATOM 2745 C C . GLY A 1 335 ? 46.761 3.311 -17.751 1.00 41.03 335 GLY A C 1
ATOM 2746 O O . GLY A 1 335 ? 47.339 2.378 -18.305 1.00 41.03 335 GLY A O 1
ATOM 2747 N N . VAL A 1 336 ? 45.426 3.417 -17.769 1.00 43.62 336 VAL A N 1
ATOM 2748 C CA . VAL A 1 336 ? 44.547 2.489 -18.510 1.00 43.62 336 VAL A CA 1
ATOM 2749 C C . VAL A 1 336 ? 44.468 2.886 -19.989 1.00 43.62 336 VAL A C 1
ATOM 2751 O O . VAL A 1 336 ? 44.434 2.012 -20.851 1.00 43.62 336 VAL A O 1
ATOM 2754 N N . GLN A 1 337 ? 44.535 4.187 -20.299 1.00 44.12 337 GLN A N 1
ATOM 2755 C CA . GLN A 1 337 ? 44.595 4.678 -21.679 1.00 44.12 337 GLN A CA 1
ATOM 2756 C C . GLN A 1 337 ? 45.906 4.311 -22.392 1.00 44.12 337 GLN A C 1
ATOM 2758 O O . GLN A 1 337 ? 45.861 3.933 -23.561 1.00 44.12 337 GLN A O 1
ATOM 2763 N N . GLU A 1 338 ? 47.057 4.333 -21.709 1.00 43.94 338 GLU A N 1
ATOM 2764 C CA . GLU A 1 338 ? 48.332 3.901 -22.314 1.00 43.94 338 GLU A CA 1
ATOM 2765 C C . GLU A 1 338 ? 48.338 2.405 -22.684 1.00 43.94 338 GLU A C 1
ATOM 2767 O O . GLU A 1 338 ? 48.800 2.045 -23.768 1.00 43.94 338 GLU A O 1
ATOM 2772 N N . GLN A 1 339 ? 47.740 1.539 -21.855 1.00 40.84 339 GLN A N 1
ATOM 2773 C CA . GLN A 1 339 ? 47.619 0.104 -22.155 1.00 40.84 339 GLN A CA 1
ATOM 2774 C C . GLN A 1 339 ? 46.614 -0.188 -23.284 1.00 40.84 339 GLN A C 1
ATOM 2776 O O . GLN A 1 339 ? 46.834 -1.092 -24.094 1.00 40.84 339 GLN A O 1
ATOM 2781 N N . GLU A 1 340 ? 45.530 0.587 -23.396 1.00 44.88 340 GLU A N 1
ATOM 2782 C CA . GLU A 1 340 ? 44.570 0.463 -24.502 1.00 44.88 340 GLU A CA 1
ATOM 2783 C C . GLU A 1 340 ? 45.162 0.923 -25.847 1.00 44.88 340 GLU A C 1
ATOM 2785 O O . GLU A 1 340 ? 44.902 0.294 -26.878 1.00 44.88 340 GLU A O 1
ATOM 2790 N N . GLN A 1 341 ? 46.011 1.959 -25.853 1.00 44.91 341 GLN A N 1
ATOM 2791 C CA . GLN A 1 341 ? 46.711 2.424 -27.056 1.00 44.91 341 GLN A CA 1
ATOM 2792 C C . GLN A 1 341 ? 47.746 1.398 -27.563 1.00 44.91 341 GLN A C 1
ATOM 2794 O O . GLN A 1 341 ? 47.907 1.226 -28.775 1.00 44.91 341 GLN A O 1
ATOM 2799 N N . GLU A 1 342 ? 48.419 0.683 -26.656 1.00 44.34 342 GLU A N 1
ATOM 2800 C CA . GLU A 1 342 ? 49.411 -0.349 -26.986 1.00 44.34 342 GLU A CA 1
ATOM 2801 C C . GLU A 1 342 ? 48.753 -1.603 -27.601 1.00 44.34 342 GLU A C 1
ATOM 2803 O O . GLU A 1 342 ? 49.217 -2.120 -28.622 1.00 44.34 342 GLU A O 1
ATOM 2808 N N . ILE A 1 343 ? 47.588 -2.015 -27.084 1.00 47.84 343 ILE A N 1
ATOM 2809 C CA . ILE A 1 343 ? 46.773 -3.110 -27.648 1.00 47.84 343 ILE A CA 1
ATOM 2810 C C . ILE A 1 343 ? 46.201 -2.737 -29.030 1.00 47.84 343 ILE A C 1
ATOM 2812 O O . ILE A 1 343 ? 46.073 -3.595 -29.909 1.00 47.84 343 ILE A O 1
ATOM 2816 N N . LEU A 1 344 ? 45.880 -1.458 -29.256 1.00 43.31 344 LEU A N 1
ATOM 2817 C CA . LEU A 1 344 ? 45.384 -0.966 -30.546 1.00 43.31 344 LEU A CA 1
ATOM 2818 C C . LEU A 1 344 ? 46.487 -0.907 -31.621 1.00 43.31 344 LEU A C 1
ATOM 2820 O O . LEU A 1 344 ? 46.206 -1.121 -32.802 1.00 43.31 344 LEU A O 1
ATOM 2824 N N . ASN A 1 345 ? 47.734 -0.644 -31.221 1.00 43.72 345 ASN A N 1
ATOM 2825 C CA . ASN A 1 345 ? 48.885 -0.610 -32.125 1.00 43.72 345 ASN A CA 1
ATOM 2826 C C . ASN A 1 345 ? 49.381 -2.016 -32.495 1.00 43.72 345 ASN A C 1
ATOM 2828 O O . ASN A 1 345 ? 49.746 -2.237 -33.648 1.00 43.72 345 ASN A O 1
ATOM 2832 N N . LEU A 1 346 ? 49.294 -2.990 -31.581 1.00 42.81 346 LEU A N 1
ATOM 2833 C CA . LEU A 1 346 ? 49.608 -4.398 -31.869 1.00 42.81 346 LEU A CA 1
ATOM 2834 C C . LEU A 1 346 ? 48.638 -5.026 -32.886 1.00 42.81 346 LEU A C 1
ATOM 2836 O O . LEU A 1 346 ? 49.054 -5.836 -33.706 1.00 42.81 346 LEU A O 1
ATOM 2840 N N . LYS A 1 347 ? 47.369 -4.592 -32.919 1.00 44.97 347 LYS A N 1
ATOM 2841 C CA . LYS A 1 347 ? 46.380 -5.044 -33.919 1.00 44.97 347 LYS A CA 1
ATOM 2842 C C . LYS A 1 347 ? 46.547 -4.425 -35.312 1.00 44.97 347 LYS A C 1
ATOM 2844 O O . LYS A 1 347 ? 45.970 -4.937 -36.266 1.00 44.97 347 LYS A O 1
ATOM 2849 N N . LYS A 1 348 ? 47.301 -3.329 -35.450 1.00 42.12 348 LYS A N 1
ATOM 2850 C CA . LYS A 1 348 ? 47.527 -2.656 -36.744 1.00 42.12 348 LYS A CA 1
ATOM 2851 C C . LYS A 1 348 ? 48.707 -3.222 -37.542 1.00 42.12 348 LYS A C 1
ATOM 2853 O O . LYS A 1 348 ? 48.817 -2.896 -38.719 1.00 42.12 348 LYS A O 1
ATOM 2858 N N . SER A 1 349 ? 49.550 -4.068 -36.944 1.00 35.31 349 SER A N 1
ATOM 2859 C CA . SER A 1 349 ? 50.749 -4.615 -37.603 1.00 35.31 349 SER A CA 1
ATOM 2860 C C . SER A 1 349 ? 50.564 -5.962 -38.316 1.00 35.31 349 SER A C 1
ATOM 2862 O O . SER A 1 349 ? 51.490 -6.385 -39.000 1.00 35.31 349 SER A O 1
ATOM 2864 N N . ASP A 1 350 ? 49.396 -6.610 -38.245 1.00 36.94 350 ASP A N 1
ATOM 2865 C CA . ASP A 1 350 ? 49.192 -7.954 -38.827 1.00 36.94 350 ASP A CA 1
ATOM 2866 C C . ASP A 1 350 ? 48.644 -7.969 -40.269 1.00 36.94 350 ASP A C 1
ATOM 2868 O O . ASP A 1 350 ? 48.280 -9.023 -40.784 1.00 36.94 350 ASP A O 1
ATOM 2872 N N . HIS A 1 351 ? 48.611 -6.830 -40.970 1.00 36.00 351 HIS A N 1
ATOM 2873 C CA . HIS A 1 351 ? 48.043 -6.755 -42.324 1.00 36.00 351 HIS A CA 1
ATOM 2874 C C . HIS A 1 351 ? 49.061 -6.388 -43.414 1.00 36.00 351 HIS A C 1
ATOM 2876 O O . HIS A 1 351 ? 48.844 -5.441 -44.161 1.00 36.00 351 HIS A O 1
ATOM 2882 N N . LEU A 1 352 ? 50.156 -7.144 -43.546 1.00 34.47 352 LEU A N 1
ATOM 2883 C CA . LEU A 1 352 ? 51.017 -7.114 -44.739 1.00 34.47 352 LEU A CA 1
ATOM 2884 C C . LEU A 1 352 ? 51.714 -8.465 -44.970 1.00 34.47 352 LEU A C 1
ATOM 2886 O O . LEU A 1 352 ? 52.831 -8.631 -44.501 1.00 34.47 352 LEU A O 1
ATOM 2890 N N . VAL A 1 353 ? 51.104 -9.381 -45.737 1.00 30.27 353 VAL A N 1
ATOM 2891 C CA . VAL A 1 353 ? 51.804 -10.262 -46.702 1.00 30.27 353 VAL A CA 1
ATOM 2892 C C . VAL A 1 353 ? 50.806 -10.683 -47.794 1.00 30.27 353 VAL A C 1
ATOM 2894 O O . VAL A 1 353 ? 49.949 -11.536 -47.573 1.00 30.27 353 VAL A O 1
ATOM 2897 N N . GLU A 1 354 ? 50.923 -10.088 -48.982 1.00 32.12 354 GLU A N 1
ATOM 2898 C CA . GLU A 1 354 ? 50.468 -10.695 -50.240 1.00 32.12 354 GLU A CA 1
ATOM 2899 C C . GLU A 1 354 ? 51.376 -11.888 -50.579 1.00 32.12 354 GLU A C 1
ATOM 2901 O O . GLU A 1 354 ? 52.584 -11.797 -50.358 1.00 32.12 354 GLU A O 1
ATOM 2906 N N . ASN A 1 355 ? 50.826 -12.972 -51.147 1.00 29.33 355 ASN A N 1
ATOM 2907 C CA . ASN A 1 355 ? 51.405 -13.611 -52.339 1.00 29.33 355 ASN A CA 1
ATOM 2908 C C . ASN A 1 355 ? 50.526 -14.728 -52.947 1.00 29.33 355 ASN A C 1
ATOM 2910 O O . ASN A 1 355 ? 50.133 -15.686 -52.289 1.00 29.33 355 ASN A O 1
ATOM 2914 N N . GLU A 1 356 ? 50.277 -14.521 -54.241 1.00 31.95 356 GLU A N 1
ATOM 2915 C CA . GLU A 1 356 ? 49.993 -15.380 -55.401 1.00 31.95 356 GLU A CA 1
ATOM 2916 C C . GLU A 1 356 ? 49.556 -16.861 -55.294 1.00 31.95 356 GLU A C 1
ATOM 2918 O O . GLU A 1 356 ? 50.149 -17.714 -54.636 1.00 31.95 356 GLU A O 1
ATOM 2923 N N . LEU A 1 357 ? 48.565 -17.166 -56.146 1.00 30.00 357 LEU A N 1
ATOM 2924 C CA . LEU A 1 357 ? 48.170 -18.486 -56.658 1.00 30.00 357 LEU A CA 1
ATOM 2925 C C . LEU A 1 357 ? 49.354 -19.253 -57.287 1.00 30.00 357 LEU A C 1
ATOM 2927 O O . LEU A 1 357 ? 50.208 -18.656 -57.939 1.00 30.00 357 LEU A O 1
ATOM 2931 N N . PRO A 1 358 ? 49.311 -20.601 -57.284 1.00 29.66 358 PRO A N 1
ATOM 2932 C CA . PRO A 1 358 ? 48.932 -21.241 -58.545 1.00 29.66 358 PRO A CA 1
ATOM 2933 C C . PRO A 1 358 ? 48.001 -22.455 -58.407 1.00 29.66 358 PRO A C 1
ATOM 2935 O O . PRO A 1 358 ? 48.084 -23.285 -57.504 1.00 29.66 358 PRO A O 1
ATOM 2938 N N . ILE A 1 359 ? 47.149 -22.574 -59.422 1.00 39.09 359 ILE A N 1
ATOM 2939 C CA . ILE A 1 359 ? 46.282 -23.707 -59.745 1.00 39.09 359 ILE A CA 1
ATOM 2940 C C . ILE A 1 359 ? 47.102 -25.003 -59.841 1.00 39.09 359 ILE A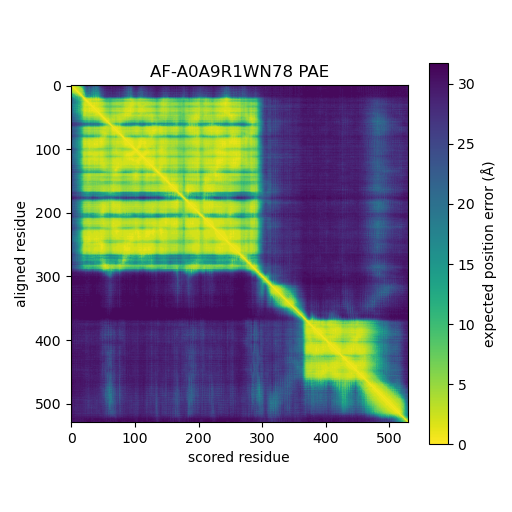 C 1
ATOM 2942 O O . ILE A 1 359 ? 48.029 -25.091 -60.650 1.00 39.09 359 ILE A O 1
ATOM 2946 N N . LYS A 1 360 ? 46.681 -26.065 -59.139 1.00 27.53 360 LYS A N 1
ATOM 2947 C CA . LYS A 1 360 ? 46.975 -27.437 -59.573 1.00 27.53 360 LYS A CA 1
ATOM 2948 C C . LYS A 1 360 ? 45.878 -28.418 -59.174 1.00 27.53 360 LYS A C 1
ATOM 2950 O O . LYS A 1 360 ? 45.637 -28.690 -58.004 1.00 27.53 360 LYS A O 1
ATOM 2955 N N . ALA A 1 361 ? 45.232 -28.961 -60.199 1.00 36.69 361 ALA A N 1
ATOM 2956 C CA . ALA A 1 361 ? 44.342 -30.100 -60.103 1.00 36.69 361 ALA A CA 1
ATOM 2957 C C . ALA A 1 361 ? 45.120 -31.358 -59.687 1.00 36.69 361 ALA A C 1
ATOM 2959 O O . ALA A 1 361 ? 46.159 -31.664 -60.271 1.00 36.69 361 ALA A O 1
ATOM 2960 N N . SER A 1 362 ? 44.566 -32.137 -58.761 1.00 30.50 362 SER A N 1
ATOM 2961 C CA . SER A 1 362 ? 44.679 -33.594 -58.816 1.00 30.50 362 SER A CA 1
ATOM 2962 C C . SER A 1 362 ? 43.491 -34.241 -58.109 1.00 30.50 362 SER A C 1
ATOM 2964 O O . SER A 1 362 ? 43.060 -33.828 -57.038 1.00 30.50 362 SER A O 1
ATOM 2966 N N . SER A 1 363 ? 42.931 -35.205 -58.823 1.00 34.84 363 SER A N 1
ATOM 2967 C CA . SER A 1 363 ? 41.754 -36.006 -58.531 1.00 34.84 363 SER A CA 1
ATOM 2968 C C . SER A 1 363 ? 42.051 -37.070 -57.473 1.00 34.84 363 SER A C 1
ATOM 2970 O O . SER A 1 363 ? 43.051 -37.777 -57.594 1.00 34.84 363 SER A O 1
ATOM 2972 N N . SER A 1 364 ? 41.110 -37.301 -56.559 1.00 31.33 364 SER A N 1
ATOM 2973 C CA . SER A 1 364 ? 40.819 -38.651 -56.076 1.00 31.33 364 SER A CA 1
ATOM 2974 C C . SER A 1 364 ? 39.302 -38.858 -56.021 1.00 31.33 364 SER A C 1
ATOM 2976 O O . SER A 1 364 ? 38.538 -38.068 -55.468 1.00 31.33 364 SER A O 1
ATOM 2978 N N . GLU A 1 365 ? 38.865 -39.890 -56.735 1.00 39.22 365 GLU A N 1
ATOM 2979 C CA . GLU A 1 365 ? 37.481 -40.201 -57.050 1.00 39.22 365 GLU A CA 1
ATOM 2980 C C . GLU A 1 365 ? 36.723 -40.755 -55.838 1.00 39.22 365 GLU A C 1
ATOM 2982 O O . GLU A 1 365 ? 36.963 -41.864 -55.373 1.00 39.22 365 GLU A O 1
ATOM 2987 N N . SER A 1 366 ? 35.683 -40.040 -55.426 1.00 36.62 366 SER A N 1
ATOM 2988 C CA . SER A 1 366 ? 34.385 -40.667 -55.183 1.00 36.62 366 SER A CA 1
ATOM 2989 C C . SER A 1 366 ? 33.372 -39.811 -55.934 1.00 36.62 366 SER A C 1
ATOM 2991 O O . SER A 1 366 ? 33.318 -38.602 -55.728 1.00 36.62 366 SER A O 1
ATOM 2993 N N . LYS A 1 367 ? 32.661 -40.375 -56.918 1.00 41.41 367 LYS A N 1
ATOM 2994 C CA . LYS A 1 367 ? 31.707 -39.604 -57.734 1.00 41.41 367 LYS A CA 1
ATOM 2995 C C . LYS A 1 367 ? 30.686 -38.950 -56.791 1.00 41.41 367 LYS A C 1
ATOM 2997 O O . LYS A 1 367 ? 29.905 -39.698 -56.199 1.00 41.41 367 LYS A O 1
ATOM 3002 N N . PRO A 1 368 ? 30.636 -37.609 -56.644 1.00 52.09 368 PRO A N 1
ATOM 3003 C CA . PRO A 1 368 ? 29.548 -36.998 -55.907 1.00 52.09 368 PRO A CA 1
ATOM 3004 C C . PRO A 1 368 ? 28.296 -37.255 -56.734 1.00 52.09 368 PRO A C 1
ATOM 3006 O O . PRO A 1 368 ? 28.196 -36.843 -57.894 1.00 52.09 368 PRO A O 1
ATOM 3009 N N . SER A 1 369 ? 27.365 -38.012 -56.168 1.00 66.75 369 SER A N 1
ATOM 3010 C CA . SER A 1 369 ? 26.052 -38.178 -56.761 1.00 66.75 369 SER A CA 1
ATOM 3011 C C . SER A 1 369 ? 25.446 -36.776 -56.882 1.00 66.75 369 SER A C 1
ATOM 3013 O O . SER A 1 369 ? 25.275 -36.047 -55.902 1.00 66.75 369 SER A O 1
ATOM 3015 N N . THR A 1 370 ? 25.288 -36.343 -58.131 1.00 77.44 370 THR A N 1
ATOM 3016 C CA . THR A 1 370 ? 24.743 -35.036 -58.489 1.00 77.44 370 THR A CA 1
ATOM 3017 C C . THR A 1 370 ? 23.351 -35.258 -59.048 1.00 77.44 370 THR A C 1
ATOM 3019 O O . THR A 1 370 ? 23.141 -36.144 -59.877 1.00 77.44 370 THR A O 1
ATOM 3022 N N . THR A 1 371 ? 22.402 -34.452 -58.590 1.00 84.81 371 THR A N 1
ATOM 3023 C CA . THR A 1 371 ? 21.007 -34.490 -59.033 1.00 84.81 371 THR A CA 1
ATOM 3024 C C . THR A 1 371 ? 20.690 -33.200 -59.775 1.00 84.81 371 THR A C 1
ATOM 3026 O O . THR A 1 371 ? 21.266 -32.144 -59.499 1.00 84.81 371 THR A O 1
ATOM 3029 N N . CYS A 1 372 ? 19.807 -33.293 -60.767 1.00 85.56 372 CYS A N 1
ATOM 3030 C CA . CYS A 1 372 ? 19.349 -32.136 -61.517 1.00 85.56 372 CYS A CA 1
ATOM 3031 C C . CYS A 1 372 ? 18.064 -31.586 -60.894 1.00 85.56 372 CYS A C 1
ATOM 3033 O O . CYS A 1 372 ? 17.056 -32.284 -60.848 1.00 85.56 372 CYS A O 1
ATOM 3035 N N . VAL A 1 373 ? 18.107 -30.335 -60.443 1.00 83.69 373 VAL A N 1
ATOM 3036 C CA . VAL A 1 373 ? 16.969 -29.596 -59.888 1.00 83.69 373 VAL A CA 1
ATOM 3037 C C . VAL A 1 373 ? 16.642 -28.468 -60.857 1.00 83.69 373 VAL A C 1
ATOM 3039 O O . VAL A 1 373 ? 17.465 -27.579 -61.074 1.00 83.69 373 VAL A O 1
ATOM 3042 N N . ARG A 1 374 ? 15.474 -28.546 -61.509 1.00 81.56 374 ARG A N 1
ATOM 3043 C CA . ARG A 1 374 ? 14.986 -27.566 -62.505 1.00 81.56 374 ARG A CA 1
ATOM 3044 C C . ARG A 1 374 ? 16.024 -27.151 -63.568 1.00 81.56 374 ARG A C 1
ATOM 3046 O O . ARG A 1 374 ? 16.064 -26.004 -63.993 1.00 81.56 374 ARG A O 1
ATOM 3053 N N . GLY A 1 375 ? 16.872 -28.086 -64.006 1.00 81.94 375 GLY A N 1
ATOM 3054 C CA . GLY A 1 375 ? 17.910 -27.847 -65.021 1.00 81.94 375 GLY A CA 1
ATOM 3055 C C . GLY A 1 375 ? 19.311 -27.538 -64.473 1.00 81.94 375 GLY A C 1
ATOM 3056 O O . GLY A 1 375 ? 20.273 -27.547 -65.243 1.00 81.94 375 GLY A O 1
ATOM 3057 N N . TYR A 1 376 ? 19.472 -27.352 -63.158 1.00 88.12 376 TYR A N 1
ATOM 3058 C CA . TYR A 1 376 ? 20.764 -27.109 -62.506 1.00 88.12 376 TYR A CA 1
ATOM 3059 C C . TYR A 1 376 ? 21.307 -28.385 -61.852 1.00 88.12 376 TYR A C 1
ATOM 3061 O O . TYR A 1 376 ? 20.583 -29.088 -61.152 1.00 88.12 376 TYR A O 1
ATOM 3069 N N . LYS A 1 377 ? 22.585 -28.713 -62.086 1.00 88.12 377 LYS A N 1
ATOM 3070 C CA . LYS A 1 377 ? 23.245 -29.882 -61.477 1.00 88.12 377 LYS A CA 1
ATOM 3071 C C . LYS A 1 377 ? 23.883 -29.493 -60.146 1.00 88.12 377 LYS A C 1
ATOM 3073 O O . LYS A 1 377 ? 24.834 -28.718 -60.148 1.00 88.12 377 LYS A O 1
ATOM 3078 N N . VAL A 1 378 ? 23.405 -30.068 -59.045 1.00 88.12 378 VAL A N 1
ATOM 3079 C CA . VAL A 1 378 ? 23.912 -29.805 -57.687 1.00 88.12 378 VAL A CA 1
ATOM 3080 C C . VAL A 1 378 ? 24.192 -31.100 -56.923 1.00 88.12 378 VAL A C 1
ATOM 3082 O O . VAL A 1 378 ? 23.760 -32.180 -57.332 1.00 88.12 378 VAL A O 1
ATOM 3085 N N . LYS A 1 379 ? 24.940 -31.005 -55.816 1.00 88.81 379 LYS A N 1
ATOM 3086 C CA . LYS A 1 379 ? 25.176 -32.130 -54.893 1.00 88.81 379 LYS A CA 1
ATOM 3087 C C . LYS A 1 379 ? 23.837 -32.645 -54.351 1.00 88.81 379 LYS A C 1
ATOM 3089 O O . LYS A 1 379 ? 22.966 -31.844 -54.014 1.00 88.81 379 LYS A O 1
ATOM 3094 N N . ASN A 1 380 ? 23.692 -33.962 -54.198 1.00 86.44 380 ASN A N 1
ATOM 3095 C CA . ASN A 1 380 ? 22.457 -34.572 -53.690 1.00 86.44 380 ASN A CA 1
ATOM 3096 C C . ASN A 1 380 ? 21.990 -34.013 -52.337 1.00 86.44 380 ASN A C 1
ATOM 3098 O O . ASN A 1 380 ? 20.790 -33.861 -52.134 1.00 86.44 380 ASN A O 1
ATOM 3102 N N . SER A 1 381 ? 22.915 -33.667 -51.437 1.00 86.44 381 SER A N 1
ATOM 3103 C CA . SER A 1 381 ? 22.594 -33.084 -50.127 1.00 86.44 381 SER A CA 1
ATOM 3104 C C . SER A 1 381 ? 21.942 -31.701 -50.213 1.00 86.44 381 SER A C 1
ATOM 3106 O O . SER A 1 381 ? 21.167 -31.336 -49.337 1.00 86.44 381 SER A O 1
ATOM 3108 N N . LEU A 1 382 ? 22.228 -30.941 -51.273 1.00 88.75 382 LEU A N 1
ATOM 3109 C CA . LEU A 1 382 ? 21.725 -29.579 -51.465 1.00 88.75 382 LEU A CA 1
ATOM 3110 C C . LEU A 1 382 ? 20.446 -29.541 -52.306 1.00 88.75 382 LEU A C 1
ATOM 3112 O O . LEU A 1 382 ? 19.738 -28.540 -52.289 1.00 88.75 382 LEU A O 1
ATOM 3116 N N . ALA A 1 383 ? 20.127 -30.620 -53.027 1.00 89.56 383 ALA A N 1
ATOM 3117 C CA . ALA A 1 383 ? 18.961 -30.675 -53.905 1.00 89.56 383 ALA A CA 1
ATOM 3118 C C . ALA A 1 383 ? 17.626 -30.368 -53.186 1.00 89.56 383 ALA A C 1
ATOM 3120 O O . ALA A 1 383 ? 16.857 -29.569 -53.725 1.00 89.56 383 ALA A O 1
ATOM 3121 N N . PRO A 1 384 ? 17.348 -30.891 -51.970 1.00 90.75 384 PRO A N 1
ATOM 3122 C CA . PRO A 1 384 ? 16.128 -30.541 -51.236 1.00 90.75 384 PRO A CA 1
ATOM 3123 C C . PRO A 1 384 ? 16.060 -29.058 -50.848 1.00 90.75 384 PRO A C 1
ATOM 3125 O O . PRO A 1 384 ? 14.990 -28.453 -50.890 1.00 90.75 384 PRO A O 1
ATOM 3128 N N . ILE A 1 385 ? 17.205 -28.463 -50.500 1.00 91.81 385 ILE A N 1
ATOM 3129 C CA . ILE A 1 385 ? 17.311 -27.050 -50.117 1.00 91.81 385 ILE A CA 1
ATOM 3130 C C . ILE A 1 385 ? 17.082 -26.168 -51.344 1.00 91.81 385 ILE A C 1
ATOM 3132 O O . ILE A 1 385 ? 16.301 -25.223 -51.279 1.00 91.81 385 ILE A O 1
ATOM 3136 N N . LEU A 1 386 ? 17.695 -26.515 -52.479 1.00 92.19 386 LEU A N 1
ATOM 3137 C CA . LEU A 1 386 ? 17.529 -25.781 -53.729 1.00 92.19 386 LEU A CA 1
ATOM 3138 C C . LEU A 1 386 ? 16.077 -25.812 -54.222 1.00 92.19 386 LEU A C 1
ATOM 3140 O O . LEU A 1 386 ? 15.547 -24.776 -54.619 1.00 92.19 386 LEU A O 1
ATOM 3144 N N . GLU A 1 387 ? 15.406 -26.966 -54.151 1.00 91.56 387 GLU A N 1
ATOM 3145 C CA . GLU A 1 387 ? 13.983 -27.059 -54.498 1.00 91.56 387 GLU A CA 1
ATOM 3146 C C . GLU A 1 387 ? 13.130 -26.195 -53.555 1.00 91.56 387 GLU A C 1
ATOM 3148 O O . GLU A 1 387 ? 12.262 -25.459 -54.017 1.00 91.56 387 GLU A O 1
ATOM 3153 N N . ALA A 1 388 ? 13.411 -26.202 -52.247 1.00 91.31 388 ALA A N 1
ATOM 3154 C CA . ALA A 1 388 ? 12.705 -25.357 -51.283 1.00 91.31 388 ALA A CA 1
ATOM 3155 C C . ALA A 1 388 ? 12.920 -23.853 -51.538 1.00 91.31 388 ALA A C 1
ATOM 3157 O O . ALA A 1 388 ? 11.973 -23.069 -51.426 1.00 91.31 388 ALA A O 1
ATOM 3158 N N . VAL A 1 389 ? 14.136 -23.448 -51.915 1.00 92.00 389 VAL A N 1
ATOM 3159 C CA . VAL A 1 389 ? 14.453 -22.065 -52.304 1.00 92.00 389 VAL A CA 1
ATOM 3160 C C . VAL A 1 389 ? 13.675 -21.681 -53.560 1.00 92.00 389 VAL A C 1
ATOM 3162 O O . VAL A 1 389 ? 12.989 -20.662 -53.556 1.00 92.00 389 VAL A O 1
ATOM 3165 N N . PHE A 1 390 ? 13.688 -22.516 -54.601 1.00 92.50 390 PHE A N 1
ATOM 3166 C CA . PHE A 1 390 ? 12.948 -22.248 -55.836 1.00 92.50 390 PHE A CA 1
ATOM 3167 C C . PHE A 1 390 ? 11.431 -22.243 -55.656 1.00 92.50 390 PHE A C 1
ATOM 3169 O O . PHE A 1 390 ? 10.733 -21.483 -56.328 1.00 92.50 390 PHE A O 1
ATOM 3176 N N . MET A 1 391 ? 10.905 -23.058 -54.745 1.00 91.06 391 MET A N 1
ATOM 3177 C CA . MET A 1 391 ? 9.488 -23.042 -54.388 1.00 91.06 391 MET A CA 1
ATOM 3178 C C . MET A 1 391 ? 9.070 -21.733 -53.713 1.00 91.06 391 MET A C 1
ATOM 3180 O O . MET A 1 391 ? 7.948 -21.281 -53.924 1.00 91.06 391 MET A O 1
ATOM 3184 N N . LYS A 1 392 ? 9.950 -21.116 -52.916 1.00 90.88 392 LYS A N 1
ATOM 3185 C CA . LYS A 1 392 ? 9.648 -19.872 -52.189 1.00 90.88 392 LYS A CA 1
ATOM 3186 C C . LYS A 1 392 ? 9.971 -18.603 -52.971 1.00 90.88 392 LYS A C 1
ATOM 3188 O O . LYS A 1 392 ? 9.259 -17.615 -52.834 1.00 90.88 392 LYS A O 1
ATOM 3193 N N . HIS A 1 393 ? 11.043 -18.621 -53.756 1.00 88.81 393 HIS A N 1
ATOM 3194 C CA . HIS A 1 393 ? 11.633 -17.417 -54.346 1.00 88.81 393 HIS A CA 1
ATOM 3195 C C . HIS A 1 393 ? 11.675 -17.445 -55.881 1.00 88.81 393 HIS A C 1
ATOM 3197 O O . HIS A 1 393 ? 12.112 -16.475 -56.493 1.00 88.81 393 HIS A O 1
ATOM 3203 N N . GLY A 1 394 ? 11.199 -18.522 -56.517 1.00 90.25 394 GLY A N 1
ATOM 3204 C CA . GLY A 1 394 ? 11.332 -18.713 -57.963 1.00 90.25 394 GLY A CA 1
ATOM 3205 C C . GLY A 1 394 ? 12.773 -19.032 -58.377 1.00 90.25 394 GLY A C 1
ATOM 3206 O O . GLY A 1 394 ? 13.622 -19.298 -57.529 1.00 90.25 394 GLY A O 1
ATOM 3207 N N . ASP A 1 395 ? 13.065 -19.039 -59.683 1.00 91.19 395 ASP A N 1
ATOM 3208 C CA . ASP A 1 395 ? 14.443 -19.230 -60.165 1.00 91.19 395 ASP A CA 1
ATOM 3209 C C . ASP A 1 395 ? 15.282 -17.967 -59.914 1.00 91.19 395 ASP A C 1
ATOM 3211 O O . ASP A 1 395 ? 15.340 -17.052 -60.737 1.00 91.19 395 ASP A O 1
ATOM 3215 N N . ILE A 1 396 ? 15.965 -17.945 -58.771 1.00 92.00 396 ILE A N 1
ATOM 3216 C CA . ILE A 1 396 ? 16.822 -16.835 -58.338 1.00 92.00 396 ILE A CA 1
ATOM 3217 C C . ILE A 1 396 ? 18.036 -16.592 -59.253 1.00 92.00 396 ILE A C 1
ATOM 3219 O O . ILE A 1 396 ? 18.659 -15.537 -59.155 1.00 92.00 396 ILE A O 1
ATOM 3223 N N . ALA A 1 397 ? 18.379 -17.532 -60.145 1.00 90.44 397 ALA A N 1
ATOM 3224 C CA . ALA A 1 397 ? 19.499 -17.420 -61.082 1.00 90.44 397 ALA A CA 1
ATOM 3225 C C . ALA A 1 397 ? 19.067 -17.052 -62.516 1.00 90.44 397 ALA A C 1
ATOM 3227 O O . ALA A 1 397 ? 19.918 -16.993 -63.415 1.00 90.44 397 ALA A O 1
ATOM 3228 N N . ALA A 1 398 ? 17.778 -16.780 -62.756 1.00 88.88 398 ALA A N 1
ATOM 3229 C CA . ALA A 1 398 ? 17.256 -16.446 -64.084 1.00 88.88 398 ALA A CA 1
ATOM 3230 C C . ALA A 1 398 ? 18.003 -15.258 -64.728 1.00 88.88 398 ALA A C 1
ATOM 3232 O O . ALA A 1 398 ? 18.421 -15.328 -65.893 1.00 88.88 398 ALA A O 1
ATOM 3233 N N . GLU A 1 399 ? 18.261 -14.218 -63.932 1.00 88.44 399 GLU A N 1
ATOM 3234 C CA . GLU A 1 399 ? 18.911 -12.965 -64.338 1.00 88.44 399 GLU A CA 1
ATOM 3235 C C . GLU A 1 399 ? 20.432 -12.948 -64.115 1.00 88.44 399 GLU A C 1
ATOM 3237 O O . GLU A 1 399 ? 21.081 -11.921 -64.319 1.00 88.44 399 GLU A O 1
ATOM 3242 N N . CYS A 1 400 ? 21.026 -14.091 -63.762 1.00 89.31 400 CYS A N 1
ATOM 3243 C CA . CYS A 1 400 ? 22.461 -14.190 -63.517 1.00 89.31 400 CYS A CA 1
ATOM 3244 C C . CYS A 1 400 ? 23.278 -13.729 -64.739 1.00 89.31 400 CYS A C 1
ATOM 3246 O O . CYS A 1 400 ? 22.973 -14.094 -65.893 1.00 89.31 400 CYS A O 1
ATOM 3248 N N . ILE A 1 401 ? 24.352 -12.973 -64.469 1.00 85.62 401 ILE A N 1
ATOM 3249 C CA . ILE A 1 401 ? 25.258 -12.416 -65.488 1.00 85.62 401 ILE A CA 1
ATOM 3250 C C . ILE A 1 401 ? 25.902 -13.515 -66.340 1.00 85.62 401 ILE A C 1
ATOM 3252 O O . ILE A 1 401 ? 26.094 -13.359 -67.547 1.00 85.62 401 ILE A O 1
ATOM 3256 N N . PHE A 1 402 ? 26.162 -14.677 -65.739 1.00 85.50 402 PHE A N 1
ATOM 3257 C CA . PHE A 1 402 ? 26.757 -15.817 -66.418 1.00 85.50 402 PHE A CA 1
ATOM 3258 C C . PHE A 1 402 ? 25.687 -16.625 -67.150 1.00 85.50 402 PHE A C 1
ATOM 3260 O O . PHE A 1 402 ? 24.712 -17.074 -66.555 1.00 85.50 402 PHE A O 1
ATOM 3267 N N . LYS A 1 403 ? 25.873 -16.867 -68.452 1.00 83.81 403 LYS A N 1
ATOM 3268 C CA . LYS A 1 403 ? 24.915 -17.637 -69.273 1.00 83.81 403 LYS A CA 1
ATOM 3269 C C . LYS A 1 403 ? 25.135 -19.151 -69.228 1.00 83.81 403 LYS A C 1
ATOM 3271 O O . LYS A 1 403 ? 24.246 -19.917 -69.582 1.00 83.81 403 LYS A O 1
ATOM 3276 N N . LYS A 1 404 ? 26.308 -19.604 -68.776 1.00 85.94 404 LYS A N 1
ATOM 3277 C CA . LYS A 1 404 ? 26.636 -21.031 -68.693 1.00 85.94 404 LYS A CA 1
ATOM 3278 C C . LYS A 1 404 ? 25.927 -21.670 -67.494 1.00 85.94 404 LYS A C 1
ATOM 3280 O O . LYS A 1 404 ? 26.202 -21.311 -66.350 1.00 85.94 404 LYS A O 1
ATOM 3285 N N . ALA A 1 405 ? 25.084 -22.673 -67.749 1.00 81.12 405 ALA A N 1
ATOM 3286 C CA . ALA A 1 405 ? 24.299 -23.365 -66.719 1.00 81.12 405 ALA A CA 1
ATOM 3287 C C . ALA A 1 405 ? 25.155 -23.964 -65.586 1.00 81.12 405 ALA A C 1
ATOM 3289 O O . ALA A 1 405 ? 24.739 -23.958 -64.432 1.00 81.12 405 ALA A O 1
ATOM 3290 N N . SER A 1 406 ? 26.378 -24.420 -65.886 1.00 80.81 406 SER A N 1
ATOM 3291 C CA . SER A 1 406 ? 27.297 -24.943 -64.865 1.00 80.81 406 SER A CA 1
ATOM 3292 C C . SER A 1 406 ? 27.795 -23.870 -63.892 1.00 80.81 406 SER A C 1
ATOM 3294 O O . SER A 1 406 ? 28.053 -24.181 -62.739 1.00 80.81 406 SER A O 1
ATOM 3296 N N . VAL A 1 407 ? 27.935 -22.620 -64.347 1.00 82.31 407 VAL A N 1
ATOM 3297 C CA . VAL A 1 407 ? 28.385 -21.496 -63.506 1.00 82.31 407 VAL A CA 1
ATOM 3298 C C . VAL A 1 407 ? 27.235 -21.009 -62.630 1.00 82.31 407 VAL A C 1
ATOM 3300 O O . VAL A 1 407 ? 27.421 -20.784 -61.443 1.00 82.31 407 VAL A O 1
ATOM 3303 N N . ARG A 1 408 ? 26.013 -20.959 -63.173 1.00 86.31 408 ARG A N 1
ATOM 3304 C CA . ARG A 1 408 ? 24.806 -20.689 -62.373 1.00 86.31 408 ARG A CA 1
ATOM 3305 C C . ARG A 1 408 ? 24.605 -21.735 -61.276 1.00 86.31 408 ARG A C 1
ATOM 3307 O O . ARG A 1 408 ? 24.348 -21.385 -60.133 1.00 86.31 408 ARG A O 1
ATOM 3314 N N . ALA A 1 409 ? 24.787 -23.014 -61.612 1.00 87.00 409 ALA A N 1
ATOM 3315 C CA . ALA A 1 409 ? 24.680 -24.108 -60.650 1.00 87.00 409 ALA A CA 1
ATOM 3316 C C . ALA A 1 409 ? 25.734 -24.035 -59.529 1.00 87.00 409 ALA A C 1
ATOM 3318 O O . ALA A 1 409 ? 25.442 -24.434 -58.406 1.00 87.00 409 ALA A O 1
ATOM 3319 N N . PHE A 1 410 ? 26.928 -23.505 -59.815 1.00 88.69 410 PHE A N 1
ATOM 3320 C CA . PHE A 1 410 ? 27.969 -23.284 -58.809 1.00 88.69 410 PHE A CA 1
ATOM 3321 C C . PHE A 1 410 ? 27.519 -22.279 -57.741 1.00 88.69 410 PHE A C 1
ATOM 3323 O O . PHE A 1 410 ? 27.493 -22.622 -56.563 1.00 88.69 410 PHE A O 1
ATOM 3330 N N . PHE A 1 411 ? 27.062 -21.091 -58.146 1.00 89.94 411 PHE A N 1
ATOM 3331 C CA . PHE A 1 411 ? 26.579 -20.087 -57.195 1.00 89.94 411 PHE A CA 1
ATOM 3332 C C . PHE A 1 411 ? 25.310 -20.525 -56.451 1.00 89.94 411 PHE A C 1
ATOM 3334 O O . PHE A 1 411 ? 25.172 -20.262 -55.262 1.00 89.94 411 PHE A O 1
ATOM 3341 N N . LEU A 1 412 ? 24.397 -21.250 -57.109 1.00 91.31 412 LEU A N 1
ATOM 3342 C CA . LEU A 1 412 ? 23.248 -21.859 -56.424 1.00 91.31 412 LEU A CA 1
ATOM 3343 C C . LEU A 1 412 ? 23.687 -22.871 -55.354 1.00 91.31 412 LEU A C 1
ATOM 3345 O O . LEU A 1 412 ? 23.015 -23.014 -54.334 1.00 91.31 412 LEU A O 1
ATOM 3349 N N . GLY A 1 413 ? 24.817 -23.550 -55.571 1.00 88.31 413 GLY A N 1
ATOM 3350 C CA . GLY A 1 413 ? 25.464 -24.390 -54.569 1.00 88.31 413 GLY A CA 1
ATOM 3351 C C . GLY A 1 413 ? 25.878 -23.594 -53.332 1.00 88.31 413 GLY A C 1
ATOM 3352 O O . GLY A 1 413 ? 25.496 -23.985 -52.234 1.00 88.31 413 GLY A O 1
ATOM 3353 N N . ILE A 1 414 ? 26.555 -22.455 -53.517 1.00 90.19 414 ILE A N 1
ATOM 3354 C CA . ILE A 1 414 ? 26.964 -21.548 -52.427 1.00 90.19 414 ILE A CA 1
ATOM 3355 C C . ILE A 1 414 ? 25.742 -21.080 -51.626 1.00 90.19 414 ILE A C 1
ATOM 3357 O O . ILE A 1 414 ? 25.708 -21.215 -50.406 1.00 90.19 414 ILE A O 1
ATOM 3361 N N . VAL A 1 415 ? 24.676 -20.634 -52.305 1.00 93.06 415 VAL A N 1
ATOM 3362 C CA . VAL A 1 415 ? 23.418 -20.233 -51.644 1.00 93.06 415 VAL A CA 1
ATOM 3363 C C . VAL A 1 415 ? 22.860 -21.359 -50.777 1.00 93.06 415 VAL A C 1
ATOM 3365 O O . VAL A 1 415 ? 22.476 -21.135 -49.629 1.00 93.06 415 VAL A O 1
ATOM 3368 N N . CYS A 1 416 ? 22.816 -22.583 -51.306 1.00 91.81 416 CYS A N 1
ATOM 3369 C CA . CYS A 1 416 ? 22.301 -23.728 -50.560 1.00 91.81 416 CYS A CA 1
ATOM 3370 C C . CYS A 1 416 ? 23.206 -24.112 -49.386 1.00 91.81 416 CYS A C 1
ATOM 3372 O O . CYS A 1 416 ? 22.691 -24.541 -48.357 1.00 91.81 416 CYS A O 1
ATOM 3374 N N . GLU A 1 417 ? 24.523 -23.959 -49.515 1.00 91.44 417 GLU A N 1
ATOM 3375 C CA . GLU A 1 417 ? 25.479 -24.218 -48.438 1.00 91.44 417 GLU A CA 1
ATOM 3376 C C . GLU A 1 417 ? 25.317 -23.199 -47.300 1.00 91.44 417 GLU A C 1
ATOM 3378 O O . GLU A 1 417 ? 25.222 -23.612 -46.144 1.00 91.44 417 GLU A O 1
ATOM 3383 N N . VAL A 1 418 ? 25.154 -21.904 -47.596 1.00 90.94 418 VAL A N 1
ATOM 3384 C CA . VAL A 1 418 ? 24.858 -20.876 -46.577 1.00 90.94 418 VAL A CA 1
ATOM 3385 C C . VAL A 1 418 ? 23.512 -21.147 -45.890 1.00 90.94 418 VAL A C 1
ATOM 3387 O O . VAL A 1 418 ? 23.425 -21.138 -44.661 1.00 90.94 418 VAL A O 1
ATOM 3390 N N . VAL A 1 419 ? 22.458 -21.464 -46.652 1.00 91.44 419 VAL A N 1
ATOM 3391 C CA . VAL A 1 419 ? 21.134 -21.805 -46.091 1.00 91.44 419 VAL A CA 1
ATOM 3392 C C . VAL A 1 419 ? 21.203 -23.043 -45.200 1.00 91.44 419 VAL A C 1
ATOM 3394 O O . VAL A 1 419 ? 20.616 -23.053 -44.119 1.00 91.44 419 VAL A O 1
ATOM 3397 N N . MET A 1 420 ? 21.926 -24.076 -45.632 1.00 88.19 420 MET A N 1
ATOM 3398 C CA . MET A 1 420 ? 22.129 -25.290 -44.847 1.00 88.19 420 MET A CA 1
ATOM 3399 C C . MET A 1 420 ? 22.802 -24.959 -43.516 1.00 88.19 420 MET A C 1
ATOM 3401 O O . MET A 1 420 ? 22.294 -25.346 -42.468 1.00 88.19 420 MET A O 1
ATOM 3405 N N . GLN A 1 421 ? 23.891 -24.186 -43.543 1.00 87.50 421 GLN A N 1
ATOM 3406 C CA . GLN A 1 421 ? 24.615 -23.807 -42.332 1.00 87.50 421 GLN A CA 1
ATOM 3407 C C . GLN A 1 421 ? 23.742 -23.003 -41.357 1.00 87.50 421 GLN A C 1
ATOM 3409 O O . GLN A 1 421 ? 23.820 -23.228 -40.152 1.00 87.50 421 GLN A O 1
ATOM 3414 N N . LEU A 1 422 ? 22.863 -22.130 -41.856 1.00 86.31 422 LEU A N 1
ATOM 3415 C CA . LEU A 1 422 ? 21.915 -21.378 -41.024 1.00 86.31 422 LEU A CA 1
ATOM 3416 C C . LEU A 1 422 ? 20.808 -22.244 -40.403 1.00 86.31 422 LEU A C 1
ATOM 3418 O O . LEU A 1 422 ? 20.234 -21.855 -39.383 1.00 86.31 422 LEU A O 1
ATOM 3422 N N . GLN A 1 423 ? 20.488 -23.386 -41.017 1.00 85.00 423 GLN A N 1
ATOM 3423 C CA . GLN A 1 423 ? 19.476 -24.328 -40.532 1.00 85.00 423 GLN A CA 1
ATOM 3424 C C . GLN A 1 423 ? 20.046 -25.365 -39.560 1.00 85.00 423 GLN A C 1
ATOM 3426 O O . GLN A 1 423 ? 19.326 -25.807 -38.666 1.00 85.00 423 GLN A O 1
ATOM 3431 N N . THR A 1 424 ? 21.302 -25.783 -39.744 1.00 82.19 424 THR A N 1
ATOM 3432 C CA . THR A 1 424 ? 21.883 -26.922 -39.015 1.00 82.19 424 THR A CA 1
ATOM 3433 C C . THR A 1 424 ? 22.782 -26.530 -37.852 1.00 82.19 424 THR A C 1
ATOM 3435 O O . THR A 1 424 ? 22.930 -27.321 -36.924 1.00 82.19 424 THR A O 1
ATOM 3438 N N . ASN A 1 425 ? 23.418 -25.360 -37.904 1.00 83.56 425 ASN A N 1
ATOM 3439 C CA . ASN A 1 425 ? 24.414 -24.973 -36.910 1.00 83.56 425 ASN A CA 1
ATOM 3440 C C . ASN A 1 425 ? 23.770 -24.227 -35.736 1.00 83.56 425 ASN A C 1
ATOM 3442 O O . ASN A 1 425 ? 22.799 -23.490 -35.905 1.00 83.56 425 ASN A O 1
ATOM 3446 N N . ASP A 1 426 ? 24.343 -24.392 -34.544 1.00 79.81 426 ASP A N 1
ATOM 3447 C CA . ASP A 1 426 ? 23.990 -23.565 -33.392 1.00 79.81 426 ASP A CA 1
ATOM 3448 C C . ASP A 1 426 ? 24.470 -22.112 -33.561 1.00 79.81 426 ASP A C 1
ATOM 3450 O O . ASP A 1 426 ? 25.351 -21.804 -34.371 1.00 79.81 426 ASP A O 1
ATOM 3454 N N . ASP A 1 427 ? 23.905 -21.213 -32.754 1.00 75.44 427 ASP A N 1
ATOM 3455 C CA . ASP A 1 427 ? 24.175 -19.775 -32.820 1.00 75.44 427 ASP A CA 1
ATOM 3456 C C . ASP A 1 427 ? 25.667 -19.442 -32.671 1.00 75.44 427 ASP A C 1
ATOM 3458 O O . ASP A 1 427 ? 26.164 -18.545 -33.347 1.00 75.44 427 ASP A O 1
ATOM 3462 N N . ARG A 1 428 ? 26.415 -20.185 -31.844 1.00 77.69 428 ARG A N 1
ATOM 3463 C CA . ARG A 1 428 ? 27.847 -19.943 -31.604 1.00 77.69 428 ARG A CA 1
ATOM 3464 C C . ARG A 1 428 ? 28.682 -20.282 -32.836 1.00 77.69 428 ARG A C 1
ATOM 3466 O O . ARG A 1 428 ? 29.599 -19.540 -33.186 1.00 77.69 428 ARG A O 1
ATOM 3473 N N . THR A 1 429 ? 28.347 -21.382 -33.496 1.00 79.56 429 THR A N 1
ATOM 3474 C CA . THR A 1 429 ? 29.004 -21.836 -34.722 1.00 79.56 429 THR A CA 1
ATOM 3475 C C . THR A 1 429 ? 28.671 -20.908 -35.893 1.00 79.56 429 THR A C 1
ATOM 3477 O O . THR A 1 429 ? 29.564 -20.550 -36.662 1.00 79.56 429 THR A O 1
ATOM 3480 N N . ILE A 1 430 ? 27.421 -20.439 -35.995 1.00 79.56 430 ILE A N 1
ATOM 3481 C CA . ILE A 1 430 ? 27.014 -19.428 -36.986 1.00 79.56 430 ILE A CA 1
ATOM 3482 C C . ILE A 1 430 ? 27.807 -18.129 -36.789 1.00 79.56 430 ILE A C 1
ATOM 3484 O O . ILE A 1 430 ? 28.339 -17.601 -37.759 1.00 79.56 430 ILE A O 1
ATOM 3488 N N . ILE A 1 431 ? 27.958 -17.646 -35.549 1.00 79.00 431 ILE A N 1
ATOM 3489 C CA . ILE A 1 431 ? 28.737 -16.430 -35.253 1.00 79.00 431 ILE A CA 1
ATOM 3490 C C . ILE A 1 431 ? 30.186 -16.567 -35.733 1.00 79.00 431 ILE A C 1
ATOM 3492 O O . ILE A 1 431 ? 30.697 -15.652 -36.371 1.00 79.00 431 ILE A O 1
ATOM 3496 N N . SER A 1 432 ? 30.835 -17.713 -35.489 1.00 81.56 432 SER A N 1
ATOM 3497 C CA . SER A 1 432 ? 32.226 -17.928 -35.926 1.00 81.56 432 SER A CA 1
ATOM 3498 C C . SER A 1 432 ? 32.425 -17.953 -37.444 1.00 81.56 432 SER A C 1
ATOM 3500 O O . SER A 1 432 ? 33.541 -17.744 -37.903 1.00 81.56 432 SER A O 1
ATOM 3502 N N . LYS A 1 433 ? 31.360 -18.201 -38.214 1.00 84.69 433 LYS A N 1
ATOM 3503 C CA . LYS A 1 433 ? 31.387 -18.300 -39.681 1.00 84.69 433 LYS A CA 1
ATOM 3504 C C . LYS A 1 433 ? 30.645 -17.157 -40.377 1.00 84.69 433 LYS A C 1
ATOM 3506 O O . LYS A 1 433 ? 30.477 -17.183 -41.591 1.00 84.69 433 LYS A O 1
ATOM 3511 N N . MET A 1 434 ? 30.180 -16.163 -39.620 1.00 85.19 434 MET A N 1
ATOM 3512 C CA . MET A 1 434 ? 29.333 -15.089 -40.143 1.00 85.19 434 MET A CA 1
ATOM 3513 C C . MET A 1 434 ? 30.040 -14.292 -41.246 1.00 85.19 434 MET A C 1
ATOM 3515 O O . MET A 1 434 ? 29.431 -13.979 -42.259 1.00 85.19 434 MET A O 1
ATOM 3519 N N . GLU A 1 435 ? 31.329 -14.009 -41.070 1.00 83.94 435 GLU A N 1
ATOM 3520 C CA . GLU A 1 435 ? 32.137 -13.254 -42.036 1.00 83.94 435 GLU A CA 1
ATOM 3521 C C . GLU A 1 435 ? 32.344 -14.024 -43.354 1.00 83.94 435 GLU A C 1
ATOM 3523 O O . GLU A 1 435 ? 32.243 -13.449 -44.439 1.00 83.94 435 GLU A O 1
ATOM 3528 N N . GLU A 1 436 ? 32.532 -15.345 -43.267 1.00 88.75 436 GLU A N 1
ATOM 3529 C CA . GLU A 1 436 ? 32.610 -16.250 -44.423 1.00 88.75 436 GLU A CA 1
ATOM 3530 C C . GLU A 1 436 ? 31.272 -16.268 -45.185 1.00 88.75 436 GLU A C 1
ATOM 3532 O O . GLU A 1 436 ? 31.236 -16.012 -46.386 1.00 88.75 436 GLU A O 1
ATOM 3537 N N . MET A 1 437 ? 30.149 -16.440 -44.475 1.00 90.31 437 MET A N 1
ATOM 3538 C CA . MET A 1 437 ? 28.808 -16.424 -45.080 1.00 90.31 437 MET A CA 1
ATOM 3539 C C . MET A 1 437 ? 28.445 -15.068 -45.702 1.00 90.31 437 MET A C 1
ATOM 3541 O O . MET A 1 437 ? 27.781 -15.017 -46.736 1.00 90.31 437 MET A O 1
ATOM 3545 N N . GLU A 1 438 ? 28.843 -13.956 -45.078 1.00 88.81 438 GLU A N 1
ATOM 3546 C CA . GLU A 1 438 ? 28.632 -12.610 -45.622 1.00 88.81 438 GLU A CA 1
ATOM 3547 C C . GLU A 1 438 ? 29.435 -12.387 -46.906 1.00 88.81 438 GLU A C 1
ATOM 3549 O O . GLU A 1 438 ? 28.939 -11.722 -47.823 1.00 88.81 438 GLU A O 1
ATOM 3554 N N . THR A 1 439 ? 30.641 -12.951 -46.985 1.00 91.12 439 THR A N 1
ATOM 3555 C CA . THR A 1 439 ? 31.485 -12.915 -48.185 1.00 91.12 439 THR A CA 1
ATOM 3556 C C . THR A 1 439 ? 30.841 -13.726 -49.308 1.00 91.12 439 THR A C 1
ATOM 3558 O O . THR A 1 439 ? 30.578 -13.172 -50.375 1.00 91.12 439 THR A O 1
ATOM 3561 N N . ASP A 1 440 ? 30.447 -14.971 -49.029 1.00 90.69 440 ASP A N 1
ATOM 3562 C CA . ASP A 1 440 ? 29.746 -15.856 -49.969 1.00 90.69 440 ASP A CA 1
ATOM 3563 C C . ASP A 1 440 ? 28.477 -15.212 -50.550 1.00 90.69 440 ASP A C 1
ATOM 3565 O O . ASP A 1 440 ? 28.238 -15.238 -51.761 1.00 90.69 440 ASP A O 1
ATOM 3569 N N . VAL A 1 441 ? 27.649 -14.591 -49.701 1.00 91.56 441 VAL A N 1
ATOM 3570 C CA . VAL A 1 441 ? 26.434 -13.895 -50.153 1.00 91.56 441 VAL A CA 1
ATOM 3571 C C . VAL A 1 441 ? 26.778 -12.683 -51.018 1.00 91.56 441 VAL A C 1
ATOM 3573 O O . VAL A 1 441 ? 26.107 -12.460 -52.023 1.00 91.56 441 VAL A O 1
ATOM 3576 N N . SER A 1 442 ? 27.843 -11.945 -50.698 1.00 90.88 442 SER A N 1
ATOM 3577 C CA . SER A 1 442 ? 28.274 -10.787 -51.495 1.00 90.88 442 SER A CA 1
ATOM 3578 C C . SER A 1 442 ? 28.769 -11.199 -52.888 1.00 90.88 442 SER A C 1
ATOM 3580 O O . SER A 1 442 ? 28.460 -10.535 -53.878 1.00 90.88 442 SER A O 1
ATOM 3582 N N . GLU A 1 443 ? 29.485 -12.321 -52.996 1.00 88.25 443 GLU A N 1
ATOM 3583 C CA . GLU A 1 443 ? 29.929 -12.875 -54.282 1.00 88.25 443 GLU A CA 1
ATOM 3584 C C . GLU A 1 443 ? 28.752 -13.362 -55.142 1.00 88.25 443 GLU A C 1
ATOM 3586 O O . GLU A 1 443 ? 28.719 -13.147 -56.358 1.00 88.25 443 GLU A O 1
ATOM 3591 N N . VAL A 1 444 ? 27.746 -13.975 -54.512 1.00 92.06 444 VAL A N 1
ATOM 3592 C CA . VAL A 1 444 ? 26.502 -14.390 -55.176 1.00 92.06 444 VAL A CA 1
ATOM 3593 C C . VAL A 1 444 ? 25.692 -13.177 -55.658 1.00 92.06 444 VAL A C 1
ATOM 3595 O O . VAL A 1 444 ? 25.184 -13.187 -56.783 1.00 92.06 444 VAL A O 1
ATOM 3598 N N . GLU A 1 445 ? 25.594 -12.119 -54.849 1.00 90.56 445 GLU A N 1
ATOM 3599 C CA . GLU A 1 445 ? 24.941 -10.856 -55.224 1.00 90.56 445 GLU A CA 1
ATOM 3600 C C . GLU A 1 445 ? 25.658 -10.198 -56.412 1.00 90.56 445 GLU A C 1
ATOM 3602 O O . GLU A 1 445 ? 25.008 -9.786 -57.376 1.00 90.56 445 GLU A O 1
ATOM 3607 N N . ALA A 1 446 ? 26.996 -10.184 -56.411 1.00 89.62 446 ALA A N 1
ATOM 3608 C CA . ALA A 1 446 ? 27.803 -9.668 -57.518 1.00 89.62 446 ALA A CA 1
ATOM 3609 C C . ALA A 1 446 ? 27.594 -10.448 -58.833 1.00 89.62 446 ALA A C 1
ATOM 3611 O O . ALA A 1 446 ? 27.717 -9.883 -59.921 1.00 89.62 446 ALA A O 1
ATOM 3612 N N . ALA A 1 447 ? 27.213 -11.729 -58.756 1.00 90.19 447 ALA A N 1
ATOM 3613 C CA . ALA A 1 447 ? 26.819 -12.543 -59.910 1.00 90.19 447 ALA A CA 1
ATOM 3614 C C . ALA A 1 447 ? 25.383 -12.266 -60.417 1.00 90.19 447 ALA A C 1
ATOM 3616 O O . ALA A 1 447 ? 24.915 -12.937 -61.351 1.00 90.19 447 ALA A O 1
ATOM 3617 N N . ASN A 1 448 ? 24.694 -11.278 -59.835 1.00 91.00 448 ASN A N 1
ATOM 3618 C CA . ASN A 1 448 ? 23.300 -10.912 -60.088 1.00 91.00 448 ASN A CA 1
ATOM 3619 C C . ASN A 1 448 ? 22.323 -12.074 -59.842 1.00 91.00 448 ASN A C 1
ATOM 3621 O O . ASN A 1 448 ? 21.455 -12.370 -60.666 1.00 91.00 448 ASN A O 1
ATOM 3625 N N . ILE A 1 449 ? 22.516 -12.781 -58.728 1.00 91.94 449 ILE A N 1
ATOM 3626 C CA . ILE A 1 449 ? 21.592 -13.808 -58.239 1.00 91.94 449 ILE A CA 1
ATOM 3627 C C . ILE A 1 449 ? 20.756 -13.203 -57.115 1.00 91.94 449 ILE A C 1
ATOM 3629 O O . ILE A 1 449 ? 21.270 -12.546 -56.212 1.00 91.94 449 ILE A O 1
ATOM 3633 N N . HIS A 1 450 ? 19.446 -13.428 -57.167 1.00 91.50 450 HIS A N 1
ATOM 3634 C CA . HIS A 1 450 ? 18.478 -12.772 -56.286 1.00 91.50 450 HIS A CA 1
ATOM 3635 C C . HIS A 1 450 ? 18.464 -13.376 -54.870 1.00 91.50 450 HIS A C 1
ATOM 3637 O O . HIS A 1 450 ? 17.677 -14.279 -54.571 1.00 91.50 450 HIS A O 1
ATOM 3643 N N . VAL A 1 451 ? 19.329 -12.866 -53.982 1.00 92.44 451 VAL A N 1
ATOM 3644 C CA . VAL A 1 451 ? 19.513 -13.361 -52.596 1.00 92.44 451 VAL A CA 1
ATOM 3645 C C . VAL A 1 451 ? 19.340 -12.307 -51.495 1.00 92.44 451 VAL A C 1
ATOM 3647 O O . VAL A 1 451 ? 19.732 -12.530 -50.351 1.00 92.44 451 VAL A O 1
ATOM 3650 N N . SER A 1 452 ? 18.671 -11.189 -51.783 1.00 89.38 452 SER A N 1
ATOM 3651 C CA . SER A 1 452 ? 18.404 -10.121 -50.800 1.00 89.38 452 SER A CA 1
ATOM 3652 C C . SER A 1 452 ? 17.692 -10.608 -49.523 1.00 89.38 452 SER A C 1
ATOM 3654 O O . SER A 1 452 ? 17.894 -10.069 -48.431 1.00 89.38 452 SER A O 1
ATOM 3656 N N . TRP A 1 453 ? 16.895 -11.675 -49.627 1.00 92.31 453 TRP A N 1
ATOM 3657 C CA . TRP A 1 453 ? 16.245 -12.339 -48.493 1.00 92.31 453 TRP A CA 1
ATOM 3658 C C . TRP A 1 453 ? 17.249 -13.038 -47.563 1.00 92.31 453 TRP A C 1
ATOM 3660 O O . TRP A 1 453 ? 17.060 -13.036 -46.347 1.00 92.31 453 TRP A O 1
ATOM 3670 N N . LEU A 1 454 ? 18.326 -13.601 -48.115 1.00 90.94 454 LEU A N 1
ATOM 3671 C CA . LEU A 1 454 ? 19.373 -14.290 -47.364 1.00 90.94 454 LEU A CA 1
ATOM 3672 C C . LEU A 1 454 ? 20.273 -13.280 -46.647 1.00 90.94 454 LEU A C 1
ATOM 3674 O O . LEU A 1 454 ? 20.523 -13.436 -45.453 1.00 90.94 454 LEU A O 1
ATOM 3678 N N . ARG A 1 455 ? 20.643 -12.189 -47.333 1.00 89.94 455 ARG A N 1
ATOM 3679 C CA . ARG A 1 455 ? 21.307 -11.013 -46.741 1.00 89.94 455 ARG A CA 1
ATOM 3680 C C . ARG A 1 455 ? 20.526 -10.482 -45.539 1.00 89.94 455 ARG A C 1
ATOM 3682 O O . ARG A 1 455 ? 21.074 -10.353 -44.450 1.00 89.94 455 ARG A O 1
ATOM 3689 N N . SER A 1 456 ? 19.224 -10.252 -45.711 1.00 86.81 456 SER A N 1
ATOM 3690 C CA . SER A 1 456 ? 18.351 -9.774 -44.627 1.00 86.81 456 SER A CA 1
ATOM 3691 C C . SER A 1 456 ? 18.339 -10.724 -43.421 1.00 86.81 456 SER A C 1
ATOM 3693 O O . SER A 1 456 ? 18.280 -10.283 -42.273 1.00 86.81 456 SER A O 1
ATOM 3695 N N . HIS A 1 457 ? 18.409 -12.035 -43.666 1.00 85.50 457 HIS A N 1
ATOM 3696 C CA . HIS A 1 457 ? 18.415 -13.041 -42.608 1.00 85.50 457 HIS A CA 1
ATOM 3697 C C . HIS A 1 457 ? 19.746 -13.090 -41.840 1.00 85.50 457 HIS A C 1
ATOM 3699 O O . HIS A 1 457 ? 19.737 -13.237 -40.615 1.00 85.50 457 HIS A O 1
ATOM 3705 N N . LEU A 1 458 ? 20.877 -12.919 -42.534 1.00 85.25 458 LEU A N 1
ATOM 3706 C CA . LEU A 1 458 ? 22.202 -12.825 -41.912 1.00 85.25 458 LEU A CA 1
ATOM 3707 C C . LEU A 1 458 ? 22.319 -11.582 -41.015 1.00 85.25 458 LEU A C 1
ATOM 3709 O O . LEU A 1 458 ? 22.722 -11.696 -39.857 1.00 85.25 458 LEU A O 1
ATOM 3713 N N . GLU A 1 459 ? 21.858 -10.418 -41.481 1.00 82.12 459 GLU A N 1
ATOM 3714 C CA . GLU A 1 459 ? 21.881 -9.176 -40.690 1.00 82.12 459 GLU A CA 1
ATOM 3715 C C . GLU A 1 459 ? 21.013 -9.265 -39.421 1.00 82.12 459 GLU A C 1
ATOM 3717 O O . GLU A 1 459 ? 21.409 -8.828 -38.333 1.00 82.12 459 GLU A O 1
ATOM 3722 N N . ALA A 1 460 ? 19.839 -9.898 -39.514 1.00 81.94 460 ALA A N 1
ATOM 3723 C CA . ALA A 1 460 ? 18.974 -10.138 -38.358 1.00 81.94 460 ALA A CA 1
ATOM 3724 C C . ALA A 1 460 ? 19.639 -11.055 -37.311 1.00 81.94 460 ALA A C 1
ATOM 3726 O O . ALA A 1 460 ? 19.515 -10.839 -36.103 1.00 81.94 460 ALA A O 1
ATOM 3727 N N . ARG A 1 461 ? 20.392 -12.065 -37.761 1.00 77.31 461 ARG A N 1
ATOM 3728 C CA . ARG A 1 461 ? 21.157 -12.966 -36.884 1.00 77.31 461 ARG A CA 1
ATOM 3729 C C . ARG A 1 461 ? 22.327 -12.240 -36.211 1.00 77.31 461 ARG A C 1
ATOM 3731 O O . ARG A 1 461 ? 22.514 -12.378 -35.001 1.00 77.31 461 ARG A O 1
ATOM 3738 N N . LYS A 1 462 ? 23.078 -11.432 -36.963 1.00 77.50 462 LYS A N 1
ATOM 3739 C CA . LYS A 1 462 ? 24.214 -10.634 -36.471 1.00 77.50 462 LYS A CA 1
ATOM 3740 C C . LYS A 1 462 ? 23.796 -9.635 -35.392 1.00 77.50 462 LYS A C 1
ATOM 3742 O O . LYS A 1 462 ? 24.398 -9.587 -34.319 1.00 77.50 462 LYS A O 1
ATOM 3747 N N . THR A 1 463 ? 22.721 -8.888 -35.643 1.00 73.12 463 THR A N 1
ATOM 3748 C CA . THR A 1 463 ? 22.165 -7.920 -34.683 1.00 73.12 463 THR A CA 1
ATOM 3749 C C . THR A 1 463 ? 21.662 -8.601 -33.407 1.00 73.12 463 THR A C 1
ATOM 3751 O O . THR A 1 463 ? 21.938 -8.117 -32.308 1.00 73.12 463 THR A O 1
ATOM 3754 N N . SER A 1 464 ? 21.013 -9.765 -33.522 1.00 71.69 464 SER A N 1
ATOM 3755 C CA . SER A 1 464 ? 20.569 -10.565 -32.370 1.00 71.69 464 SER A CA 1
ATOM 3756 C C . SER A 1 464 ? 21.735 -11.061 -31.499 1.00 71.69 464 SER A C 1
ATOM 3758 O O . SER A 1 464 ? 21.694 -10.926 -30.274 1.00 71.69 464 SER A O 1
ATOM 3760 N N . SER A 1 465 ? 22.815 -11.551 -32.118 1.00 69.12 465 SER A N 1
ATOM 3761 C CA . SER A 1 465 ? 24.029 -11.983 -31.411 1.00 69.12 465 SER A CA 1
ATOM 3762 C C . SER A 1 465 ? 24.698 -10.836 -30.648 1.00 69.12 465 SER A C 1
ATOM 3764 O O . SER A 1 465 ? 24.973 -10.946 -29.450 1.00 69.12 465 SER A O 1
ATOM 3766 N N . LEU A 1 466 ? 24.908 -9.698 -31.317 1.00 67.75 466 LEU A N 1
ATOM 3767 C CA . LEU A 1 466 ? 25.549 -8.527 -30.717 1.00 67.75 466 LEU A CA 1
ATOM 3768 C C . LEU A 1 466 ? 24.722 -7.974 -29.542 1.00 67.75 466 LEU A C 1
ATOM 3770 O O . LEU A 1 466 ? 25.266 -7.551 -28.519 1.00 67.75 466 LEU A O 1
ATOM 3774 N N . MET A 1 467 ? 23.392 -8.042 -29.645 1.00 60.22 467 MET A N 1
ATOM 3775 C CA . MET A 1 467 ? 22.467 -7.679 -28.571 1.00 60.22 467 MET A CA 1
ATOM 3776 C C . MET A 1 467 ? 22.545 -8.639 -27.369 1.00 60.22 467 MET A C 1
ATOM 3778 O O . MET A 1 467 ? 22.474 -8.198 -26.221 1.00 60.22 467 MET A O 1
ATOM 3782 N N . MET A 1 468 ? 22.728 -9.945 -27.593 1.00 66.81 468 MET A N 1
ATOM 3783 C CA . MET A 1 468 ? 22.912 -10.917 -26.505 1.00 66.81 468 MET A CA 1
ATOM 3784 C C . MET A 1 468 ? 24.250 -10.723 -25.786 1.00 66.81 468 MET A C 1
ATOM 3786 O O . MET A 1 468 ? 24.295 -10.719 -24.554 1.00 66.81 468 MET A O 1
ATOM 3790 N N . GLU A 1 469 ? 25.331 -10.511 -26.536 1.00 68.88 469 GLU A N 1
ATOM 3791 C CA . GLU A 1 469 ? 26.667 -10.302 -25.975 1.00 68.88 469 GLU A CA 1
ATOM 3792 C C . GLU A 1 469 ? 26.752 -8.989 -25.183 1.00 68.88 469 GLU A C 1
ATOM 3794 O O . GLU A 1 469 ? 27.274 -8.961 -24.066 1.00 68.88 469 GLU A O 1
ATOM 3799 N N . THR A 1 470 ? 26.166 -7.907 -25.703 1.00 61.38 470 THR A N 1
ATOM 3800 C CA . THR A 1 470 ? 26.072 -6.628 -24.979 1.00 61.38 470 THR A CA 1
ATOM 3801 C C . THR A 1 470 ? 25.210 -6.750 -23.725 1.00 61.38 470 THR A C 1
ATOM 3803 O O . THR A 1 470 ? 25.604 -6.248 -22.673 1.00 61.38 470 THR A O 1
ATOM 3806 N N . LYS A 1 471 ? 24.088 -7.482 -23.771 1.00 57.62 471 LYS A N 1
ATOM 3807 C CA . LYS A 1 471 ? 23.250 -7.759 -22.592 1.00 57.62 471 LYS A CA 1
ATOM 3808 C C . LYS A 1 471 ? 23.995 -8.568 -21.527 1.00 57.62 471 LYS A C 1
ATOM 3810 O O . LYS A 1 471 ? 23.884 -8.259 -20.339 1.00 57.62 471 LYS A O 1
ATOM 3815 N N . ALA A 1 472 ? 24.779 -9.568 -21.930 1.00 64.50 472 ALA A N 1
ATOM 3816 C CA . ALA A 1 472 ? 25.603 -10.361 -21.021 1.00 64.50 472 ALA A CA 1
ATOM 3817 C C . ALA A 1 472 ? 26.719 -9.516 -20.382 1.00 64.50 472 ALA A C 1
ATOM 3819 O O . ALA A 1 472 ? 26.854 -9.512 -19.157 1.00 64.50 472 ALA A O 1
ATOM 3820 N N . LYS A 1 473 ? 27.455 -8.729 -21.183 1.00 64.12 473 LYS A N 1
ATOM 3821 C CA . LYS A 1 473 ? 28.484 -7.792 -20.694 1.00 64.12 473 LYS A CA 1
ATOM 3822 C C . LYS A 1 473 ? 27.892 -6.759 -19.736 1.00 64.12 473 LYS A C 1
ATOM 3824 O O . LYS A 1 473 ? 28.430 -6.568 -18.651 1.00 64.12 473 LYS A O 1
ATOM 3829 N N . MET A 1 474 ? 26.746 -6.170 -20.077 1.00 51.62 474 MET A N 1
ATOM 3830 C CA . MET A 1 474 ? 26.028 -5.211 -19.232 1.00 51.62 474 MET A CA 1
ATOM 3831 C C . MET A 1 474 ? 25.565 -5.838 -17.912 1.00 51.62 474 MET A C 1
ATOM 3833 O O . MET A 1 474 ? 25.691 -5.229 -16.854 1.00 51.62 474 MET A O 1
ATOM 3837 N N . SER A 1 475 ? 25.066 -7.077 -17.943 1.00 53.34 475 SER A N 1
ATOM 3838 C CA . SER A 1 475 ? 24.695 -7.819 -16.734 1.00 53.34 475 SER A CA 1
ATOM 3839 C C . SER A 1 475 ? 25.904 -8.068 -15.823 1.00 53.34 475 SER A C 1
ATOM 3841 O O . SER A 1 475 ? 25.804 -7.898 -14.608 1.00 53.34 475 SER A O 1
ATOM 3843 N N . SER A 1 476 ? 27.052 -8.444 -16.389 1.00 59.56 476 SER A N 1
ATOM 3844 C CA . SER A 1 476 ? 28.291 -8.653 -15.630 1.00 59.56 476 SER A CA 1
ATOM 3845 C C . SER A 1 476 ? 28.852 -7.346 -15.061 1.00 59.56 476 SER A C 1
ATOM 3847 O O . SER A 1 476 ? 29.170 -7.299 -13.876 1.00 59.56 476 SER A O 1
ATOM 3849 N N . LEU A 1 477 ? 28.875 -6.265 -15.849 1.00 64.31 477 LEU A N 1
ATOM 3850 C CA . LEU A 1 477 ? 29.236 -4.914 -15.398 1.00 64.31 477 LEU A CA 1
ATOM 3851 C C . LEU A 1 477 ? 28.323 -4.433 -14.267 1.00 64.31 477 LEU A C 1
ATOM 3853 O O . LEU A 1 477 ? 28.804 -3.957 -13.245 1.00 64.31 477 LEU A O 1
ATOM 3857 N N . LYS A 1 478 ? 27.006 -4.641 -14.391 1.00 56.34 478 LYS A N 1
ATOM 3858 C CA . LYS A 1 478 ? 26.032 -4.316 -13.341 1.00 56.34 478 LYS A CA 1
ATOM 3859 C C . LYS A 1 478 ? 26.302 -5.094 -12.052 1.00 56.34 478 LYS A C 1
ATOM 3861 O O . LYS A 1 478 ? 26.158 -4.533 -10.969 1.00 56.34 478 LYS A O 1
ATOM 3866 N N . LYS A 1 479 ? 26.686 -6.373 -12.141 1.00 61.06 479 LYS A N 1
ATOM 3867 C CA . LYS A 1 479 ? 27.070 -7.180 -10.969 1.00 61.06 479 LYS A CA 1
ATOM 3868 C C . LYS A 1 479 ? 28.364 -6.674 -10.327 1.00 61.06 479 LYS A C 1
ATOM 3870 O O . LYS A 1 479 ? 28.399 -6.560 -9.106 1.00 61.06 479 LYS A O 1
ATOM 3875 N N . ALA A 1 480 ? 29.375 -6.343 -11.130 1.00 66.00 480 ALA A N 1
ATOM 3876 C C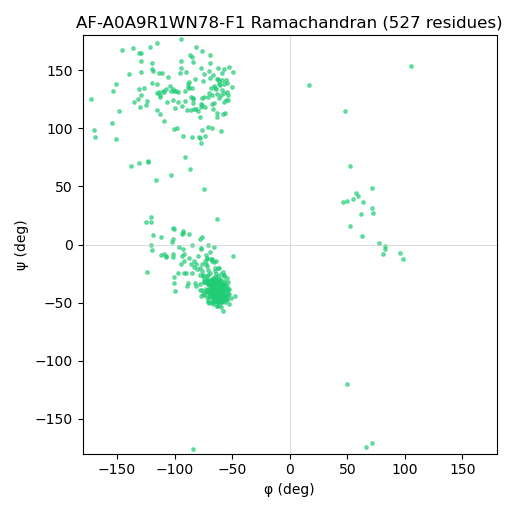A . ALA A 1 480 ? 30.641 -5.795 -10.646 1.00 66.00 480 ALA A CA 1
ATOM 3877 C C . ALA A 1 480 ? 30.437 -4.442 -9.944 1.00 66.00 480 ALA A C 1
ATOM 3879 O O . ALA A 1 480 ? 30.809 -4.299 -8.784 1.00 66.00 480 ALA A O 1
ATOM 3880 N N . ALA A 1 481 ? 29.720 -3.509 -10.577 1.00 54.66 481 ALA A N 1
ATOM 3881 C CA . ALA A 1 481 ? 29.397 -2.208 -9.991 1.00 54.66 481 ALA A CA 1
ATOM 3882 C C . ALA A 1 481 ? 28.577 -2.338 -8.693 1.00 54.66 481 ALA A C 1
ATOM 3884 O O . ALA A 1 481 ? 28.832 -1.641 -7.716 1.00 54.66 481 ALA A O 1
ATOM 3885 N N . LYS A 1 482 ? 27.613 -3.272 -8.634 1.00 56.41 482 LYS A N 1
ATOM 3886 C CA . LYS A 1 482 ? 26.875 -3.569 -7.391 1.00 56.41 482 LYS A CA 1
ATOM 3887 C C . LYS A 1 482 ? 27.793 -4.068 -6.273 1.00 56.41 482 LYS A C 1
ATOM 3889 O O . LYS A 1 482 ? 27.559 -3.737 -5.114 1.00 56.41 482 LYS A O 1
ATOM 3894 N N . MET A 1 483 ? 28.786 -4.893 -6.600 1.00 66.75 483 MET A N 1
ATOM 3895 C CA . MET A 1 483 ? 29.739 -5.419 -5.624 1.00 66.75 483 MET A CA 1
ATOM 3896 C C . MET A 1 483 ? 30.641 -4.305 -5.085 1.00 66.75 483 MET A C 1
ATOM 3898 O O . MET A 1 483 ? 30.751 -4.165 -3.872 1.00 66.75 483 MET A O 1
ATOM 3902 N N . GLU A 1 484 ? 31.164 -3.456 -5.969 1.00 64.19 484 GLU A N 1
ATOM 3903 C CA . GLU A 1 484 ? 31.980 -2.291 -5.608 1.00 64.19 484 GLU A CA 1
ATOM 3904 C C . GLU A 1 484 ? 31.206 -1.312 -4.708 1.00 64.19 484 GLU A C 1
ATOM 3906 O O . GLU A 1 484 ? 31.699 -0.882 -3.668 1.00 64.19 484 GLU A O 1
ATOM 3911 N N . VAL A 1 485 ? 29.937 -1.027 -5.022 1.00 56.84 485 VAL A N 1
ATOM 3912 C CA . VAL A 1 485 ? 29.083 -0.177 -4.171 1.00 56.84 485 VAL A CA 1
ATOM 3913 C C . VAL A 1 485 ? 28.854 -0.795 -2.788 1.00 56.84 485 VAL A C 1
ATOM 3915 O O . VAL A 1 485 ? 28.837 -0.073 -1.788 1.00 56.84 485 VAL A O 1
ATOM 3918 N N . ARG A 1 486 ? 28.670 -2.120 -2.698 1.00 58.91 486 ARG A N 1
ATOM 3919 C CA . ARG A 1 486 ? 28.528 -2.816 -1.406 1.00 58.91 486 ARG A CA 1
ATOM 3920 C C . ARG A 1 486 ? 29.805 -2.695 -0.582 1.00 58.91 486 ARG A C 1
ATOM 3922 O O . ARG A 1 486 ? 29.715 -2.400 0.607 1.00 58.91 486 ARG A O 1
ATOM 3929 N N . GLU A 1 487 ? 30.961 -2.866 -1.211 1.00 65.88 487 GLU A N 1
ATOM 3930 C CA . GLU A 1 487 ? 32.268 -2.727 -0.570 1.00 65.88 487 GLU A CA 1
ATOM 3931 C C . GLU A 1 487 ? 32.469 -1.302 -0.033 1.00 65.88 487 GLU A C 1
ATOM 3933 O O . GLU A 1 487 ? 32.627 -1.119 1.176 1.00 65.88 487 GLU A O 1
ATOM 3938 N N . ILE A 1 488 ? 32.270 -0.281 -0.873 1.00 66.75 488 ILE A N 1
ATOM 3939 C CA . ILE A 1 488 ? 32.343 1.132 -0.465 1.00 66.75 488 ILE A CA 1
ATOM 3940 C C . ILE A 1 488 ? 31.369 1.436 0.686 1.00 66.75 488 ILE A C 1
ATOM 3942 O O . ILE A 1 488 ? 31.715 2.145 1.633 1.00 66.75 488 ILE A O 1
ATOM 3946 N N . ARG A 1 489 ? 30.146 0.884 0.666 1.00 60.62 489 ARG A N 1
ATOM 3947 C CA . ARG A 1 489 ? 29.173 1.071 1.758 1.00 60.62 489 ARG A CA 1
ATOM 3948 C C . ARG A 1 489 ? 29.677 0.471 3.071 1.00 60.62 489 ARG A C 1
ATOM 3950 O O . ARG A 1 489 ? 29.489 1.089 4.121 1.00 60.62 489 ARG A O 1
ATOM 3957 N N . THR A 1 490 ? 30.310 -0.702 3.040 1.00 62.94 490 THR A N 1
ATOM 3958 C CA . THR A 1 490 ? 30.889 -1.305 4.251 1.00 62.94 490 THR A CA 1
ATOM 3959 C C . THR A 1 490 ? 32.034 -0.466 4.815 1.00 62.94 490 THR A C 1
ATOM 3961 O O . THR A 1 490 ? 32.070 -0.221 6.024 1.00 62.94 490 THR A O 1
ATOM 3964 N N . GLU A 1 491 ? 32.900 0.066 3.953 1.00 78.12 491 GLU A N 1
ATOM 3965 C CA . GLU A 1 491 ? 33.986 0.963 4.353 1.00 78.12 491 GLU A CA 1
ATOM 3966 C C . GLU A 1 491 ? 33.457 2.269 4.951 1.00 78.12 491 GLU A C 1
ATOM 3968 O O . GLU A 1 491 ? 33.903 2.690 6.022 1.00 78.12 491 GLU A O 1
ATOM 3973 N N . PHE A 1 492 ? 32.449 2.875 4.317 1.00 67.44 492 PHE A N 1
ATOM 3974 C CA . PHE A 1 492 ? 31.803 4.091 4.805 1.00 67.44 492 PHE A CA 1
ATOM 3975 C C . PHE A 1 492 ? 31.187 3.895 6.195 1.00 67.44 492 PHE A C 1
ATOM 3977 O O . PHE A 1 492 ? 31.372 4.727 7.086 1.00 67.44 492 PHE A O 1
ATOM 3984 N N . MET A 1 493 ? 30.485 2.780 6.421 1.00 65.31 493 MET A N 1
ATOM 3985 C CA . MET A 1 493 ? 29.902 2.476 7.732 1.00 65.31 493 MET A CA 1
ATOM 3986 C C . MET A 1 493 ? 30.981 2.275 8.803 1.00 65.31 493 MET A C 1
ATOM 3988 O O . MET A 1 493 ? 30.843 2.794 9.915 1.00 65.31 493 MET A O 1
ATOM 3992 N N . ALA A 1 494 ? 32.084 1.601 8.464 1.00 73.88 494 ALA A N 1
ATOM 3993 C CA . ALA A 1 494 ? 33.226 1.460 9.363 1.00 73.88 494 ALA A CA 1
ATOM 3994 C C . ALA A 1 494 ? 33.869 2.821 9.687 1.00 73.88 494 ALA A C 1
ATOM 3996 O O . ALA A 1 494 ? 34.173 3.107 10.847 1.00 73.88 494 ALA A O 1
ATOM 3997 N N . ALA A 1 495 ? 34.035 3.695 8.691 1.00 72.38 495 ALA A N 1
ATOM 3998 C CA . ALA A 1 495 ? 34.557 5.048 8.877 1.00 72.38 495 ALA A CA 1
ATOM 3999 C C . ALA A 1 495 ? 33.636 5.910 9.757 1.00 72.38 495 ALA A C 1
ATOM 4001 O O . ALA A 1 495 ? 34.108 6.593 10.670 1.00 72.38 495 ALA A O 1
ATOM 4002 N N . LYS A 1 496 ? 32.316 5.827 9.555 1.00 71.38 496 LYS A N 1
ATOM 4003 C CA . LYS A 1 496 ? 31.314 6.532 10.367 1.00 71.38 496 LYS A CA 1
ATOM 4004 C C . LYS A 1 496 ? 31.384 6.129 11.842 1.00 71.38 496 LYS A C 1
ATOM 4006 O O . LYS A 1 496 ? 31.311 6.996 12.717 1.00 71.38 496 LYS A O 1
ATOM 4011 N N . GLU A 1 497 ? 31.567 4.842 12.136 1.00 74.62 497 GLU A N 1
ATOM 4012 C CA . GLU A 1 497 ? 31.703 4.375 13.520 1.00 74.62 497 GLU A CA 1
ATOM 4013 C C . GLU A 1 497 ? 33.033 4.823 14.147 1.00 74.62 497 GLU A C 1
ATOM 4015 O O . GLU A 1 497 ? 33.048 5.285 15.291 1.00 74.62 497 GLU A O 1
ATOM 4020 N N . ARG A 1 498 ? 34.139 4.814 13.386 1.00 82.62 498 ARG A N 1
ATOM 4021 C CA . ARG A 1 498 ? 35.424 5.383 13.841 1.00 82.62 498 ARG A CA 1
ATOM 4022 C C . ARG A 1 498 ? 35.300 6.869 14.179 1.00 82.62 498 ARG A C 1
ATOM 4024 O O . ARG A 1 498 ? 35.775 7.298 15.229 1.00 82.62 498 ARG A O 1
ATOM 4031 N N . LEU A 1 499 ? 34.602 7.649 13.352 1.00 75.06 499 LEU A N 1
ATOM 4032 C CA . LEU A 1 499 ? 34.351 9.068 13.619 1.00 75.06 499 LEU A CA 1
ATOM 4033 C C . LEU A 1 499 ? 33.554 9.270 14.916 1.00 75.06 499 LEU A C 1
ATOM 4035 O O . LEU A 1 499 ? 33.855 10.162 15.712 1.00 75.06 499 LEU A O 1
ATOM 4039 N N . LYS A 1 500 ? 32.542 8.434 15.165 1.00 79.44 500 LYS A N 1
ATOM 4040 C CA . LYS A 1 500 ? 31.755 8.471 16.404 1.00 79.44 500 LYS A CA 1
ATOM 4041 C C . LYS A 1 500 ? 32.618 8.174 17.632 1.00 79.44 500 LYS A C 1
ATOM 4043 O O . LYS A 1 500 ? 32.474 8.852 18.651 1.00 79.44 500 LYS A O 1
ATOM 4048 N N . GLN A 1 501 ? 33.525 7.201 17.536 1.00 78.81 501 GLN A N 1
ATOM 4049 C CA . GLN A 1 501 ? 34.490 6.896 18.595 1.00 78.81 501 GLN A CA 1
ATOM 4050 C C . GLN A 1 501 ? 35.455 8.065 18.830 1.00 78.81 501 GLN A C 1
ATOM 4052 O O . GLN A 1 501 ? 35.608 8.498 19.972 1.00 78.81 501 GLN A O 1
ATOM 4057 N N . ALA A 1 502 ? 36.011 8.653 17.769 1.00 81.00 502 ALA A N 1
ATOM 4058 C CA . ALA A 1 502 ? 36.886 9.821 17.864 1.00 81.00 502 ALA A CA 1
ATOM 4059 C C . ALA A 1 502 ? 36.186 11.009 18.549 1.00 81.00 502 ALA A C 1
ATOM 4061 O O . ALA A 1 502 ? 36.727 11.593 19.487 1.00 81.00 502 ALA A O 1
ATOM 4062 N N . LYS A 1 503 ? 34.930 11.302 18.181 1.00 79.56 503 LYS A N 1
ATOM 4063 C CA . LYS A 1 503 ? 34.119 12.350 18.830 1.00 79.56 503 LYS A CA 1
ATOM 4064 C C . LYS A 1 503 ? 33.914 12.102 20.329 1.00 79.56 503 LYS A C 1
ATOM 4066 O O . LYS A 1 503 ? 33.855 13.057 21.100 1.00 79.56 503 LYS A O 1
ATOM 4071 N N . ARG A 1 504 ? 33.795 10.843 20.768 1.00 85.25 504 ARG A N 1
ATOM 4072 C CA . ARG A 1 504 ? 33.706 10.501 22.202 1.00 85.25 504 ARG A CA 1
ATOM 4073 C C . ARG A 1 504 ? 35.027 10.764 22.922 1.00 85.25 504 ARG A C 1
ATOM 4075 O O . ARG A 1 504 ? 34.998 11.329 24.009 1.00 85.25 504 ARG A O 1
ATOM 4082 N N . ILE A 1 505 ? 36.155 10.399 22.310 1.00 81.88 505 ILE A N 1
ATOM 4083 C CA . ILE A 1 505 ? 37.491 10.637 22.875 1.00 81.88 505 ILE A CA 1
ATOM 4084 C C . ILE A 1 505 ? 37.734 12.138 23.056 1.00 81.88 505 ILE A C 1
ATOM 4086 O O . ILE A 1 505 ? 38.122 12.553 24.145 1.00 81.88 505 ILE A O 1
ATOM 4090 N N . VAL A 1 506 ? 37.421 12.958 22.046 1.00 85.56 506 VAL A N 1
ATOM 4091 C CA . VAL A 1 506 ? 37.560 14.424 22.137 1.00 85.56 506 VAL A CA 1
ATOM 4092 C C . VAL A 1 506 ? 36.744 14.985 23.304 1.00 85.56 506 VAL A C 1
ATOM 4094 O O . VAL A 1 506 ? 37.292 15.694 24.140 1.00 85.56 506 VAL A O 1
ATOM 4097 N N . LYS A 1 507 ? 35.475 14.576 23.455 1.00 85.38 507 LYS A N 1
ATOM 4098 C CA . LYS A 1 507 ? 34.638 15.009 24.590 1.00 85.38 507 LYS A CA 1
ATOM 4099 C C . LYS A 1 507 ? 35.246 14.659 25.952 1.00 85.38 507 LYS A C 1
ATOM 4101 O O . LYS A 1 507 ? 35.148 15.451 26.886 1.00 85.38 507 LYS A O 1
ATOM 4106 N N . VAL A 1 508 ? 35.848 13.474 26.086 1.00 86.44 508 VAL A N 1
ATOM 4107 C CA . VAL A 1 508 ? 36.527 13.064 27.327 1.00 86.44 508 VAL A CA 1
ATOM 4108 C C . VAL A 1 508 ? 37.755 13.937 27.584 1.00 86.44 508 VAL A C 1
ATOM 4110 O O . VAL A 1 508 ? 37.946 14.385 28.714 1.00 86.44 508 VAL A O 1
ATOM 4113 N N . LEU A 1 509 ? 38.554 14.224 26.553 1.00 86.44 509 LEU A N 1
ATOM 4114 C CA . LEU A 1 509 ? 39.721 15.101 26.667 1.00 86.44 509 LEU A CA 1
ATOM 4115 C C . LEU A 1 509 ? 39.327 16.529 27.069 1.00 86.44 509 LEU A C 1
ATOM 4117 O O . LEU A 1 509 ? 39.953 17.089 27.968 1.00 86.44 509 LEU A O 1
ATOM 4121 N N . ASP A 1 510 ? 38.250 17.079 26.505 1.00 85.50 510 ASP A N 1
ATOM 4122 C CA . ASP A 1 510 ? 37.721 18.397 26.886 1.00 85.50 510 ASP A CA 1
ATOM 4123 C C . ASP A 1 510 ? 37.308 18.443 28.368 1.00 85.50 510 ASP A C 1
ATOM 4125 O O . ASP A 1 510 ? 37.592 19.407 29.085 1.00 85.50 510 ASP A O 1
ATOM 4129 N N . LEU A 1 511 ? 36.670 17.374 28.856 1.00 84.19 511 LEU A N 1
ATOM 4130 C CA . LEU A 1 511 ? 36.290 17.207 30.262 1.00 84.19 511 LEU A CA 1
ATOM 4131 C C . LEU A 1 511 ? 37.509 17.146 31.194 1.00 84.19 511 LEU A C 1
ATOM 4133 O O . LEU A 1 511 ? 37.508 17.792 32.246 1.00 84.19 511 LEU A O 1
ATOM 4137 N N . VAL A 1 512 ? 38.545 16.393 30.817 1.00 84.62 512 VAL A N 1
ATOM 4138 C CA . VAL A 1 512 ? 39.801 16.298 31.579 1.00 84.62 512 VAL A CA 1
ATOM 4139 C C . VAL A 1 512 ? 40.512 17.650 31.609 1.00 84.62 512 VAL A C 1
ATOM 4141 O O . VAL A 1 512 ? 40.901 18.110 32.682 1.00 84.62 512 VAL A O 1
ATOM 4144 N N . HIS A 1 513 ? 40.610 18.328 30.464 1.00 83.25 513 HIS A N 1
ATOM 4145 C CA . HIS A 1 513 ? 41.206 19.661 30.364 1.00 83.25 513 HIS A CA 1
ATOM 4146 C C . HIS A 1 513 ? 40.489 20.679 31.253 1.00 83.25 513 HIS A C 1
ATOM 4148 O O . HIS A 1 513 ? 41.130 21.447 31.974 1.00 83.25 513 HIS A O 1
ATOM 4154 N N . LYS A 1 514 ? 39.150 20.651 31.268 1.00 84.31 514 LYS A N 1
ATOM 4155 C CA . LYS A 1 514 ? 38.340 21.512 32.137 1.00 84.31 514 LYS A CA 1
ATOM 4156 C C . LYS A 1 514 ? 38.626 21.257 33.622 1.00 84.31 514 LYS A C 1
ATOM 4158 O O . LYS A 1 514 ? 38.810 22.223 34.355 1.00 84.31 514 LYS A O 1
ATOM 4163 N N . LYS A 1 515 ? 38.725 19.990 34.048 1.00 78.88 515 LYS A N 1
ATOM 4164 C CA . LYS A 1 515 ? 39.066 19.620 35.437 1.00 78.88 515 LYS A CA 1
ATOM 4165 C C . LYS A 1 515 ? 40.487 20.023 35.838 1.00 78.88 515 LYS A C 1
ATOM 4167 O O . LYS A 1 515 ? 40.711 20.457 36.962 1.00 78.88 515 LYS A O 1
ATOM 4172 N N . LEU A 1 516 ? 41.454 19.898 34.932 1.00 80.44 516 LEU A N 1
ATOM 4173 C CA . LEU A 1 516 ? 42.825 20.335 35.201 1.00 80.44 516 LEU A CA 1
ATOM 4174 C C . LEU A 1 516 ? 42.897 21.857 35.376 1.00 80.44 516 LEU A C 1
ATOM 4176 O O . LEU A 1 516 ? 43.543 22.332 36.305 1.00 80.44 516 LEU A O 1
ATOM 4180 N N . LYS A 1 517 ? 42.176 22.627 34.550 1.00 75.56 517 LYS A N 1
ATOM 4181 C CA . LYS A 1 517 ? 42.093 24.088 34.703 1.00 75.56 517 LYS A CA 1
ATOM 4182 C C . LYS A 1 517 ? 41.454 24.522 36.025 1.00 75.56 517 LYS A C 1
ATOM 4184 O O . LYS A 1 517 ? 41.963 25.457 36.638 1.00 75.56 517 LYS A O 1
ATOM 4189 N N . THR A 1 518 ? 40.385 23.860 36.473 1.00 74.50 518 THR A N 1
ATOM 4190 C CA . THR A 1 518 ? 39.743 24.180 37.763 1.00 74.50 518 THR A CA 1
ATOM 4191 C C . THR A 1 518 ? 40.662 23.870 38.942 1.00 74.50 518 THR A C 1
ATOM 4193 O O . THR A 1 518 ? 40.824 24.712 39.817 1.00 74.50 518 THR A O 1
ATOM 4196 N N . ASN A 1 519 ? 41.372 22.738 38.910 1.00 62.94 519 ASN A N 1
ATOM 4197 C CA . ASN A 1 519 ? 42.306 22.366 39.977 1.00 62.94 519 ASN A CA 1
ATOM 4198 C C . ASN A 1 519 ? 43.526 23.304 40.064 1.00 62.94 519 ASN A C 1
ATOM 4200 O O . ASN A 1 519 ? 44.072 23.504 41.144 1.00 62.94 519 ASN A O 1
ATOM 4204 N N . ILE A 1 520 ? 43.950 23.902 38.944 1.00 59.75 520 ILE A N 1
ATOM 4205 C CA . ILE A 1 520 ? 45.029 24.904 38.925 1.00 59.75 520 ILE A CA 1
ATOM 4206 C C . ILE A 1 520 ? 44.550 26.257 39.486 1.00 59.75 520 ILE A C 1
ATOM 4208 O O . ILE A 1 520 ? 45.342 26.960 40.105 1.00 59.75 520 ILE A O 1
ATOM 4212 N N . HIS A 1 521 ? 43.274 26.626 39.311 1.00 55.16 521 HIS A N 1
ATOM 4213 C CA . HIS A 1 521 ? 42.709 27.858 39.890 1.00 55.16 521 HIS A CA 1
ATOM 4214 C C . HIS A 1 521 ? 42.384 27.740 41.388 1.00 55.16 521 HIS A C 1
ATOM 4216 O O . HIS A 1 521 ? 42.410 28.745 42.089 1.00 55.16 521 HIS A O 1
ATOM 4222 N N . GLU A 1 522 ? 42.110 26.536 41.896 1.00 51.44 522 GLU A N 1
ATOM 4223 C CA . GLU A 1 522 ? 41.850 26.300 43.328 1.00 51.44 522 GLU A CA 1
ATOM 4224 C C . GLU A 1 522 ? 43.135 26.146 44.160 1.00 51.44 522 GLU A C 1
ATOM 4226 O O . GLU A 1 522 ? 43.113 26.243 45.386 1.00 51.44 522 GLU A O 1
ATOM 4231 N N . GLY A 1 523 ? 44.278 25.950 43.505 1.00 51.62 523 GLY A N 1
ATOM 4232 C CA . GLY A 1 523 ? 45.573 25.810 44.152 1.00 51.62 523 GLY A CA 1
ATOM 4233 C C . GLY A 1 523 ? 46.434 27.060 44.048 1.00 51.62 523 GLY A C 1
ATOM 4234 O O . GLY A 1 523 ? 47.505 26.935 43.478 1.00 51.62 523 GLY A O 1
ATOM 4235 N N . HIS A 1 524 ? 46.005 28.226 44.557 1.00 45.62 524 HIS A N 1
ATOM 4236 C CA . HIS A 1 524 ? 46.889 29.314 45.037 1.00 45.62 524 HIS A CA 1
ATOM 4237 C C . HIS A 1 524 ? 46.095 30.397 45.799 1.00 45.62 524 HIS A C 1
ATOM 4239 O O . HIS A 1 524 ? 45.621 31.356 45.207 1.00 45.62 524 HIS A O 1
ATOM 4245 N N . THR A 1 525 ? 46.003 30.240 47.124 1.00 40.09 525 THR A N 1
ATOM 4246 C CA . THR A 1 525 ? 46.302 31.276 48.140 1.00 40.09 525 THR A CA 1
ATOM 4247 C C . THR A 1 525 ? 46.299 30.610 49.521 1.00 40.09 525 THR A C 1
ATOM 4249 O O . THR A 1 525 ? 45.228 30.432 50.103 1.00 40.09 525 THR A O 1
ATOM 4252 N N . PRO A 1 526 ? 47.456 30.253 50.104 1.00 42.09 526 PRO A N 1
ATOM 4253 C CA . PRO A 1 526 ? 47.589 30.237 51.549 1.00 42.09 526 PRO A CA 1
ATOM 4254 C C . PRO A 1 526 ? 47.780 31.690 51.997 1.00 42.09 526 PRO A C 1
ATOM 4256 O O . PRO A 1 526 ? 48.813 32.303 51.735 1.00 42.09 526 PRO A O 1
ATOM 4259 N N . SER A 1 527 ? 46.762 32.246 52.649 1.00 37.88 527 SER A N 1
ATOM 4260 C CA . SER A 1 527 ? 46.927 33.428 53.491 1.00 37.88 527 SER A CA 1
ATOM 4261 C C . SER A 1 527 ? 47.855 33.046 54.649 1.00 37.88 527 SER A C 1
ATOM 4263 O O . SER A 1 527 ? 47.498 32.236 55.503 1.00 37.88 527 SER A O 1
ATOM 4265 N N . LEU A 1 528 ? 49.070 33.589 54.630 1.00 42.16 528 LEU A N 1
ATOM 4266 C CA . LEU A 1 528 ? 49.905 33.773 55.810 1.00 42.16 528 LEU A CA 1
ATOM 4267 C C . LEU A 1 528 ? 49.777 35.248 56.204 1.00 42.16 528 LEU A C 1
ATOM 4269 O O . LEU A 1 528 ? 50.005 36.095 55.346 1.00 42.16 52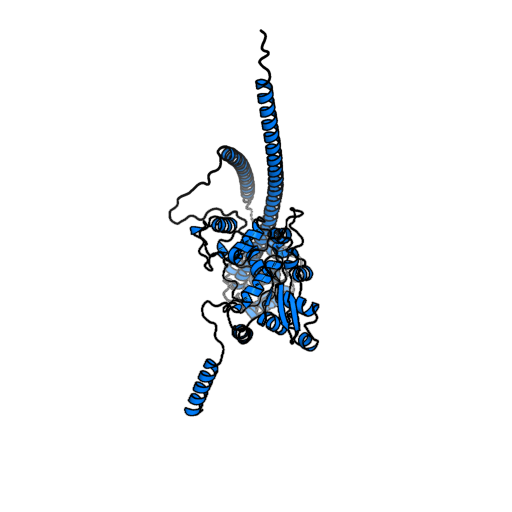8 LEU A O 1
ATOM 4273 N N . LEU A 1 529 ? 49.381 35.464 57.465 1.00 36.91 529 LEU A N 1
ATOM 4274 C CA . LEU A 1 529 ? 49.588 36.632 58.342 1.00 36.91 529 LEU A CA 1
ATOM 4275 C C . LEU A 1 529 ? 49.613 38.038 57.723 1.00 36.91 529 LEU A C 1
ATOM 4277 O O . LEU A 1 529 ? 50.585 38.370 57.012 1.00 36.91 529 LEU A O 1
#

InterPro domains:
  IPR007942 Phospholipase-like [PF05278] (346-506)

Mean predicted aligned error: 19.94 Å

Organism: Lactuca sativa (NCBI:txid4236)

Solvent-accessible surface area (backbone atoms only — not comparable to full-atom values): 30716 Å² total; per-residue (Å²): 134,56,74,66,61,52,49,53,52,51,51,51,51,53,53,56,60,73,71,52,84,76,86,58,88,93,56,45,39,84,77,45,64,75,92,49,34,41,61,52,44,55,71,45,62,65,42,74,15,54,61,42,40,51,49,58,82,67,48,64,93,60,70,46,56,49,39,41,44,34,52,11,38,49,19,60,51,69,51,82,74,45,55,32,43,59,65,58,46,49,43,20,51,40,50,60,42,82,40,78,54,59,93,61,37,32,41,34,18,33,42,97,90,41,81,49,74,52,40,46,68,58,44,25,68,72,40,52,31,60,74,44,37,63,96,40,87,88,58,72,68,40,54,77,57,68,57,68,36,51,55,91,66,76,82,39,68,70,49,40,51,42,39,52,74,36,30,78,55,62,56,94,72,66,58,82,50,68,68,45,70,77,44,31,35,69,56,49,41,51,46,47,50,51,27,44,34,52,71,56,26,55,48,90,88,66,78,66,55,77,48,66,42,51,53,42,53,50,37,24,39,70,70,58,80,44,47,61,34,57,42,50,49,51,53,50,55,52,51,51,29,54,31,36,85,83,43,30,48,39,49,48,30,38,60,46,28,51,50,39,48,76,74,66,67,60,52,74,70,55,58,71,69,38,48,72,49,68,56,79,86,37,50,43,48,62,82,78,33,84,84,73,71,76,64,92,58,76,93,76,78,84,80,64,101,77,80,78,89,83,81,83,90,68,60,79,72,58,53,56,53,55,52,52,53,49,55,57,56,48,61,59,49,56,62,50,52,56,55,53,52,52,58,56,53,63,69,67,70,79,83,82,80,89,84,82,86,81,92,76,90,82,89,81,90,69,86,76,63,61,42,73,56,99,84,29,64,36,51,54,89,41,45,67,50,47,51,54,47,35,73,74,66,42,74,40,57,76,71,27,74,61,84,50,62,72,59,47,23,50,49,54,45,52,53,31,52,50,54,47,47,70,72,73,48,55,72,70,60,44,61,78,42,42,70,59,48,53,48,54,51,49,56,36,45,74,42,44,29,73,47,69,70,56,55,55,50,51,52,55,51,52,54,52,50,55,51,51,52,50,51,51,52,50,53,51,50,53,51,50,54,51,49,52,54,52,51,53,50,54,52,51,54,52,50,53,52,50,51,54,52,51,54,51,52,52,55,51,51,54,53,50,53,52,52,52,53,51,56,58,68,73,65,77,80,85,86,72,135

Sequence (529 aa):
MTDEEKQIKTEQHAHVKKQQPEWIPGYTLSQHPEEIRQALFMRKNPSVSIEKKVKMEDFEDYDVMDPIYRMGWGGVLEFESDICYKQPVIDWISTLQRHGDGASLALTGIVSGKQYTLTHDKIRQIFGVDTGIRGEPGRAYEYPDESYLEPSNLETQDWIDRLQELFFLPPDTIKYTSSGKADLKPQAKVLWGVGVWNIFPREAGYESKIRVRDISILYGLISGRVAISYAHLVMLNLWATYESAYRSSIPHGYLLSRFLHNEGAIDMDMDMEAHRINIELRTLTQQDIPNLVFSLEPPFHIKDWQNRTFVADFEPEERQIVEREKAERVGRRDGVQEQEQEILNLKKSDHLVENELPIKASSSESKPSTTCVRGYKVKNSLAPILEAVFMKHGDIAAECIFKKASVRAFFLGIVCEVVMQLQTNDDRTIISKMEEMETDVSEVEAANIHVSWLRSHLEARKTSSLMMETKAKMSSLKKAAKMEVREIRTEFMAAKERLKQAKRIVKVLDLVHKKLKTNIHEGHTPSLL

Secondary structure (DSSP, 8-state):
--HHHHHHHHHHHHHHHHHS--PPTT--GGGS-HHHHHHHHHTT--EE----EE-GGGTGGGT-SHHHHHTT-THHHH----EE-HHHHHHHHHT-EEE--GGG-EEEEEETTEEEEE-HHHHHHHHT-----TT-TTPPPB---HHHHS-S-TTSHHHHHHHHHHBSS-GGG---STTTTTTB-HHHHHHHHHHHHHTS---TT-TT---HHHHHHHHHHHH-SS-B-HHHHHHHHHHHHHH-TT--EES-HHHHHHHHHHTT---HHHHHT-EE--SGGGEE-GGGSTT----SS----PPPTT---------HHHHHHHHHHHHHHHHHHHHHHHHHHHHHHHTTSS-------------------EEEETTEEEETTTHHHHHHHHHHH--TTTT-S---HHHHHHHHHHHHHHHHHHHHS-HHHHHHTHHHHHHHHHHHHHTT---HHHHHHHHHHHHHHHHHHHHHHHHHHHHHHHHHHHHHHHHHHHHHHHHHHHHHHHHHHHHHHHHHHHHHHHS------